Protein AF-A0A6F9BCU8-F1 (afdb_monomer_lite)

Sequence (394 aa):
MRDSQPAPNAPWLGESWRVAVVPGCSSGCQGTQCQACSDSEKNAYSTRCGIIADKSGPFKECHAYVVHCVFDVCAMDRDRGTLCKSIQAYAIACQLAGAQIQAWRSSSFCPVSCPANSHYELCSDTCGTSCASLVDSFTCSASCFEGCPCDVGFASDGDKCVSMDTCGCVYEGQYLRVGQVVVTKGCDSKCVCQASGLVRYEKRICASGEVCGVKNEVRGCQLKHGHCMVHPGAHFTTFDCMRGVMGLGAFEVASLCDQTSAQWFRVVVDVRVCSNGAYPNVATVYVFFKDVTVTVNSQHNTWVSKAEGRVMREWMRHTPQSTFTVAAVNGKNVSLTSTPANQLFVSIADRTVVIKRVSGYKGIVKDDMTTADRQSSTDVTVIVSSWRLGTSLA

pLDDT: mean 77.06, std 13.88, range [28.77, 95.62]

Structure (mmCIF, N/CA/C/O backbone):
data_AF-A0A6F9BCU8-F1
#
_entry.id   AF-A0A6F9BCU8-F1
#
loop_
_atom_site.group_PDB
_atom_site.id
_atom_site.type_symbol
_atom_site.label_atom_id
_atom_site.label_alt_id
_atom_site.label_comp_id
_atom_site.label_asym_id
_atom_site.label_entity_id
_atom_site.label_seq_id
_atom_site.pdbx_PDB_ins_code
_atom_site.Cartn_x
_atom_site.Cartn_y
_atom_site.Cartn_z
_atom_site.occupancy
_atom_site.B_iso_or_equiv
_atom_site.auth_seq_id
_atom_site.auth_comp_id
_atom_site.auth_asym_id
_atom_site.auth_atom_id
_atom_site.pdbx_PDB_model_num
ATOM 1 N N . MET A 1 1 ? 7.923 22.722 15.292 1.00 76.75 1 MET A N 1
ATOM 2 C CA . MET A 1 1 ? 7.887 22.705 13.812 1.00 76.75 1 MET A CA 1
ATOM 3 C C . MET A 1 1 ? 9.047 21.836 13.313 1.00 76.75 1 MET A C 1
ATOM 5 O O . MET A 1 1 ? 9.832 21.394 14.146 1.00 76.75 1 MET A O 1
ATOM 9 N N . ARG A 1 2 ? 9.147 21.511 12.012 1.00 71.94 2 ARG A N 1
ATOM 10 C CA . ARG A 1 2 ? 10.237 20.651 11.474 1.00 71.94 2 ARG A CA 1
ATOM 11 C C . ARG A 1 2 ? 11.646 21.230 11.668 1.00 71.94 2 ARG A C 1
ATOM 13 O O . ARG A 1 2 ? 12.621 20.494 11.636 1.00 71.94 2 ARG A O 1
ATOM 20 N N . ASP A 1 3 ? 11.729 22.534 11.881 1.00 80.81 3 ASP A N 1
ATOM 21 C CA . ASP A 1 3 ? 12.923 23.311 12.225 1.00 80.81 3 ASP A CA 1
ATOM 22 C C . ASP A 1 3 ? 13.168 23.401 13.749 1.00 80.81 3 ASP A C 1
ATOM 24 O O . ASP A 1 3 ? 13.966 24.217 14.204 1.00 80.81 3 ASP A O 1
ATOM 28 N N . SER A 1 4 ? 12.456 22.594 14.547 1.00 79.19 4 SER A N 1
ATOM 29 C CA . SER A 1 4 ? 12.497 22.584 16.016 1.00 79.19 4 SER A CA 1
ATOM 30 C C . SER A 1 4 ? 12.098 23.902 16.691 1.00 79.19 4 SER A C 1
ATOM 32 O O . SER A 1 4 ? 12.266 24.041 17.901 1.00 79.19 4 SER A O 1
ATOM 34 N N . GLN A 1 5 ? 11.511 24.849 15.954 1.00 88.62 5 GLN A N 1
ATOM 35 C CA . GLN A 1 5 ? 11.005 26.092 16.528 1.00 88.62 5 GLN A CA 1
ATOM 36 C C . GLN A 1 5 ? 9.554 25.933 17.023 1.00 88.62 5 GLN A C 1
ATOM 38 O O . GLN A 1 5 ? 8.787 25.118 16.475 1.00 88.62 5 GLN A O 1
ATOM 43 N N . PRO A 1 6 ? 9.139 26.696 18.051 1.00 86.31 6 PRO A N 1
ATOM 44 C CA . PRO A 1 6 ? 7.744 26.770 18.468 1.00 86.31 6 PRO A CA 1
ATOM 45 C C . PRO A 1 6 ? 6.873 27.338 17.345 1.00 86.31 6 PRO A C 1
ATOM 47 O O . PRO A 1 6 ? 7.215 28.344 16.728 1.00 86.31 6 PRO A O 1
ATOM 50 N N . ALA A 1 7 ? 5.731 26.705 17.084 1.00 85.62 7 ALA A N 1
ATOM 51 C CA . ALA A 1 7 ? 4.754 27.275 16.165 1.00 85.62 7 ALA A CA 1
ATOM 52 C C . ALA A 1 7 ? 3.988 28.420 16.857 1.00 85.62 7 ALA A C 1
ATOM 54 O O . ALA A 1 7 ? 3.639 28.283 18.029 1.00 85.62 7 ALA A O 1
ATOM 55 N N . PRO A 1 8 ? 3.656 29.508 16.143 1.00 87.75 8 PRO A N 1
ATOM 56 C CA . PRO A 1 8 ? 2.879 30.617 16.695 1.00 87.75 8 PRO A CA 1
ATOM 57 C C . PRO A 1 8 ? 1.422 30.237 17.010 1.00 87.75 8 PRO A C 1
ATOM 59 O O . PRO A 1 8 ? 0.784 30.892 17.827 1.00 87.75 8 PRO A O 1
ATOM 62 N N . ASN A 1 9 ? 0.870 29.207 16.357 1.00 78.75 9 ASN A N 1
ATOM 63 C CA . ASN A 1 9 ? -0.472 28.675 16.609 1.00 78.75 9 ASN A CA 1
ATOM 64 C C . ASN A 1 9 ? -0.629 27.246 16.043 1.00 78.75 9 ASN A C 1
ATOM 66 O O . ASN A 1 9 ? 0.227 26.758 15.300 1.00 78.75 9 ASN A O 1
ATOM 70 N N . ALA A 1 10 ? -1.730 26.572 16.395 1.00 79.19 10 ALA A N 1
ATOM 71 C CA . ALA A 1 10 ? -2.005 25.192 15.984 1.00 79.19 10 ALA A CA 1
ATOM 72 C C . ALA A 1 10 ? -2.150 24.994 14.455 1.00 79.19 10 ALA A C 1
ATOM 74 O O . ALA A 1 10 ? -1.553 24.044 13.945 1.00 79.19 10 ALA A O 1
ATOM 75 N N . PRO A 1 11 ? -2.840 25.870 13.688 1.00 80.00 11 PRO A N 1
ATOM 76 C CA . PRO A 1 11 ? -2.865 25.762 12.225 1.00 80.00 11 PRO A CA 1
ATOM 77 C C . PRO A 1 11 ? -1.470 25.825 11.591 1.00 80.00 11 PRO A C 1
ATOM 79 O O . PRO A 1 11 ? -1.144 25.022 10.719 1.00 80.00 11 PRO A O 1
ATOM 82 N N . TRP A 1 12 ? -0.615 26.734 12.069 1.00 81.31 12 TRP A N 1
ATOM 83 C CA . TRP A 1 12 ? 0.757 26.860 11.579 1.00 81.31 12 TRP A CA 1
ATOM 84 C C . TRP A 1 12 ? 1.608 25.634 11.912 1.00 81.31 12 TRP A C 1
ATOM 86 O O . TRP A 1 12 ? 2.424 25.196 11.099 1.00 81.31 12 TRP A O 1
ATOM 96 N N . LEU A 1 13 ? 1.387 25.037 13.090 1.00 85.31 13 LEU A N 1
ATOM 97 C CA . LEU A 1 13 ? 2.005 23.764 13.436 1.00 85.31 13 LEU A CA 1
ATOM 98 C C . LEU A 1 13 ? 1.611 22.693 12.413 1.00 85.31 13 LEU A C 1
ATOM 100 O O . LEU A 1 13 ? 2.507 22.097 11.823 1.00 85.31 13 LEU A O 1
ATOM 104 N N . GLY A 1 14 ? 0.314 22.495 12.159 1.00 83.19 14 GLY A N 1
ATOM 105 C CA . GLY A 1 14 ? -0.180 21.507 11.192 1.00 83.19 14 GLY A CA 1
ATOM 106 C C . GLY A 1 14 ? 0.408 21.692 9.790 1.00 83.19 14 GLY A C 1
ATOM 107 O O . GLY A 1 14 ? 0.926 20.740 9.205 1.00 83.19 14 GLY A O 1
ATOM 108 N N . GLU A 1 15 ? 0.429 22.931 9.294 1.00 82.69 15 GLU A N 1
ATOM 109 C CA . GLU A 1 15 ? 1.007 23.278 7.990 1.00 82.69 15 GLU A CA 1
ATOM 110 C C . GLU A 1 15 ? 2.506 22.939 7.907 1.00 82.69 15 GLU A C 1
ATOM 112 O O . GLU A 1 15 ? 2.964 22.384 6.906 1.00 82.69 15 GLU A O 1
ATOM 117 N N . SER A 1 16 ? 3.271 23.184 8.980 1.00 85.00 16 SER A N 1
ATOM 118 C CA . SER A 1 16 ? 4.709 22.867 9.028 1.00 85.00 16 SER A CA 1
ATOM 119 C C . SER A 1 16 ? 5.017 21.365 8.917 1.00 85.00 16 SER A C 1
ATOM 121 O O . SER A 1 16 ? 6.136 20.985 8.565 1.00 85.00 16 SER A O 1
ATOM 123 N N . TRP A 1 17 ? 4.034 20.499 9.190 1.00 84.50 17 TRP A N 1
ATOM 124 C CA . TRP A 1 17 ? 4.167 19.044 9.099 1.00 84.50 17 TRP A CA 1
ATOM 125 C C . TRP A 1 17 ? 3.675 18.459 7.770 1.00 84.50 17 TRP A C 1
ATOM 127 O O . TRP A 1 17 ? 3.845 17.255 7.553 1.00 84.50 17 TRP A O 1
ATOM 137 N N . ARG A 1 18 ? 3.155 19.274 6.842 1.00 82.12 18 ARG A N 1
ATOM 138 C CA . ARG A 1 18 ? 2.635 18.809 5.547 1.00 82.12 18 ARG A CA 1
ATOM 139 C C . ARG A 1 18 ? 3.692 18.050 4.731 1.0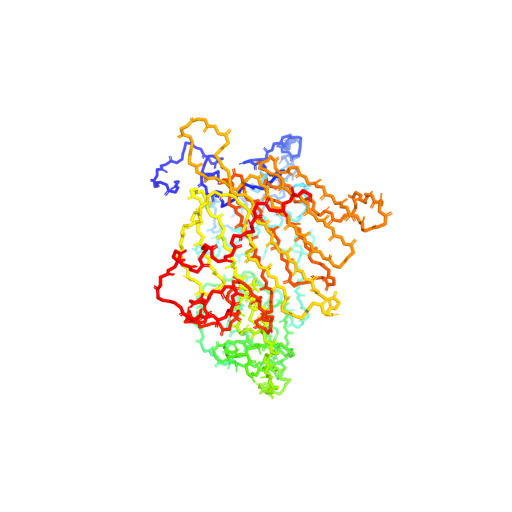0 82.12 18 ARG A C 1
ATOM 141 O O . ARG A 1 18 ? 4.809 18.521 4.528 1.00 82.12 18 ARG A O 1
ATOM 148 N N . VAL A 1 19 ? 3.340 16.859 4.242 1.00 84.31 19 VAL A N 1
ATOM 149 C CA . VAL A 1 19 ? 4.237 15.998 3.438 1.00 84.31 19 VAL A CA 1
ATOM 150 C C . VAL A 1 19 ? 4.125 16.234 1.931 1.00 84.31 19 VAL A C 1
ATOM 152 O O . VAL A 1 19 ? 5.093 16.016 1.212 1.00 84.31 19 VAL A O 1
ATOM 155 N N . ALA A 1 20 ? 2.978 16.720 1.455 1.00 80.75 20 ALA A N 1
ATOM 156 C CA . ALA A 1 20 ? 2.745 17.054 0.055 1.00 80.75 20 ALA A CA 1
ATOM 157 C C . ALA A 1 20 ? 1.627 18.095 -0.076 1.00 80.75 20 ALA A C 1
ATOM 159 O O . ALA A 1 20 ? 0.743 18.177 0.777 1.00 80.75 20 ALA A O 1
ATOM 160 N N . VAL A 1 21 ? 1.653 18.874 -1.157 1.00 82.00 21 VAL A N 1
ATOM 161 C CA . VAL A 1 21 ? 0.540 19.754 -1.535 1.00 82.00 21 VAL A CA 1
ATOM 162 C C . VAL A 1 21 ? -0.438 18.942 -2.379 1.00 82.00 21 VAL A C 1
ATOM 164 O O . VAL A 1 21 ? -0.075 18.463 -3.452 1.00 82.00 21 VAL A O 1
ATOM 167 N N . VAL A 1 22 ? -1.670 18.786 -1.896 1.00 78.31 22 VAL A N 1
ATOM 168 C CA . VAL A 1 22 ? -2.748 18.095 -2.615 1.00 78.31 22 VAL A CA 1
ATOM 169 C C . VAL A 1 22 ? -3.717 19.148 -3.166 1.00 78.31 22 VAL A C 1
ATOM 171 O O . VAL A 1 22 ? -4.265 19.919 -2.375 1.00 78.31 22 VAL A O 1
ATOM 174 N N . PRO A 1 23 ? -3.936 19.225 -4.494 1.00 79.75 23 PRO A N 1
ATOM 175 C CA . PRO A 1 23 ? -4.909 20.149 -5.073 1.00 79.75 23 PRO A CA 1
ATOM 176 C C . PRO A 1 23 ? -6.305 19.934 -4.472 1.00 79.75 23 PRO A C 1
ATOM 178 O O . PRO A 1 23 ? -6.802 18.813 -4.455 1.00 79.75 23 PRO A O 1
ATOM 181 N N . GLY A 1 24 ? -6.930 21.007 -3.981 1.00 72.56 24 GLY A N 1
ATOM 182 C CA . GLY A 1 24 ? -8.236 20.955 -3.311 1.00 72.56 24 GLY A CA 1
ATOM 183 C C . GLY A 1 24 ? -8.187 20.771 -1.788 1.00 72.56 24 GLY A C 1
ATOM 184 O O . GLY A 1 24 ? -9.228 20.874 -1.148 1.00 72.56 24 GLY A O 1
ATOM 185 N N . CYS A 1 25 ? -7.010 20.562 -1.187 1.00 74.62 25 CYS A N 1
ATOM 186 C CA . CYS A 1 25 ? -6.841 20.549 0.269 1.00 74.62 25 CYS A CA 1
ATOM 187 C C . CYS A 1 25 ? -6.312 21.898 0.783 1.00 74.62 25 CYS A C 1
ATOM 189 O O . CYS A 1 25 ? -5.335 22.431 0.256 1.00 74.62 25 CYS A O 1
ATOM 191 N N . SER A 1 26 ? -6.925 22.429 1.844 1.00 74.00 26 SER A N 1
ATOM 192 C CA . SER A 1 26 ? -6.485 23.635 2.559 1.00 74.00 26 SER A CA 1
ATOM 193 C C . SER A 1 26 ? -5.766 23.288 3.869 1.00 74.00 26 SER A C 1
ATOM 195 O O . SER A 1 26 ? -5.971 22.224 4.446 1.00 74.00 26 SER A O 1
ATOM 197 N N . SER A 1 27 ? -4.932 24.207 4.366 1.00 70.50 27 SER A N 1
ATOM 198 C CA . SER A 1 27 ? -4.161 24.076 5.620 1.00 70.50 27 SER A CA 1
ATOM 199 C C . SER A 1 27 ? -5.012 24.118 6.900 1.00 70.50 27 SER A C 1
ATOM 201 O O . SER A 1 27 ? -4.504 23.983 8.010 1.00 70.50 27 SER A O 1
ATOM 203 N N . GLY A 1 28 ? -6.320 24.301 6.752 1.00 68.50 28 GLY A N 1
ATOM 204 C CA . GLY A 1 28 ? -7.292 24.297 7.829 1.00 68.50 28 GLY A CA 1
ATOM 205 C C . GLY A 1 28 ? -8.706 24.187 7.279 1.00 68.50 28 GLY A C 1
ATOM 206 O O . GLY A 1 28 ? -8.930 24.286 6.068 1.00 68.50 28 GLY A O 1
ATOM 207 N N . CYS A 1 29 ? -9.657 23.994 8.186 1.00 69.44 29 CYS A N 1
ATOM 208 C CA . CYS A 1 29 ? -11.072 23.999 7.856 1.00 69.44 29 CYS A CA 1
ATOM 209 C C . CYS A 1 29 ? -11.484 25.431 7.453 1.00 69.44 29 CYS A C 1
ATOM 211 O O . CYS A 1 29 ? -11.325 26.365 8.239 1.00 69.44 29 CYS A O 1
ATOM 213 N N . GLN A 1 30 ? -11.987 25.614 6.228 1.00 66.94 30 GLN A N 1
ATOM 214 C CA . GLN A 1 30 ? -12.462 26.898 5.705 1.00 66.94 30 GLN A CA 1
ATOM 215 C C . GLN A 1 30 ? -13.915 26.799 5.204 1.00 66.94 30 GLN A C 1
ATOM 217 O O . GLN A 1 30 ? -14.327 25.788 4.637 1.00 66.94 30 GLN A O 1
ATOM 222 N N . GLY A 1 31 ? -14.688 27.879 5.361 1.00 66.00 31 GLY A N 1
ATOM 223 C CA . GLY A 1 31 ? -16.052 27.996 4.824 1.00 66.00 31 GLY A CA 1
ATOM 224 C C . GLY A 1 31 ? -17.171 27.519 5.761 1.00 66.00 31 GLY A C 1
ATOM 225 O O . GLY A 1 31 ? -16.969 27.320 6.957 1.00 66.00 31 GLY A O 1
ATOM 226 N N . THR A 1 32 ? -18.383 27.371 5.213 1.00 61.72 32 THR A N 1
ATOM 227 C CA . THR A 1 32 ? -19.618 27.064 5.967 1.00 61.72 32 THR A CA 1
ATOM 228 C C . THR A 1 32 ? -19.610 25.693 6.639 1.00 61.72 32 THR A C 1
ATOM 230 O O . THR A 1 32 ? -20.184 25.531 7.708 1.00 61.72 32 THR A O 1
ATOM 233 N N . GLN A 1 33 ? -18.891 24.729 6.067 1.00 59.00 33 GLN A N 1
ATOM 234 C CA . GLN A 1 33 ? -18.637 23.406 6.654 1.00 59.00 33 GLN A CA 1
ATOM 235 C C . GLN A 1 33 ? -17.778 23.430 7.930 1.00 59.00 33 GLN A C 1
ATOM 237 O O . GLN A 1 33 ? -17.711 22.441 8.646 1.00 59.00 33 GLN A O 1
ATOM 242 N N . CYS A 1 34 ? -17.190 24.579 8.258 1.00 64.94 34 CYS A N 1
ATOM 243 C CA . CYS A 1 34 ? -16.412 24.808 9.476 1.00 64.94 34 CYS A CA 1
ATOM 244 C C . CYS A 1 34 ? -17.113 25.792 10.418 1.00 64.94 34 CYS A C 1
ATOM 246 O O . CYS A 1 34 ? -16.489 26.338 11.331 1.00 64.94 34 CYS A O 1
ATOM 248 N N . GLN A 1 35 ? -18.397 26.083 10.171 1.00 65.44 35 GLN A N 1
ATOM 249 C CA . GLN A 1 35 ? -19.181 26.927 11.061 1.00 65.44 35 GLN A CA 1
ATOM 250 C C . GLN A 1 35 ? -19.325 26.256 12.419 1.00 65.44 35 GLN A C 1
ATOM 252 O O . GLN A 1 35 ? -19.803 25.126 12.526 1.00 65.44 35 GLN A O 1
ATOM 257 N N . ALA A 1 36 ? -18.958 27.004 13.458 1.00 68.75 36 ALA A N 1
ATOM 258 C CA . ALA A 1 36 ? -19.252 26.638 14.830 1.00 68.75 36 ALA A CA 1
ATOM 259 C C . ALA A 1 36 ? -20.757 26.368 14.986 1.00 68.75 36 ALA A C 1
ATOM 261 O O . ALA A 1 36 ? -21.584 27.071 14.401 1.00 68.75 36 ALA A O 1
ATOM 262 N N . CYS A 1 37 ? -21.098 25.367 15.797 1.00 78.06 37 CYS A N 1
ATOM 263 C CA . CYS A 1 37 ? -22.471 25.130 16.228 1.00 78.06 37 CYS A CA 1
ATOM 264 C C . CYS A 1 37 ? -23.140 26.424 16.705 1.00 78.06 37 CYS A C 1
ATOM 266 O O . CYS A 1 37 ? -22.494 27.271 17.337 1.00 78.06 37 CYS A O 1
ATOM 268 N N . SER A 1 38 ? -24.449 26.526 16.491 1.00 83.31 38 SER A N 1
ATOM 269 C CA . SER A 1 38 ? -25.267 27.508 17.199 1.00 83.31 38 SER A CA 1
ATOM 270 C C . SER A 1 38 ? -25.203 27.266 18.713 1.00 83.31 38 SER A C 1
ATOM 272 O O . SER A 1 38 ? -24.839 26.183 19.180 1.00 83.31 38 SER A O 1
ATOM 274 N N . ASP A 1 39 ? -25.590 28.254 19.516 1.00 82.44 39 ASP A N 1
ATOM 275 C CA . ASP A 1 39 ? -25.593 28.076 20.972 1.00 82.44 39 ASP A CA 1
ATOM 276 C C . ASP A 1 39 ? -26.613 27.019 21.431 1.00 82.44 39 ASP A C 1
ATOM 278 O O . ASP A 1 39 ? -26.370 26.313 22.410 1.00 82.44 39 ASP A O 1
ATOM 282 N N . SER A 1 40 ? -27.708 26.820 20.686 1.00 82.81 40 SER A N 1
ATOM 283 C CA . SER A 1 40 ? -28.652 25.729 20.953 1.00 82.81 40 SER A CA 1
ATOM 284 C C . SER A 1 40 ? -28.046 24.351 20.666 1.00 82.81 40 SER A C 1
ATOM 286 O O . SER A 1 40 ? -28.221 23.431 21.465 1.00 82.81 40 SER A O 1
ATOM 288 N N . GLU A 1 41 ? -27.279 24.212 19.583 1.00 82.25 41 GLU A N 1
ATOM 289 C CA . GLU A 1 41 ? -26.550 22.982 19.250 1.00 82.25 41 GLU A CA 1
ATOM 290 C C . GLU A 1 41 ? -25.445 22.693 20.274 1.00 82.25 41 GLU A C 1
ATOM 292 O O . GLU A 1 41 ? -25.342 21.568 20.764 1.00 82.25 41 GLU A O 1
ATOM 297 N N . LYS A 1 42 ? -24.665 23.710 20.672 1.00 81.69 42 LYS A N 1
ATOM 298 C CA . LYS A 1 42 ? -23.658 23.569 21.736 1.00 81.69 42 LYS A CA 1
ATOM 299 C C . LYS A 1 42 ? -24.286 23.084 23.036 1.00 81.69 42 LYS A C 1
ATOM 301 O O . LYS A 1 42 ? -23.726 22.195 23.665 1.00 81.69 42 LYS A O 1
ATOM 306 N N . ASN A 1 43 ? -25.443 23.622 23.426 1.00 82.12 43 ASN A N 1
ATOM 307 C CA . ASN A 1 43 ? -26.150 23.182 24.630 1.00 82.12 43 ASN A CA 1
ATOM 308 C C . ASN A 1 43 ? -26.617 21.724 24.517 1.00 82.12 43 ASN A C 1
ATOM 310 O O . ASN A 1 43 ? -26.385 20.940 25.436 1.00 82.12 43 ASN A O 1
ATOM 314 N N . ALA A 1 44 ? -27.195 21.330 23.377 1.00 83.12 44 ALA A N 1
ATOM 315 C CA . ALA A 1 44 ? -27.616 19.948 23.145 1.00 83.12 44 ALA A CA 1
ATOM 316 C C . ALA A 1 44 ? -26.436 18.958 23.191 1.00 83.12 44 ALA A C 1
ATOM 318 O O . ALA A 1 44 ? -26.536 17.889 23.803 1.00 83.12 44 ALA A O 1
ATOM 319 N N . TYR A 1 45 ? -25.299 19.306 22.579 1.00 82.62 45 TYR A N 1
ATOM 320 C CA . TYR A 1 45 ? -24.092 18.479 22.630 1.00 82.62 45 TYR A CA 1
ATOM 321 C C . TYR A 1 45 ? -23.400 18.528 23.985 1.00 82.62 45 TYR A C 1
ATOM 323 O O . TYR A 1 45 ? -22.873 17.506 24.401 1.00 82.62 45 TYR A O 1
ATOM 331 N N . SER A 1 46 ? -23.461 19.644 24.711 1.00 83.69 46 SER A N 1
ATOM 332 C CA . SER A 1 46 ? -22.962 19.746 26.085 1.00 83.69 46 SER A CA 1
ATOM 333 C C . SER A 1 46 ? -23.640 18.716 26.988 1.00 83.69 46 SER A C 1
ATOM 335 O O . SER A 1 46 ? -22.957 17.981 27.697 1.00 83.69 46 SER A O 1
ATOM 337 N N . THR A 1 47 ? -24.963 18.544 26.872 1.00 83.56 47 THR A N 1
ATOM 338 C CA . THR A 1 47 ? -25.679 17.480 27.593 1.00 83.56 47 THR A CA 1
ATOM 339 C C . THR A 1 47 ? -25.179 16.083 27.211 1.00 83.56 47 THR A C 1
ATOM 341 O O . THR A 1 47 ? -24.971 15.247 28.084 1.00 83.56 47 THR A O 1
ATOM 344 N N . ARG A 1 48 ? -24.944 15.813 25.919 1.00 84.75 48 ARG A N 1
ATOM 345 C CA . ARG A 1 48 ? -24.503 14.486 25.437 1.00 84.75 48 ARG A CA 1
ATOM 346 C C . ARG A 1 48 ? -23.030 14.186 25.741 1.00 84.75 48 ARG A C 1
ATOM 348 O O . ARG A 1 48 ? -22.691 13.039 26.010 1.00 84.75 48 ARG A O 1
ATOM 355 N N . CYS A 1 49 ? -22.179 15.204 25.721 1.00 87.88 49 CYS A N 1
ATOM 356 C CA . CYS A 1 49 ? -20.788 15.156 26.162 1.00 87.88 49 CYS A CA 1
ATOM 357 C C . CYS A 1 49 ? -20.671 15.146 27.694 1.00 87.88 49 CYS A C 1
ATOM 359 O O . CYS A 1 49 ? -19.606 14.833 28.215 1.00 87.88 49 CYS A O 1
ATOM 361 N N . GLY A 1 50 ? -21.753 15.456 28.419 1.00 88.12 50 GLY A N 1
ATOM 362 C CA . GLY A 1 50 ? -21.775 15.583 29.875 1.00 88.12 50 GLY A CA 1
ATOM 363 C C . GLY A 1 50 ? -21.318 14.333 30.624 1.00 88.12 50 GLY A C 1
ATOM 364 O O . GLY A 1 50 ? -20.801 14.461 31.727 1.00 88.12 50 GLY A O 1
ATOM 365 N N . ILE A 1 51 ? -21.399 13.151 30.001 1.00 90.75 51 ILE A N 1
ATOM 366 C CA . ILE A 1 51 ? -20.863 11.897 30.554 1.00 90.75 51 ILE A CA 1
ATOM 367 C C . ILE A 1 51 ? -19.362 11.981 30.884 1.00 90.75 51 ILE A C 1
ATOM 369 O O . ILE A 1 51 ? -18.923 11.356 31.841 1.00 90.75 51 ILE A O 1
ATOM 373 N N . ILE A 1 52 ? -18.594 12.780 30.128 1.00 89.75 52 ILE A N 1
ATOM 374 C CA . ILE A 1 52 ? -17.159 13.039 30.349 1.00 89.75 52 ILE A CA 1
ATOM 375 C C . ILE A 1 52 ? -16.931 13.876 31.614 1.00 89.75 52 ILE A C 1
ATOM 377 O O . ILE A 1 52 ? -15.911 13.722 32.270 1.00 89.75 52 ILE A O 1
ATOM 381 N N . ALA A 1 53 ? -17.856 14.785 31.935 1.00 85.62 53 ALA A N 1
ATOM 382 C CA . ALA A 1 53 ? -17.722 15.737 33.038 1.00 85.62 53 ALA A CA 1
ATOM 383 C C . ALA A 1 53 ? -18.448 15.295 34.322 1.00 85.62 53 ALA A C 1
ATOM 385 O O . ALA A 1 53 ? -18.314 15.944 35.366 1.00 85.62 53 ALA A O 1
ATOM 386 N N . ASP A 1 54 ? -19.239 14.222 34.258 1.00 89.38 54 ASP A N 1
ATOM 387 C CA . ASP A 1 54 ? -20.013 13.712 35.384 1.00 89.38 54 ASP A CA 1
ATOM 388 C C . ASP A 1 54 ? -19.093 13.129 36.463 1.00 89.38 54 ASP A C 1
ATOM 390 O O . ASP A 1 54 ? -18.497 12.065 36.305 1.00 89.38 54 ASP A O 1
ATOM 394 N N . LYS A 1 55 ? -18.990 13.830 37.601 1.00 89.12 55 LYS A N 1
ATOM 395 C CA . LYS A 1 55 ? -18.116 13.457 38.732 1.00 89.12 55 LYS A CA 1
ATOM 396 C C . LYS A 1 55 ? -18.503 12.140 39.394 1.00 89.12 55 LYS A C 1
ATOM 398 O O . LYS A 1 55 ? -17.696 11.589 40.135 1.00 89.12 55 LYS A O 1
ATOM 403 N N . SER A 1 56 ? -19.718 11.658 39.154 1.00 92.38 56 SER A N 1
ATOM 404 C CA . SER A 1 56 ? -20.188 10.349 39.617 1.00 92.38 56 SER A CA 1
ATOM 405 C C . SER A 1 56 ? -20.325 9.345 38.469 1.00 92.38 56 SER A C 1
ATOM 407 O O . SER A 1 56 ? -20.769 8.222 38.693 1.00 92.38 56 SER A O 1
ATOM 409 N N . GLY A 1 57 ? -19.960 9.752 37.253 1.00 92.00 57 GLY A N 1
ATOM 410 C CA . GLY A 1 57 ? -20.109 8.977 36.035 1.00 92.00 57 GLY A CA 1
ATOM 411 C C . GLY A 1 57 ? -18.965 7.990 35.792 1.00 92.00 57 GLY A C 1
ATOM 412 O O . GLY A 1 57 ? -18.083 7.795 36.637 1.00 92.00 57 GLY A O 1
ATOM 413 N N . PRO A 1 58 ? -18.940 7.370 34.600 1.00 93.62 58 PRO A N 1
ATOM 414 C CA . PRO A 1 58 ? -18.015 6.284 34.286 1.00 93.62 58 PRO A CA 1
ATOM 415 C C . PRO A 1 58 ? -16.544 6.706 34.224 1.00 93.62 58 PRO A C 1
ATOM 417 O O . PRO A 1 58 ? -15.668 5.845 34.284 1.00 93.62 58 PRO A O 1
ATOM 420 N N . PHE A 1 59 ? -16.275 8.010 34.127 1.00 92.38 59 PHE A N 1
ATOM 421 C CA . PHE A 1 59 ? -14.933 8.578 34.027 1.00 92.38 59 PHE A CA 1
ATOM 422 C C . PHE A 1 59 ? -14.491 9.363 35.268 1.00 92.38 59 PHE A C 1
ATOM 424 O O . PHE A 1 59 ? -13.523 10.119 35.194 1.00 92.38 59 PHE A O 1
ATOM 431 N N . LYS A 1 60 ? -15.161 9.182 36.414 1.00 91.12 60 LYS A N 1
ATOM 432 C CA . LYS A 1 60 ? -14.915 9.939 37.656 1.00 91.12 60 LYS A CA 1
ATOM 433 C C . LYS A 1 60 ? -13.441 10.038 38.092 1.00 91.12 60 LYS A C 1
ATOM 435 O O . LYS A 1 60 ? -13.054 11.032 38.697 1.00 91.12 60 LYS A O 1
ATOM 440 N N . GLU A 1 61 ? -12.613 9.049 37.751 1.00 88.81 61 GLU A N 1
ATOM 441 C CA . GLU A 1 61 ? -11.182 8.993 38.091 1.00 88.81 61 GLU A CA 1
ATOM 442 C C . GLU A 1 61 ? -10.275 9.790 37.115 1.00 88.81 61 GLU A C 1
ATOM 444 O O . GLU A 1 61 ? -9.064 9.847 37.310 1.00 88.81 61 GLU A O 1
ATOM 449 N N . CYS A 1 62 ? -10.826 10.416 36.061 1.00 87.56 62 CYS A N 1
ATOM 450 C CA . CYS A 1 62 ? -10.068 10.933 34.903 1.00 87.56 62 CYS A CA 1
ATOM 451 C C . CYS A 1 62 ? -10.256 12.406 34.550 1.00 87.56 62 CYS A C 1
ATOM 453 O O . CYS A 1 62 ? -9.758 12.881 33.525 1.00 87.56 62 CYS A O 1
ATOM 455 N N . HIS A 1 63 ? -10.930 13.175 35.397 1.00 83.06 63 HIS A N 1
ATOM 456 C CA . HIS A 1 63 ? -11.324 14.553 35.084 1.00 83.06 63 HIS A CA 1
ATOM 457 C C . HIS A 1 63 ? -10.172 15.571 34.976 1.00 83.06 63 HIS A C 1
ATOM 459 O O . HIS A 1 63 ? -10.420 16.757 34.773 1.00 83.06 63 HIS A O 1
ATOM 465 N N . ALA A 1 64 ? -8.916 15.133 35.083 1.00 65.94 64 ALA A N 1
ATOM 466 C CA . ALA A 1 64 ? -7.740 15.955 34.807 1.00 65.94 64 ALA A CA 1
ATOM 467 C C . ALA A 1 64 ? -7.497 16.193 33.298 1.00 65.94 64 ALA A C 1
ATOM 469 O O . ALA A 1 64 ? -6.763 17.114 32.941 1.00 65.94 64 ALA A O 1
ATOM 470 N N . TYR A 1 65 ? -8.104 15.393 32.411 1.00 59.06 65 TYR A N 1
ATOM 471 C CA . TYR A 1 65 ? -7.909 15.489 30.960 1.00 59.06 65 TYR A CA 1
ATOM 472 C C . TYR A 1 65 ? -9.010 16.326 30.291 1.00 59.06 65 TYR A C 1
ATOM 474 O O . TYR A 1 65 ? -10.198 16.109 30.522 1.00 59.06 65 TYR A O 1
ATOM 482 N N . VAL A 1 66 ? -8.623 17.280 29.439 1.00 57.75 66 VAL A N 1
ATOM 483 C CA . VAL A 1 66 ? -9.564 18.130 28.693 1.00 57.75 66 VAL A CA 1
ATOM 484 C C . VAL A 1 66 ? -9.742 17.565 27.287 1.00 57.75 66 VAL A C 1
ATOM 486 O O . VAL A 1 66 ? -8.815 17.598 26.482 1.00 57.75 66 VAL A O 1
ATOM 489 N N . VAL A 1 67 ? -10.942 17.070 26.981 1.00 63.50 67 VAL A N 1
ATOM 490 C CA . VAL A 1 67 ? -11.365 16.729 25.614 1.00 63.50 67 VAL A CA 1
ATOM 491 C C . VAL A 1 67 ? -12.433 17.716 25.165 1.00 63.50 67 VAL A C 1
ATOM 493 O O . VAL A 1 67 ? -13.403 17.980 25.876 1.00 63.50 67 VAL A O 1
ATOM 496 N N . HIS A 1 68 ? -12.270 18.263 23.963 1.00 79.00 68 HIS A N 1
ATOM 497 C CA . HIS A 1 68 ? -13.194 19.236 23.392 1.00 79.00 68 HIS A CA 1
ATOM 498 C C . HIS A 1 68 ? -14.367 18.550 22.673 1.00 79.00 68 HIS A C 1
ATOM 500 O O . HIS A 1 68 ? -14.656 18.849 21.522 1.00 79.00 68 HIS A O 1
ATOM 506 N N . CYS A 1 69 ? -15.090 17.667 23.368 1.00 84.31 69 CYS A N 1
ATOM 507 C CA . CYS A 1 69 ? -16.163 16.854 22.780 1.00 84.31 69 CYS A CA 1
ATOM 508 C C . CYS A 1 69 ? -17.206 17.675 22.005 1.00 84.31 69 CYS A C 1
ATOM 510 O O . CYS A 1 69 ? -17.567 17.328 20.882 1.00 84.31 69 CYS A O 1
ATOM 512 N N . VAL A 1 70 ? -17.642 18.814 22.556 1.00 83.81 70 VAL A N 1
ATOM 513 C CA . VAL A 1 70 ? -18.578 19.714 21.861 1.00 83.81 70 VAL A CA 1
ATOM 514 C C . VAL A 1 70 ? -17.945 20.292 20.595 1.00 83.81 70 VAL A C 1
ATOM 516 O O . VAL A 1 70 ? -18.598 20.345 19.561 1.00 83.81 70 VAL A O 1
ATOM 519 N N . PHE A 1 71 ? -16.674 20.692 20.652 1.00 80.62 71 PHE A N 1
ATOM 520 C CA . PHE A 1 71 ? -15.967 21.224 19.489 1.00 80.62 71 PHE A CA 1
ATOM 521 C C . PHE A 1 71 ? -15.836 20.175 18.383 1.00 80.62 71 PHE A C 1
ATOM 523 O O . PHE A 1 71 ? -16.169 20.483 17.244 1.00 80.62 71 PHE A O 1
ATOM 530 N N . ASP A 1 72 ? -15.426 18.947 18.714 1.00 80.88 72 ASP A N 1
ATOM 531 C CA . ASP A 1 72 ? -15.226 17.867 17.739 1.00 80.88 72 ASP A CA 1
ATOM 532 C C . ASP A 1 72 ? -16.521 17.558 16.981 1.00 80.88 72 ASP A C 1
ATOM 534 O O . ASP A 1 72 ? -16.528 17.492 15.753 1.00 80.88 72 ASP A O 1
ATOM 538 N N . VAL A 1 73 ? -17.642 17.439 17.702 1.00 83.88 73 VAL A N 1
ATOM 539 C CA . VAL A 1 73 ? -18.967 17.204 17.102 1.00 83.88 73 VAL A CA 1
ATOM 540 C C . VAL A 1 73 ? -19.402 18.375 16.224 1.00 83.88 73 VAL A C 1
ATOM 542 O O . VAL A 1 73 ? -19.978 18.170 15.157 1.00 83.88 73 VAL A O 1
ATOM 545 N N . CYS A 1 74 ? -19.110 19.605 16.644 1.00 81.12 74 CYS A N 1
ATOM 546 C CA . CYS A 1 74 ? -19.426 20.796 15.862 1.00 81.12 74 CYS A CA 1
ATOM 547 C C . CYS A 1 74 ? -18.570 20.933 14.602 1.00 81.12 74 CYS A C 1
ATOM 549 O O . CYS A 1 74 ? -19.057 21.448 13.599 1.00 81.12 74 CYS A O 1
ATOM 551 N N . ALA A 1 75 ? -17.317 20.485 14.658 1.00 78.00 75 ALA A N 1
ATOM 552 C CA . ALA A 1 75 ? -16.371 20.562 13.554 1.00 78.00 75 ALA A CA 1
ATOM 553 C C . ALA A 1 75 ? -16.549 19.437 12.519 1.00 78.00 75 ALA A C 1
ATOM 555 O O . ALA A 1 75 ? -16.072 19.583 11.398 1.00 78.00 75 ALA A O 1
ATOM 556 N N . MET A 1 76 ? -17.217 18.331 12.875 1.00 74.56 76 MET A N 1
ATOM 557 C CA . MET A 1 76 ? -17.309 17.122 12.044 1.00 74.56 76 MET A CA 1
ATOM 558 C C . MET A 1 76 ? -18.760 16.645 11.895 1.00 74.56 76 MET A C 1
ATOM 560 O O . MET A 1 76 ? -19.259 15.926 12.763 1.00 74.56 76 MET A O 1
ATOM 564 N N . ASP A 1 77 ? -19.421 17.038 10.799 1.00 70.31 77 ASP A N 1
ATOM 565 C CA . ASP A 1 77 ? -20.737 16.585 10.287 1.00 70.31 77 ASP A CA 1
ATOM 566 C C . ASP A 1 77 ? -21.907 16.471 11.287 1.00 70.31 77 ASP A C 1
ATOM 568 O O . ASP A 1 77 ? -23.001 16.038 10.923 1.00 70.31 77 ASP A O 1
ATOM 572 N N . ARG A 1 78 ? -21.724 16.906 12.542 1.00 76.69 78 ARG A N 1
ATOM 573 C CA . ARG A 1 78 ? -22.733 16.926 13.611 1.00 76.69 78 ARG A CA 1
ATOM 574 C C . ARG A 1 78 ? -23.375 15.553 13.847 1.00 76.69 78 ARG A C 1
ATOM 576 O O . ARG A 1 78 ? -24.505 15.453 14.328 1.00 76.69 78 ARG A O 1
ATOM 583 N N . ASP A 1 79 ? -22.658 14.482 13.508 1.00 80.75 79 ASP A N 1
ATOM 584 C CA . ASP A 1 79 ? -23.191 13.126 13.534 1.00 80.75 79 ASP A CA 1
ATOM 585 C C . ASP A 1 79 ? -22.983 12.433 14.897 1.00 80.75 79 ASP A C 1
ATOM 587 O O . ASP A 1 79 ? -22.166 12.818 15.743 1.00 80.75 79 ASP A O 1
ATOM 591 N N . ARG A 1 80 ? -23.769 11.376 15.146 1.00 84.50 80 ARG A N 1
ATOM 592 C CA . ARG A 1 80 ? -23.649 10.582 16.380 1.00 84.50 80 ARG A CA 1
ATOM 593 C C . ARG A 1 80 ? -22.323 9.816 16.454 1.00 84.50 80 ARG A C 1
ATOM 595 O O . ARG A 1 80 ? -21.889 9.511 17.560 1.00 84.50 80 ARG A O 1
ATOM 602 N N . GLY A 1 81 ? -21.710 9.487 15.320 1.00 87.88 81 GLY A N 1
ATOM 603 C CA . GLY A 1 81 ? -20.454 8.748 15.242 1.00 87.88 81 GLY A CA 1
ATOM 604 C C . GLY A 1 81 ? -19.272 9.555 15.774 1.00 87.88 81 GLY A C 1
ATOM 605 O O . GLY A 1 81 ? -18.495 9.026 16.565 1.00 87.88 81 GLY A O 1
ATOM 606 N N . THR A 1 82 ? -19.168 10.835 15.421 1.00 87.31 82 THR A N 1
ATOM 607 C CA . THR A 1 82 ? -18.159 11.770 15.928 1.00 87.31 82 THR A CA 1
ATOM 608 C C . THR A 1 82 ? -18.258 11.915 17.439 1.00 87.31 82 THR A C 1
ATOM 610 O O . THR A 1 82 ? -17.241 11.806 18.119 1.00 87.31 82 THR A O 1
ATOM 613 N N . LEU A 1 83 ? -19.471 12.076 17.986 1.00 88.94 83 LEU A N 1
ATOM 614 C CA . LEU A 1 83 ? -19.670 12.115 19.440 1.00 88.94 83 LEU A CA 1
ATOM 615 C C . LEU A 1 83 ? -19.077 10.867 20.103 1.00 88.94 83 LEU A C 1
ATOM 617 O O . LEU A 1 83 ? -18.304 10.971 21.052 1.00 88.94 83 LEU A O 1
ATOM 621 N N . CYS A 1 84 ? -19.423 9.686 19.589 1.00 92.38 84 CYS A N 1
ATOM 622 C CA . CYS A 1 84 ? -18.957 8.426 20.155 1.00 92.38 84 CYS A CA 1
ATOM 623 C C . CYS A 1 84 ? -17.444 8.245 20.015 1.00 92.38 84 CYS A C 1
ATOM 625 O O . CYS A 1 84 ? -16.822 7.730 20.937 1.00 92.38 84 CYS A O 1
ATOM 627 N N . LYS A 1 85 ? -16.843 8.701 18.909 1.00 90.94 85 LYS A N 1
ATOM 628 C CA . LYS A 1 85 ? -15.386 8.700 18.715 1.00 90.94 85 LYS A CA 1
ATOM 629 C C . LYS A 1 85 ? -14.676 9.654 19.676 1.00 90.94 85 LYS A C 1
ATOM 631 O O . LYS A 1 85 ? -13.632 9.292 20.202 1.00 90.94 85 LYS A O 1
ATOM 636 N N . SER A 1 86 ? -15.241 10.833 19.941 1.00 89.75 86 SER A N 1
ATOM 637 C CA . SER A 1 86 ? -14.664 11.796 20.889 1.00 89.75 86 SER A CA 1
ATOM 638 C C . SER A 1 86 ? -14.717 11.269 22.331 1.00 89.75 86 SER A C 1
ATOM 640 O O . SER A 1 86 ? -13.712 11.294 23.040 1.00 89.75 86 SER A O 1
ATOM 642 N N . ILE A 1 87 ? -15.844 10.671 22.746 1.00 91.75 87 ILE A N 1
ATOM 643 C CA . ILE A 1 87 ? -15.947 10.012 24.062 1.00 91.75 87 ILE A CA 1
ATOM 644 C C . ILE A 1 87 ? -15.016 8.793 24.143 1.00 91.75 87 ILE A C 1
ATOM 646 O O . ILE A 1 87 ? -14.346 8.607 25.154 1.00 91.75 87 ILE A O 1
ATOM 650 N N . GLN A 1 88 ? -14.911 7.996 23.078 1.00 92.81 88 GLN A N 1
ATOM 651 C CA . GLN A 1 88 ? -13.972 6.873 23.018 1.00 92.81 88 GLN A CA 1
ATOM 652 C C . GLN A 1 88 ? -12.514 7.339 23.128 1.00 92.81 88 GLN A C 1
ATOM 654 O O . GLN A 1 88 ? -11.731 6.715 23.836 1.00 92.81 88 GLN A O 1
ATOM 659 N N . ALA A 1 89 ? -12.145 8.455 22.494 1.00 90.94 89 ALA A N 1
ATOM 660 C CA . ALA A 1 89 ? -10.813 9.039 22.640 1.00 90.94 89 ALA A CA 1
ATOM 661 C C . ALA A 1 89 ? -10.532 9.456 24.094 1.00 90.94 89 ALA A C 1
ATOM 663 O O . ALA A 1 89 ? -9.435 9.218 24.598 1.00 90.94 89 ALA A O 1
ATOM 664 N N . TYR A 1 90 ? -11.530 10.010 24.791 1.00 91.12 90 TYR A N 1
ATOM 665 C CA . TYR A 1 90 ? -11.425 10.307 26.220 1.00 91.12 90 TYR A CA 1
ATOM 666 C C . TYR A 1 90 ? -11.278 9.039 27.075 1.00 91.12 90 TYR A C 1
ATOM 668 O O . TYR A 1 90 ? -10.416 8.990 27.951 1.00 91.12 90 TYR A O 1
ATOM 676 N N . ALA A 1 91 ? -12.060 7.995 26.785 1.00 92.25 91 ALA A N 1
ATOM 677 C CA . ALA A 1 91 ? -11.955 6.697 27.450 1.00 92.25 91 ALA A CA 1
ATOM 678 C C . ALA A 1 91 ? -10.548 6.093 27.293 1.00 92.25 91 ALA A C 1
ATOM 680 O O . ALA A 1 91 ? -9.943 5.690 28.284 1.00 92.25 91 ALA A O 1
ATOM 681 N N . ILE A 1 92 ? -9.985 6.126 26.079 1.00 89.81 92 ILE A N 1
ATOM 682 C CA . ILE A 1 92 ? -8.618 5.662 25.800 1.00 89.81 92 ILE A CA 1
ATOM 683 C C . ILE A 1 92 ? -7.591 6.489 26.580 1.00 89.81 92 ILE A C 1
ATOM 685 O O . ILE A 1 92 ? -6.707 5.917 27.210 1.00 89.81 92 ILE A O 1
ATOM 689 N N . ALA A 1 93 ? -7.701 7.822 26.577 1.00 89.31 93 ALA A N 1
ATOM 690 C CA . ALA A 1 93 ? -6.784 8.688 27.323 1.00 89.31 93 ALA A CA 1
ATOM 691 C C . ALA A 1 93 ? -6.820 8.400 28.834 1.00 89.31 93 ALA A C 1
ATOM 693 O O . ALA A 1 93 ? -5.779 8.356 29.487 1.00 89.31 93 ALA A O 1
ATOM 694 N N . CYS A 1 94 ? -8.013 8.147 29.369 1.00 90.19 94 CYS A N 1
ATOM 695 C CA . CYS A 1 94 ? -8.222 7.765 30.757 1.00 90.19 94 CYS A CA 1
ATOM 696 C C . CYS A 1 94 ? -7.572 6.407 31.092 1.00 90.19 94 CYS A C 1
ATOM 698 O O . CYS A 1 94 ? -6.838 6.296 32.074 1.00 90.19 94 CYS A O 1
ATOM 700 N N . GLN A 1 95 ? -7.753 5.397 30.237 1.00 89.44 95 GLN A N 1
ATOM 701 C CA . GLN A 1 95 ? -7.114 4.084 30.395 1.00 89.44 95 GLN A CA 1
ATOM 702 C C . GLN A 1 95 ? -5.585 4.152 30.255 1.00 89.44 95 GLN A C 1
ATOM 704 O O . GLN A 1 95 ? -4.871 3.525 31.035 1.00 89.44 95 GLN A O 1
ATOM 709 N N . LEU A 1 96 ? -5.067 4.963 29.321 1.00 87.75 96 LEU A N 1
ATOM 710 C CA . LEU A 1 96 ? -3.626 5.224 29.165 1.00 87.75 96 LEU A CA 1
ATOM 711 C C . LEU A 1 96 ? -3.005 5.849 30.418 1.00 87.75 96 LEU A C 1
ATOM 713 O O . LEU A 1 96 ? -1.840 5.597 30.717 1.00 87.75 96 LEU A O 1
ATOM 717 N N . ALA A 1 97 ? -3.777 6.646 31.155 1.00 87.69 97 ALA A N 1
ATOM 718 C CA . ALA A 1 97 ? -3.365 7.221 32.428 1.00 87.69 97 ALA A CA 1
ATOM 719 C C . ALA A 1 97 ? -3.407 6.223 33.602 1.00 87.69 97 ALA A C 1
ATOM 721 O O . ALA A 1 97 ? -3.054 6.585 34.723 1.00 87.69 97 ALA A O 1
ATOM 722 N N . GLY A 1 98 ? -3.840 4.980 33.365 1.00 87.56 98 GLY A N 1
ATOM 723 C CA . GLY A 1 98 ? -3.951 3.928 34.378 1.00 87.56 98 GLY A CA 1
ATOM 724 C C . GLY A 1 98 ? -5.223 3.995 35.226 1.00 87.56 98 GLY A C 1
ATOM 725 O O . GLY A 1 98 ? -5.357 3.236 36.187 1.00 87.56 98 GLY A O 1
ATOM 726 N N . ALA A 1 99 ? -6.162 4.878 34.895 1.00 88.62 99 ALA A N 1
ATOM 727 C CA . ALA A 1 99 ? -7.412 4.996 35.626 1.00 88.62 99 ALA A CA 1
ATOM 728 C C . ALA A 1 99 ? -8.430 3.928 35.200 1.00 88.62 99 ALA A C 1
ATOM 730 O O . ALA A 1 99 ? -8.519 3.533 34.036 1.00 88.62 99 ALA A O 1
ATOM 731 N N . GLN A 1 100 ? -9.228 3.475 36.165 1.00 87.69 100 GLN A N 1
ATOM 732 C CA . GLN A 1 100 ? -10.266 2.470 35.953 1.00 87.69 100 GLN A CA 1
ATOM 733 C C . GLN A 1 100 ? -11.576 3.148 35.544 1.00 87.69 100 GLN A C 1
ATOM 735 O O . GLN A 1 100 ? -12.197 3.849 36.345 1.00 87.69 100 GLN A O 1
ATOM 740 N N . ILE A 1 101 ? -12.001 2.926 34.301 1.00 92.19 101 ILE A N 1
ATOM 741 C CA . ILE A 1 101 ? -13.282 3.420 33.782 1.00 92.19 101 ILE A CA 1
ATOM 742 C C . ILE A 1 101 ? -14.406 2.413 34.003 1.00 92.19 101 ILE A C 1
ATOM 744 O O . ILE A 1 101 ? -14.178 1.207 34.073 1.00 92.19 101 ILE A O 1
ATOM 748 N N . GLN A 1 102 ? -15.638 2.909 34.074 1.00 93.81 102 GLN A N 1
ATOM 749 C CA . GLN A 1 102 ? -16.841 2.075 34.097 1.00 93.81 102 GLN A CA 1
ATOM 750 C C . GLN A 1 102 ? -17.523 2.049 32.723 1.00 93.81 102 GLN A C 1
ATOM 752 O O . GLN A 1 102 ? -17.192 2.825 31.824 1.00 93.81 102 GLN A O 1
ATOM 757 N N . ALA A 1 103 ? -18.484 1.140 32.549 1.00 93.56 103 ALA A N 1
ATOM 758 C CA . ALA A 1 103 ? -19.222 1.012 31.298 1.00 93.56 103 ALA A CA 1
ATOM 759 C C . ALA A 1 103 ? -19.941 2.327 30.947 1.00 93.56 103 ALA A C 1
ATOM 761 O O . ALA A 1 103 ? -20.776 2.813 31.707 1.00 93.56 103 ALA A O 1
ATOM 762 N N . TRP A 1 104 ? -19.612 2.889 29.784 1.00 94.00 104 TRP A N 1
ATOM 763 C CA . TRP A 1 104 ? -20.161 4.162 29.304 1.00 94.00 104 TRP A CA 1
ATOM 764 C C . TRP A 1 104 ? -21.033 4.005 28.047 1.00 94.00 104 TRP A C 1
ATOM 766 O O . TRP A 1 104 ? -21.823 4.894 27.729 1.00 94.00 104 TRP A O 1
ATOM 776 N N . ARG A 1 105 ? -20.907 2.878 27.333 1.00 94.81 105 ARG A N 1
ATOM 777 C CA . ARG A 1 105 ? -21.737 2.523 26.173 1.00 94.81 105 ARG A CA 1
ATOM 778 C C . ARG A 1 105 ? -23.001 1.785 26.598 1.00 94.81 105 ARG A C 1
ATOM 780 O O . ARG A 1 105 ? -23.005 1.034 27.571 1.00 94.81 105 ARG A O 1
ATOM 787 N N . SER A 1 106 ? -24.063 1.947 25.819 1.00 93.00 106 SER A N 1
ATOM 788 C CA . SER A 1 106 ? -25.319 1.211 25.963 1.00 93.00 106 SER A CA 1
ATOM 789 C C . SER A 1 106 ? -25.988 0.999 24.602 1.00 93.00 106 SER A C 1
ATOM 791 O O . SER A 1 106 ? -25.563 1.550 23.584 1.00 93.00 106 SER A O 1
ATOM 793 N N . SER A 1 107 ? -27.082 0.234 24.568 1.00 91.06 107 SER A N 1
ATOM 794 C CA . SER A 1 107 ? -27.877 0.038 23.347 1.00 91.06 107 SER A CA 1
ATOM 795 C C . SER A 1 107 ? -28.444 1.347 22.776 1.00 91.06 107 SER A C 1
ATOM 797 O O . SER A 1 107 ? -28.635 1.460 21.567 1.00 91.06 107 SER A O 1
ATOM 799 N N . SER A 1 108 ? -28.678 2.357 23.621 1.00 91.00 108 SER A N 1
ATOM 800 C CA . SER A 1 108 ? -29.208 3.670 23.229 1.00 91.00 108 SER A CA 1
ATOM 801 C C . SER A 1 108 ? -28.132 4.758 23.096 1.00 91.00 108 SER A C 1
ATOM 803 O O . SER A 1 108 ? -28.368 5.787 22.443 1.00 91.00 108 SER A O 1
ATOM 805 N N . PHE A 1 109 ? -26.940 4.538 23.661 1.00 91.88 109 PHE A N 1
ATOM 806 C CA . PHE A 1 109 ? -25.843 5.502 23.702 1.00 91.88 109 PHE A CA 1
ATOM 807 C C . PHE A 1 109 ? -24.525 4.877 23.237 1.00 91.88 109 PHE A C 1
ATOM 809 O O . PHE A 1 109 ? -23.911 4.081 23.937 1.00 91.88 109 PHE A O 1
ATOM 816 N N . CYS A 1 110 ? -24.078 5.278 22.044 1.00 93.81 110 CYS A N 1
ATOM 817 C CA . CYS A 1 110 ? -22.849 4.786 21.419 1.00 93.81 110 CYS A CA 1
ATOM 818 C C . CYS A 1 110 ? -22.728 3.250 21.371 1.00 93.81 110 CYS A C 1
ATOM 820 O O . CYS A 1 110 ? -21.698 2.720 21.804 1.00 93.81 110 CYS A O 1
ATOM 822 N N . PRO A 1 111 ? -23.746 2.543 20.830 1.00 93.94 111 PRO A N 1
ATOM 823 C CA . PRO A 1 111 ? -23.710 1.092 20.728 1.00 93.94 111 PRO A CA 1
ATOM 824 C C . PRO A 1 111 ? -22.508 0.646 19.896 1.00 93.94 111 PRO A C 1
ATOM 826 O O . PRO A 1 111 ? -22.106 1.312 18.938 1.00 93.94 111 PRO A O 1
ATOM 829 N N . VAL A 1 112 ? -21.949 -0.494 20.275 1.00 92.31 112 VAL A N 1
ATOM 830 C CA . VAL A 1 112 ? -20.794 -1.113 19.631 1.00 92.31 112 VAL A CA 1
ATOM 831 C C . VAL A 1 112 ? -21.189 -2.507 19.170 1.00 92.31 112 VAL A C 1
ATOM 833 O O . VAL A 1 112 ? -21.920 -3.213 19.861 1.00 92.31 112 VAL A O 1
ATOM 836 N N . SER A 1 113 ? -20.734 -2.875 17.978 1.00 92.19 113 SER A N 1
ATOM 837 C CA . SER A 1 113 ? -20.896 -4.217 17.432 1.00 92.19 113 SER A CA 1
ATOM 838 C C . SER A 1 113 ? -19.514 -4.808 17.249 1.00 92.19 113 SER A C 1
ATOM 840 O O . SER A 1 113 ? -18.666 -4.189 16.607 1.00 92.19 113 SER A O 1
ATOM 842 N N . CYS A 1 114 ? -19.310 -6.002 17.789 1.00 93.00 114 CYS A N 1
ATOM 843 C CA . CYS A 1 114 ? -18.095 -6.763 17.558 1.00 93.00 114 CYS A CA 1
ATOM 844 C C . CYS A 1 114 ? -18.267 -7.695 16.346 1.00 93.00 114 CYS A C 1
ATOM 846 O O . CYS A 1 114 ? -19.404 -8.036 15.993 1.00 93.00 114 CYS A O 1
ATOM 848 N N . PRO A 1 115 ? -17.169 -8.069 15.665 1.00 92.88 115 PRO A N 1
ATOM 849 C CA . PRO A 1 115 ? -17.183 -9.118 14.651 1.00 92.88 115 PRO A CA 1
ATOM 850 C C . PRO A 1 115 ? -17.763 -10.443 15.172 1.00 92.88 115 PRO A C 1
ATOM 852 O O . PRO A 1 115 ? -17.871 -10.674 16.375 1.00 92.88 115 PRO A O 1
ATOM 855 N N . ALA A 1 116 ? -18.105 -11.355 14.263 1.00 95.31 116 ALA A N 1
ATOM 856 C CA . ALA A 1 116 ? -18.492 -12.707 14.659 1.00 95.31 116 ALA A CA 1
ATOM 857 C C . ALA A 1 116 ? -17.371 -13.387 15.469 1.00 95.31 116 ALA A C 1
ATOM 859 O O . ALA A 1 116 ? -16.193 -13.211 15.151 1.00 95.31 116 ALA A O 1
ATOM 860 N N . ASN A 1 117 ? -17.756 -14.186 16.469 1.00 95.62 117 ASN A N 1
ATOM 861 C CA . ASN A 1 117 ? -16.849 -14.884 17.394 1.00 95.62 117 ASN A CA 1
ATOM 862 C C . ASN A 1 117 ? -15.968 -13.938 18.232 1.00 95.62 117 ASN A C 1
ATOM 864 O O . ASN A 1 117 ? -14.798 -14.218 18.501 1.00 95.62 117 ASN A O 1
ATOM 868 N N . SER A 1 118 ? -16.521 -12.781 18.587 1.00 94.94 118 SER A N 1
ATOM 869 C CA . SER A 1 118 ? -15.933 -11.842 19.535 1.00 94.94 118 SER A CA 1
ATOM 870 C C . SER A 1 118 ? -17.031 -11.151 20.324 1.00 94.94 118 SER A C 1
ATOM 872 O O . SER A 1 118 ? -18.179 -11.057 19.877 1.00 94.94 118 SER A O 1
ATOM 874 N N . HIS A 1 119 ? -16.663 -10.607 21.474 1.00 93.81 119 HIS A N 1
ATOM 875 C CA . HIS A 1 119 ? -17.567 -9.860 22.332 1.00 93.81 119 HIS A CA 1
ATOM 876 C C . HIS A 1 119 ? -16.913 -8.560 22.774 1.00 93.81 119 HIS A C 1
ATOM 878 O O . HIS A 1 119 ? -15.710 -8.380 22.655 1.00 93.81 119 HIS A O 1
ATOM 884 N N . TYR A 1 120 ? -17.729 -7.621 23.236 1.00 93.31 120 TYR A N 1
ATOM 885 C CA . TYR A 1 120 ? -17.237 -6.335 23.702 1.00 93.31 120 TYR A CA 1
ATOM 886 C C . TYR A 1 120 ? -16.715 -6.451 25.131 1.00 93.31 120 TYR A C 1
ATOM 888 O O . TYR A 1 120 ? -17.421 -6.948 26.010 1.00 93.31 120 TYR A O 1
ATOM 896 N N . GLU A 1 121 ? -15.541 -5.881 25.374 1.00 92.12 121 GLU A N 1
ATOM 897 C CA . GLU A 1 121 ? -14.995 -5.686 26.710 1.00 92.12 121 GLU A CA 1
ATOM 898 C C . GLU A 1 121 ? -14.454 -4.263 26.868 1.00 92.12 121 GLU A C 1
ATOM 900 O O . GLU A 1 121 ? -13.836 -3.688 25.971 1.00 92.12 121 GLU A O 1
ATOM 905 N N . LEU A 1 122 ? -14.653 -3.688 28.055 1.00 91.75 122 LEU A N 1
ATOM 906 C CA . LEU A 1 122 ? -14.153 -2.351 28.380 1.00 91.75 122 LEU A CA 1
ATOM 907 C C . LEU A 1 122 ? -12.633 -2.333 28.598 1.00 91.75 122 LEU A C 1
ATOM 909 O O . LEU A 1 122 ? -12.000 -1.302 28.416 1.00 91.75 122 LEU A O 1
ATOM 913 N N . CYS A 1 123 ? -12.058 -3.463 29.002 1.00 89.50 123 CYS A N 1
ATOM 914 C CA . CYS A 1 123 ? -10.649 -3.637 29.334 1.00 89.50 123 CYS A CA 1
ATOM 915 C C . CYS A 1 123 ? -10.199 -4.970 28.737 1.00 89.50 123 CYS A C 1
ATOM 917 O O . CYS A 1 123 ? -10.132 -5.978 29.429 1.00 89.50 123 CYS A O 1
ATOM 919 N N . SER A 1 124 ? -9.958 -4.957 27.431 1.00 86.12 124 SER A N 1
ATOM 920 C CA . SER A 1 124 ? -9.588 -6.139 26.659 1.00 86.12 124 SER A CA 1
ATOM 921 C C . SER A 1 124 ? -8.081 -6.248 26.457 1.00 86.12 124 SER A C 1
ATOM 923 O O . SER A 1 124 ? -7.393 -5.238 26.264 1.00 86.12 124 SER A O 1
ATOM 925 N N . ASP A 1 125 ? -7.583 -7.484 26.445 1.00 77.50 125 ASP A N 1
ATOM 926 C CA . ASP A 1 125 ? -6.284 -7.823 25.866 1.00 77.50 125 ASP A CA 1
ATOM 927 C C . ASP A 1 125 ? -6.481 -8.253 24.405 1.00 77.50 125 ASP A C 1
ATOM 929 O O . ASP A 1 125 ? -6.632 -9.430 24.077 1.00 77.50 125 ASP A O 1
ATOM 933 N N . THR A 1 126 ? -6.496 -7.279 23.495 1.00 70.88 126 THR A N 1
ATOM 934 C CA . THR A 1 126 ? -6.595 -7.550 22.050 1.00 70.88 126 THR A CA 1
ATOM 935 C C . THR A 1 126 ? -5.280 -8.026 21.434 1.00 70.88 126 THR A C 1
ATOM 937 O O . THR A 1 126 ? -5.220 -8.271 20.230 1.00 70.88 126 THR A O 1
ATOM 940 N N . CYS A 1 127 ? -4.208 -8.087 22.222 1.00 73.06 127 CYS A N 1
ATOM 941 C CA . CYS A 1 127 ? -2.855 -8.339 21.755 1.00 73.06 127 CYS A CA 1
ATOM 942 C C . CYS A 1 127 ? -2.458 -9.804 22.001 1.00 73.06 127 CYS A C 1
ATOM 944 O O . CYS A 1 127 ? -1.900 -10.442 21.107 1.00 73.06 127 CYS A O 1
ATOM 946 N N . GLY A 1 128 ? -2.817 -10.371 23.157 1.00 72.00 128 GLY A N 1
ATOM 947 C CA . GLY A 1 128 ? -2.384 -11.706 23.575 1.00 72.00 128 GLY A CA 1
ATOM 948 C C . GLY A 1 128 ? -2.800 -12.854 22.646 1.00 72.00 128 GLY A C 1
ATOM 949 O O . GLY A 1 128 ? -2.042 -13.811 22.481 1.00 72.00 128 GLY A O 1
ATOM 950 N N . THR A 1 129 ? -3.954 -12.755 21.971 1.00 80.88 129 THR A N 1
ATOM 951 C CA . THR A 1 129 ? -4.551 -13.885 21.224 1.00 80.88 129 THR A CA 1
ATOM 952 C C . THR A 1 129 ? -4.798 -13.557 19.747 1.00 80.88 129 THR A C 1
ATOM 954 O O . THR A 1 129 ? -5.933 -13.435 19.279 1.00 80.88 129 THR A O 1
ATOM 957 N N . SER A 1 130 ? -3.717 -13.417 18.982 1.00 87.75 130 SER A N 1
ATOM 958 C CA . SER A 1 130 ? -3.756 -13.279 17.523 1.00 87.75 130 SER A CA 1
ATOM 959 C C . SER A 1 130 ? -3.160 -14.509 16.844 1.00 87.75 130 SER A C 1
ATOM 961 O O . SER A 1 130 ? -2.312 -15.196 17.408 1.00 87.75 130 SER A O 1
ATOM 963 N N . CYS A 1 131 ? -3.536 -14.772 15.595 1.00 89.44 131 CYS A N 1
ATOM 964 C CA . CYS A 1 131 ? -2.899 -15.841 14.827 1.00 89.44 131 CYS A CA 1
ATOM 965 C C . CYS A 1 131 ? -1.381 -15.629 14.676 1.00 89.44 131 CYS A C 1
ATOM 967 O O . CYS A 1 131 ? -0.632 -16.597 14.574 1.00 89.44 131 CYS A O 1
ATOM 969 N N . ALA A 1 132 ? -0.912 -14.376 14.710 1.00 85.00 132 ALA A N 1
ATOM 970 C CA . ALA A 1 132 ? 0.512 -14.065 14.715 1.00 85.00 132 ALA A CA 1
ATOM 971 C C . ALA A 1 132 ? 1.192 -14.420 16.056 1.00 85.00 132 ALA A C 1
ATOM 973 O O . ALA A 1 132 ? 2.312 -14.928 16.028 1.00 85.00 132 ALA A O 1
ATOM 974 N N . SER A 1 133 ? 0.524 -14.222 17.207 1.00 80.00 133 SER A N 1
ATOM 975 C CA . SER A 1 133 ? 1.107 -14.529 18.532 1.00 80.00 133 SER A CA 1
ATOM 976 C C . SER A 1 133 ? 1.247 -16.021 18.798 1.00 80.00 133 SER A C 1
ATOM 978 O O . SER A 1 133 ? 2.066 -16.423 19.620 1.00 80.00 133 SER A O 1
ATOM 980 N N . LEU A 1 134 ? 0.473 -16.856 18.100 1.00 76.12 134 LEU A N 1
ATOM 981 C CA . LEU A 1 134 ? 0.587 -18.312 18.200 1.00 76.12 134 LEU A CA 1
ATOM 982 C C . LEU A 1 134 ? 1.902 -18.848 17.625 1.00 76.12 134 LEU A C 1
ATOM 984 O O . LEU A 1 134 ? 2.316 -19.950 17.982 1.00 76.12 134 LEU A O 1
ATOM 988 N N . VAL A 1 135 ? 2.536 -18.101 16.718 1.00 72.44 135 VAL A N 1
ATOM 989 C CA . VAL A 1 135 ? 3.747 -18.551 16.021 1.00 72.44 135 VAL A CA 1
ATOM 990 C C . VAL A 1 135 ? 4.998 -17.837 16.521 1.00 72.44 135 VAL A C 1
ATOM 992 O O . VAL A 1 135 ? 6.064 -18.449 16.544 1.00 72.44 135 VAL A O 1
ATOM 995 N N . ASP A 1 136 ? 4.878 -16.578 16.941 1.00 69.94 136 ASP A N 1
ATOM 996 C CA . ASP A 1 136 ? 5.980 -15.828 17.537 1.00 69.94 136 ASP A CA 1
ATOM 997 C C . ASP A 1 136 ? 5.509 -15.044 18.765 1.00 69.94 136 ASP A C 1
ATOM 999 O O . ASP A 1 136 ? 4.448 -14.418 18.761 1.00 69.94 136 ASP A O 1
ATOM 1003 N N . SER A 1 137 ? 6.306 -15.074 19.830 1.00 69.62 137 SER A N 1
ATOM 1004 C CA . SER A 1 137 ? 5.975 -14.381 21.070 1.00 69.62 137 SER A CA 1
ATOM 1005 C C . SER A 1 137 ? 6.274 -12.894 20.927 1.00 69.62 137 SER A C 1
ATOM 1007 O O . SER A 1 137 ? 7.428 -12.508 20.741 1.00 69.62 137 SER A O 1
ATOM 1009 N N . PHE A 1 138 ? 5.267 -12.044 21.095 1.00 72.38 138 PHE A N 1
ATOM 1010 C CA . PHE A 1 138 ? 5.473 -10.606 21.224 1.00 72.38 138 PHE A CA 1
ATOM 1011 C C . PHE A 1 138 ? 4.990 -10.102 22.578 1.00 72.38 138 PHE A C 1
ATOM 1013 O O . PHE A 1 138 ? 4.022 -10.594 23.156 1.00 72.38 138 PHE A O 1
ATOM 1020 N N . THR A 1 139 ? 5.694 -9.105 23.104 1.00 73.25 139 THR A N 1
ATOM 1021 C CA . THR A 1 139 ? 5.327 -8.444 24.354 1.00 73.25 139 THR A CA 1
ATOM 1022 C C . THR A 1 139 ? 4.178 -7.480 24.114 1.00 73.25 139 THR A C 1
ATOM 1024 O O . THR A 1 139 ? 4.338 -6.472 23.424 1.00 73.25 139 THR A O 1
ATOM 1027 N N . CYS A 1 140 ? 3.036 -7.779 24.719 1.00 74.88 140 CYS A N 1
ATOM 1028 C CA . CYS A 1 140 ? 1.896 -6.880 24.777 1.00 74.88 140 CYS A CA 1
ATOM 1029 C C . CYS A 1 140 ? 2.063 -5.847 25.892 1.00 74.88 140 CYS A C 1
ATOM 1031 O O . CYS A 1 140 ? 2.729 -6.096 26.900 1.00 74.88 140 CYS A O 1
ATOM 1033 N N . SER A 1 141 ? 1.452 -4.675 25.709 1.00 74.94 141 SER A N 1
ATOM 1034 C CA . SER A 1 141 ? 1.320 -3.717 26.806 1.00 74.94 141 SER A CA 1
ATOM 1035 C C . SER A 1 141 ? 0.482 -4.339 27.922 1.00 74.94 141 SER A C 1
ATOM 1037 O O . SER A 1 141 ? -0.523 -4.986 27.645 1.00 74.94 141 SER A O 1
ATOM 1039 N N . ALA A 1 142 ? 0.861 -4.102 29.178 1.00 72.81 142 ALA A N 1
ATOM 1040 C CA . ALA A 1 142 ? 0.028 -4.474 30.322 1.00 72.81 142 ALA A CA 1
ATOM 1041 C C . ALA A 1 142 ? -1.227 -3.584 30.449 1.00 72.81 142 ALA A C 1
ATOM 1043 O O . ALA A 1 142 ? -2.134 -3.898 31.216 1.00 72.81 142 ALA A O 1
ATOM 1044 N N . SER A 1 143 ? -1.278 -2.457 29.730 1.00 79.88 143 SER A N 1
ATOM 1045 C CA . SER A 1 143 ? -2.451 -1.583 29.684 1.00 79.88 143 SER A CA 1
ATOM 1046 C C . SER A 1 143 ? -3.538 -2.198 28.807 1.00 79.88 143 SER A C 1
ATOM 1048 O O . SER A 1 143 ? -3.303 -2.464 27.629 1.00 79.88 143 SER A O 1
ATOM 1050 N N . CYS A 1 144 ? -4.732 -2.368 29.367 1.00 84.12 144 CYS A N 1
ATOM 1051 C CA . CYS A 1 144 ? -5.906 -2.786 28.612 1.00 84.12 144 CYS A CA 1
ATOM 1052 C C . CYS A 1 144 ? -6.639 -1.588 28.001 1.00 84.12 144 CYS A C 1
ATOM 1054 O O . CYS A 1 144 ? -6.598 -0.473 28.530 1.00 84.12 144 CYS A O 1
ATOM 1056 N N . PHE A 1 145 ? -7.366 -1.847 26.916 1.00 87.19 145 PHE A N 1
ATOM 1057 C CA . PHE A 1 145 ? -8.207 -0.857 26.246 1.00 87.19 145 PHE A CA 1
ATOM 1058 C C . PHE A 1 145 ? -9.578 -1.439 25.927 1.00 87.19 145 PHE A C 1
ATOM 1060 O O . PHE A 1 145 ? -9.739 -2.656 25.809 1.00 87.19 145 PHE A O 1
ATOM 1067 N N . GLU A 1 146 ? -10.567 -0.565 25.768 1.00 91.00 146 GLU A N 1
ATOM 1068 C CA . GLU A 1 146 ? -11.868 -0.944 25.217 1.00 91.00 146 GLU A CA 1
ATOM 1069 C C . GLU A 1 146 ? -11.693 -1.606 23.840 1.00 91.00 146 GLU A C 1
ATOM 1071 O O . GLU A 1 146 ? -11.047 -1.043 22.952 1.00 91.00 146 GLU A O 1
ATOM 1076 N N . GLY A 1 147 ? -12.287 -2.782 23.644 1.00 90.44 147 GLY A N 1
ATOM 1077 C CA . GLY A 1 147 ? -12.107 -3.540 22.413 1.00 90.44 147 GLY A CA 1
ATOM 1078 C C . GLY A 1 147 ? -13.050 -4.726 22.267 1.00 90.44 147 GLY A C 1
ATOM 1079 O O . GLY A 1 147 ? -13.953 -4.946 23.073 1.00 90.44 147 GLY A O 1
ATOM 1080 N N . CYS A 1 148 ? -12.836 -5.469 21.184 1.00 91.81 148 CYS A N 1
ATOM 1081 C CA . CYS A 1 148 ? -13.566 -6.690 20.866 1.00 91.81 148 CYS A CA 1
ATOM 1082 C C . CYS A 1 148 ? -12.592 -7.878 20.847 1.00 91.81 148 CYS A C 1
ATOM 1084 O O . CYS A 1 148 ? -12.119 -8.242 19.765 1.00 91.81 148 CYS A O 1
ATOM 1086 N N . PRO A 1 149 ? -12.212 -8.438 22.008 1.00 91.31 149 PRO A N 1
ATOM 1087 C CA . PRO A 1 149 ? -11.404 -9.648 22.045 1.00 91.31 149 PRO A CA 1
ATOM 1088 C C . PRO A 1 149 ? -12.168 -10.824 21.429 1.00 91.31 149 PRO A C 1
ATOM 1090 O O . PRO A 1 149 ? -13.398 -10.905 21.496 1.00 91.31 149 PRO A O 1
ATOM 1093 N N . CYS A 1 150 ? -11.426 -11.738 20.808 1.00 93.25 150 CYS A N 1
ATOM 1094 C CA . CYS A 1 150 ? -12.005 -12.958 20.261 1.00 93.25 150 CYS A CA 1
ATOM 1095 C C . CYS A 1 150 ? -12.483 -13.887 21.380 1.00 93.25 150 CYS A C 1
ATOM 1097 O O . CYS A 1 150 ? -11.866 -13.965 22.443 1.00 93.25 150 CYS A O 1
ATOM 1099 N N . ASP A 1 151 ? -13.568 -14.611 21.118 1.00 93.75 151 ASP A N 1
ATOM 1100 C CA . ASP A 1 151 ? -14.092 -15.613 22.041 1.00 93.75 151 ASP A CA 1
ATOM 1101 C C . ASP A 1 151 ? -13.109 -16.785 22.205 1.00 93.75 151 ASP A C 1
ATOM 1103 O O . ASP A 1 151 ? -12.258 -17.048 21.351 1.00 93.75 151 ASP A O 1
ATOM 1107 N N . VAL A 1 152 ? -13.245 -17.539 23.299 1.00 91.56 152 VAL A N 1
ATOM 1108 C CA . VAL A 1 152 ? -12.411 -18.723 23.564 1.00 91.56 152 VAL A CA 1
ATOM 1109 C C . VAL A 1 152 ? -12.477 -19.706 22.386 1.00 91.56 152 VAL A C 1
ATOM 1111 O O . VAL A 1 152 ? -13.559 -20.085 21.941 1.00 91.56 152 VAL A O 1
ATOM 1114 N N . GLY A 1 153 ? -11.309 -20.141 21.901 1.00 91.75 153 GLY A N 1
ATOM 1115 C CA . GLY A 1 153 ? -11.167 -21.008 20.721 1.00 91.75 153 GLY A CA 1
ATOM 1116 C C . GLY A 1 153 ? -10.953 -20.255 19.401 1.00 91.75 153 GLY A C 1
ATOM 1117 O O . GLY A 1 153 ? -10.636 -20.879 18.388 1.00 91.75 153 GLY A O 1
ATOM 1118 N N . PHE A 1 154 ? -11.056 -18.924 19.416 1.00 93.00 154 PHE A N 1
ATOM 1119 C CA . PHE A 1 154 ? -10.802 -18.058 18.270 1.00 93.00 154 PHE A CA 1
ATOM 1120 C C . PHE A 1 154 ? -9.573 -17.174 18.507 1.00 93.00 154 PHE A C 1
ATOM 1122 O O . PHE A 1 154 ? -9.219 -16.851 19.639 1.00 93.00 154 PHE A O 1
ATOM 1129 N N . ALA A 1 155 ? -8.920 -16.774 17.420 1.00 91.81 155 ALA A N 1
ATOM 1130 C CA . ALA A 1 155 ? -7.788 -15.856 17.431 1.00 91.81 155 ALA A CA 1
ATOM 1131 C C . ALA A 1 155 ? -8.000 -14.726 16.420 1.00 91.81 155 ALA A C 1
ATOM 1133 O O . ALA A 1 155 ? -8.668 -14.895 15.394 1.00 91.81 155 ALA A O 1
ATOM 1134 N N . SER A 1 156 ? -7.419 -13.562 16.712 1.00 91.19 156 SER A N 1
ATOM 1135 C CA . SER A 1 156 ? -7.484 -12.409 15.815 1.00 91.19 156 SER A CA 1
ATOM 1136 C C . SER A 1 156 ? -6.616 -12.631 14.573 1.00 91.19 156 SER A C 1
ATOM 1138 O O . SER A 1 156 ? -5.399 -12.807 14.673 1.00 91.19 156 SER A O 1
ATOM 1140 N N . ASP A 1 157 ? -7.240 -12.575 13.398 1.00 90.75 157 ASP A N 1
ATOM 1141 C CA . ASP A 1 157 ? -6.602 -12.552 12.077 1.00 90.75 157 ASP A CA 1
ATOM 1142 C C . ASP A 1 157 ? -6.692 -11.139 11.466 1.00 90.75 157 ASP A C 1
ATOM 1144 O O . ASP A 1 157 ? -7.111 -10.924 10.326 1.00 90.75 157 ASP A O 1
ATOM 1148 N N . GLY A 1 158 ? -6.351 -10.131 12.273 1.00 86.94 158 GLY A N 1
ATOM 1149 C CA . GLY A 1 158 ? -6.459 -8.712 11.940 1.00 86.94 158 GLY A CA 1
ATOM 1150 C C . GLY A 1 158 ? -7.838 -8.143 12.265 1.00 86.94 158 GLY A C 1
ATOM 1151 O O . GLY A 1 158 ? -8.064 -7.679 13.374 1.00 86.94 158 GLY A O 1
ATOM 1152 N N . ASP A 1 159 ? -8.749 -8.136 11.292 1.00 86.88 159 ASP A N 1
ATOM 1153 C CA . ASP A 1 159 ? -10.086 -7.533 11.411 1.00 86.88 159 ASP A CA 1
ATOM 1154 C C . ASP A 1 159 ? -11.190 -8.541 11.780 1.00 86.88 159 ASP A C 1
ATOM 1156 O O . ASP A 1 159 ? -12.361 -8.174 11.888 1.00 86.88 159 ASP A O 1
ATOM 1160 N N . LYS A 1 160 ? -10.836 -9.821 11.945 1.00 91.56 160 LYS A N 1
ATOM 1161 C CA . LYS A 1 160 ? -11.777 -10.927 12.173 1.00 91.56 160 LYS A CA 1
ATOM 1162 C C . LYS A 1 160 ? -11.251 -11.888 13.226 1.00 91.56 160 LYS A C 1
ATOM 1164 O O . LYS A 1 160 ? -10.045 -12.091 13.328 1.00 91.56 160 LYS A O 1
ATOM 1169 N N . CYS A 1 161 ? -12.175 -12.541 13.921 1.00 92.81 161 CYS A N 1
ATOM 1170 C CA . CYS A 1 161 ? -11.880 -13.671 14.789 1.00 92.81 161 CYS A CA 1
ATOM 1171 C C . CYS A 1 161 ? -12.143 -14.973 14.033 1.00 92.81 161 CYS A C 1
ATOM 1173 O O . CYS A 1 161 ? -13.273 -15.257 13.619 1.00 92.81 161 CYS A O 1
ATOM 1175 N N . VAL A 1 162 ? -11.077 -15.739 13.815 1.00 92.62 162 VAL A N 1
ATOM 1176 C CA . VAL A 1 162 ? -11.107 -17.024 13.108 1.00 92.62 162 VAL A CA 1
ATOM 1177 C C . VAL A 1 162 ? -10.779 -18.146 14.078 1.00 92.62 162 VAL A C 1
ATOM 1179 O O . VAL A 1 162 ? -10.149 -17.918 15.109 1.00 92.62 162 VAL A O 1
ATOM 1182 N N . SER A 1 163 ? -11.236 -19.357 13.774 1.00 92.06 163 SER A N 1
ATOM 1183 C CA . SER A 1 163 ? -10.905 -20.519 14.596 1.00 92.06 163 SER A CA 1
ATOM 1184 C C . SER A 1 163 ? -9.392 -20.747 14.570 1.00 92.06 163 SER A C 1
ATOM 1186 O O . SER A 1 163 ? -8.767 -20.571 13.520 1.00 92.06 163 SER A O 1
ATOM 1188 N N . MET A 1 164 ? -8.787 -21.108 15.703 1.00 88.94 164 MET A N 1
ATOM 1189 C CA . MET A 1 164 ? -7.321 -21.209 15.816 1.00 88.94 164 MET A CA 1
ATOM 1190 C C . MET A 1 164 ? -6.694 -22.205 14.820 1.00 88.94 164 MET A C 1
ATOM 1192 O O . MET A 1 164 ? -5.573 -21.995 14.364 1.00 88.94 164 MET A O 1
ATOM 1196 N N . ASP A 1 165 ? -7.420 -23.253 14.425 1.00 86.81 165 ASP A N 1
ATOM 1197 C CA . ASP A 1 165 ? -7.021 -24.238 13.404 1.00 86.81 165 ASP A CA 1
ATOM 1198 C C . ASP A 1 165 ? -7.055 -23.692 11.966 1.00 86.81 165 ASP A C 1
ATOM 1200 O O . ASP A 1 165 ? -6.518 -24.313 11.053 1.00 86.81 165 ASP A O 1
ATOM 1204 N N . THR A 1 166 ? -7.659 -22.521 11.765 1.00 88.94 166 THR A N 1
ATOM 1205 C CA . THR A 1 166 ? -7.727 -21.810 10.479 1.00 88.94 166 THR A CA 1
ATOM 1206 C C . THR A 1 166 ? -6.806 -20.594 10.417 1.00 88.94 166 THR A C 1
ATOM 1208 O O . THR A 1 166 ? -6.866 -19.823 9.455 1.00 88.94 166 THR A O 1
ATOM 1211 N N . CYS A 1 167 ? -5.942 -20.420 11.423 1.00 90.69 167 CYS A N 1
ATOM 1212 C CA . CYS A 1 167 ? -4.878 -19.432 11.365 1.00 90.69 167 CYS A CA 1
ATOM 1213 C C . CYS A 1 167 ? -3.964 -19.681 10.157 1.00 90.69 167 CYS A C 1
ATOM 1215 O O . CYS A 1 167 ? -3.816 -20.795 9.653 1.00 90.69 167 CYS A O 1
ATOM 1217 N N . GLY A 1 168 ? -3.376 -18.594 9.667 1.00 91.75 168 GLY A N 1
ATOM 1218 C CA . GLY A 1 168 ? -2.523 -18.599 8.493 1.00 91.75 168 GLY A CA 1
ATOM 1219 C C . GLY A 1 168 ? -1.148 -19.233 8.712 1.00 91.75 168 GLY A C 1
ATOM 1220 O O . GLY A 1 168 ? -0.950 -20.137 9.517 1.00 91.75 168 GLY A O 1
ATOM 1221 N N . CYS A 1 169 ? -0.171 -18.755 7.955 1.00 91.06 169 CYS A N 1
ATOM 1222 C CA . CYS A 1 169 ? 1.166 -19.331 7.870 1.00 91.06 169 CYS A CA 1
ATOM 1223 C C . CYS A 1 169 ? 2.206 -18.294 8.277 1.00 91.06 169 CYS A C 1
ATOM 1225 O O . CYS A 1 169 ? 1.968 -17.096 8.142 1.00 91.06 169 CYS A O 1
ATOM 1227 N N . VAL A 1 170 ? 3.402 -18.734 8.663 1.00 88.12 170 VAL A N 1
ATOM 1228 C CA . VAL A 1 170 ? 4.552 -17.834 8.817 1.00 88.12 170 VAL A CA 1
ATOM 1229 C C . VAL A 1 170 ? 5.584 -18.098 7.733 1.00 88.12 170 VAL A C 1
ATOM 1231 O O . VAL A 1 170 ? 5.977 -19.235 7.479 1.00 88.12 170 VAL A O 1
ATOM 1234 N N . TYR A 1 171 ? 6.016 -17.022 7.080 1.00 87.38 171 TYR A N 1
ATOM 1235 C CA . TYR A 1 171 ? 7.031 -17.037 6.036 1.00 87.38 171 TYR A CA 1
ATOM 1236 C C . TYR A 1 171 ? 8.048 -15.921 6.292 1.00 87.38 171 TYR A C 1
ATOM 1238 O O . TYR A 1 171 ? 7.677 -14.752 6.336 1.00 87.38 171 TYR A O 1
ATOM 1246 N N . GLU A 1 172 ? 9.327 -16.274 6.465 1.00 85.31 172 GLU A N 1
ATOM 1247 C CA . GLU A 1 172 ? 10.420 -15.325 6.773 1.00 85.31 172 GLU A CA 1
ATOM 1248 C C . GLU A 1 172 ? 10.100 -14.364 7.945 1.00 85.31 172 GLU A C 1
ATOM 1250 O O . GLU A 1 172 ? 10.421 -13.180 7.893 1.00 85.31 172 GLU A O 1
ATOM 1255 N N . GLY A 1 173 ? 9.450 -14.867 9.002 1.00 83.31 173 GLY A N 1
ATOM 1256 C CA . GLY A 1 173 ? 9.063 -14.070 10.177 1.00 83.31 173 GLY A CA 1
ATOM 1257 C C . GLY A 1 173 ? 7.820 -13.196 9.975 1.00 83.31 173 GLY A C 1
ATOM 1258 O O . GLY A 1 173 ? 7.429 -12.467 10.880 1.00 83.31 173 GLY A O 1
ATOM 1259 N N . GLN A 1 174 ? 7.173 -13.268 8.810 1.00 86.19 174 GLN A N 1
ATOM 1260 C CA . GLN A 1 174 ? 5.929 -12.564 8.530 1.00 86.19 174 GLN A CA 1
ATOM 1261 C C . GLN A 1 174 ? 4.742 -13.527 8.556 1.00 86.19 174 GLN A C 1
ATOM 1263 O O . GLN A 1 174 ? 4.745 -14.556 7.877 1.00 86.19 174 GLN A O 1
ATOM 1268 N N . TYR A 1 175 ? 3.698 -13.154 9.292 1.00 89.25 175 TYR A N 1
ATOM 1269 C CA . TYR A 1 175 ? 2.418 -13.849 9.261 1.00 89.25 175 TYR A CA 1
ATOM 1270 C C . TYR A 1 175 ? 1.645 -13.539 7.965 1.00 89.25 175 TYR A C 1
ATOM 1272 O O . TYR A 1 175 ? 1.529 -12.383 7.547 1.00 89.25 175 TYR A O 1
ATOM 1280 N N . LEU A 1 176 ? 1.122 -14.586 7.328 1.00 90.88 176 LEU A N 1
ATOM 1281 C CA . LEU A 1 176 ? 0.360 -14.559 6.084 1.00 90.88 176 LEU A CA 1
ATOM 1282 C C . LEU A 1 176 ? -1.013 -15.177 6.316 1.00 90.88 176 LEU A C 1
ATOM 1284 O O . LEU A 1 176 ? -1.093 -16.313 6.774 1.00 90.88 176 LEU A O 1
ATOM 1288 N N . ARG A 1 177 ? -2.083 -14.489 5.914 1.00 92.12 177 ARG A N 1
ATOM 1289 C CA . ARG A 1 177 ? -3.440 -15.054 5.970 1.00 92.12 177 ARG A CA 1
ATOM 1290 C C . ARG A 1 177 ? -3.578 -16.240 5.017 1.00 92.12 177 ARG A C 1
ATOM 1292 O O . ARG A 1 177 ? -2.901 -16.301 3.987 1.00 92.12 177 ARG A O 1
ATOM 1299 N N . VAL A 1 178 ? -4.501 -17.155 5.305 1.00 91.62 178 VAL A N 1
ATOM 1300 C CA . VAL A 1 178 ? -4.817 -18.269 4.395 1.00 91.62 178 VAL A CA 1
ATOM 1301 C C . VAL A 1 178 ? -5.180 -17.729 3.004 1.00 91.62 178 VAL A C 1
ATOM 1303 O O . VAL A 1 178 ? -5.994 -16.819 2.859 1.00 91.62 178 VAL A O 1
ATOM 1306 N N . GLY A 1 179 ? -4.539 -18.268 1.963 1.00 92.31 179 GLY A N 1
ATOM 1307 C CA . GLY A 1 179 ? -4.684 -17.821 0.575 1.00 92.31 179 GLY A CA 1
ATOM 1308 C C . GLY A 1 179 ? -3.822 -16.614 0.184 1.00 92.31 179 GLY A C 1
ATOM 1309 O O . GLY A 1 179 ? -3.715 -16.315 -1.009 1.00 92.31 179 GLY A O 1
ATOM 1310 N N . GLN A 1 180 ? -3.166 -15.943 1.138 1.00 92.94 180 GLN A N 1
ATOM 1311 C CA . GLN A 1 180 ? -2.255 -14.840 0.843 1.00 92.94 180 GLN A CA 1
ATOM 1312 C C . GLN A 1 180 ? -1.034 -15.334 0.062 1.00 92.94 180 GLN A C 1
ATOM 1314 O O . GLN A 1 180 ? -0.510 -16.430 0.283 1.00 92.94 180 GLN A O 1
ATOM 1319 N N . VAL A 1 181 ? -0.588 -14.485 -0.863 1.00 92.00 181 VAL A N 1
ATOM 1320 C CA . VAL A 1 181 ? 0.504 -14.765 -1.787 1.00 92.00 181 VAL A CA 1
ATOM 1321 C C . VAL A 1 181 ? 1.671 -13.823 -1.531 1.00 92.00 181 VAL A C 1
ATOM 1323 O O . VAL A 1 181 ? 1.490 -12.607 -1.514 1.00 92.00 181 VAL A O 1
ATOM 1326 N N . VAL A 1 182 ? 2.879 -14.377 -1.447 1.00 91.62 182 VAL A N 1
ATOM 1327 C CA . VAL A 1 182 ? 4.133 -13.616 -1.401 1.00 91.62 182 VAL A CA 1
ATOM 1328 C C . VAL A 1 182 ? 5.075 -14.100 -2.495 1.00 91.62 182 VAL A C 1
ATOM 1330 O O . VAL A 1 182 ? 5.147 -15.288 -2.794 1.00 91.62 182 VAL A O 1
ATOM 1333 N N . VAL A 1 183 ? 5.795 -13.175 -3.124 1.00 91.12 183 VAL A N 1
ATOM 1334 C CA . VAL A 1 183 ? 6.838 -13.493 -4.106 1.00 91.12 183 VAL A CA 1
ATOM 1335 C C . VAL A 1 183 ? 8.192 -13.451 -3.405 1.00 91.12 183 VAL A C 1
ATOM 1337 O O . VAL A 1 183 ? 8.491 -12.484 -2.702 1.00 91.12 183 VAL A O 1
ATOM 1340 N N . THR A 1 184 ? 9.013 -14.483 -3.605 1.00 88.94 184 THR A N 1
ATOM 1341 C CA . THR A 1 184 ? 10.358 -14.565 -3.019 1.00 88.94 184 THR A CA 1
ATOM 1342 C C . THR A 1 184 ? 11.245 -13.409 -3.481 1.00 88.94 184 THR A C 1
ATOM 1344 O O . THR A 1 184 ? 11.003 -12.772 -4.512 1.00 88.94 184 THR A O 1
ATOM 1347 N N . LYS A 1 185 ? 12.327 -13.132 -2.740 1.00 85.69 185 LYS A N 1
ATOM 1348 C CA . LYS A 1 185 ? 13.263 -12.036 -3.057 1.00 85.69 185 LYS A CA 1
ATOM 1349 C C . LYS A 1 185 ? 13.827 -12.122 -4.482 1.00 85.69 185 LYS A C 1
ATOM 1351 O O . LYS A 1 185 ? 14.022 -11.070 -5.090 1.00 85.69 185 LYS A O 1
ATOM 1356 N N . GLY A 1 186 ? 14.027 -13.333 -5.012 1.00 83.38 186 GLY A N 1
ATOM 1357 C CA . GLY A 1 186 ? 14.502 -13.592 -6.375 1.00 83.38 186 GLY A CA 1
ATOM 1358 C C . GLY A 1 186 ? 13.412 -13.668 -7.451 1.00 83.38 186 GLY A C 1
ATOM 1359 O O . GLY A 1 186 ? 13.743 -13.802 -8.625 1.00 83.38 186 GLY A O 1
ATOM 1360 N N . CYS A 1 187 ? 12.129 -13.576 -7.083 1.00 87.81 187 CYS A N 1
ATOM 1361 C CA . CYS A 1 187 ? 10.988 -13.845 -7.968 1.00 87.81 187 CYS A CA 1
ATOM 1362 C C . CYS A 1 187 ? 11.023 -15.239 -8.628 1.00 87.81 187 CYS A C 1
ATOM 1364 O O . CYS A 1 187 ? 10.348 -15.475 -9.632 1.00 87.81 187 CYS A O 1
ATOM 1366 N N . ASP A 1 188 ? 11.793 -16.154 -8.044 1.00 88.31 188 ASP A N 1
ATOM 1367 C CA . ASP A 1 188 ? 11.999 -17.536 -8.465 1.00 88.31 188 ASP A CA 1
ATOM 1368 C C . ASP A 1 188 ? 10.904 -18.478 -7.937 1.00 88.31 188 ASP A C 1
ATOM 1370 O O . ASP A 1 188 ? 10.758 -19.621 -8.381 1.00 88.31 188 ASP A O 1
ATOM 1374 N N . SER A 1 189 ? 10.108 -18.006 -6.977 1.00 90.12 189 SER A N 1
ATOM 1375 C CA . SER A 1 189 ? 8.959 -18.722 -6.443 1.00 90.12 189 SER A CA 1
ATOM 1376 C C . SER A 1 189 ? 7.868 -17.770 -5.957 1.00 90.12 189 SER A C 1
ATOM 1378 O O . SER A 1 189 ? 8.097 -16.611 -5.599 1.00 90.12 189 SER A O 1
ATOM 1380 N N . LYS A 1 190 ? 6.646 -18.291 -5.954 1.00 91.81 190 LYS A N 1
ATOM 1381 C CA . LYS A 1 190 ? 5.463 -17.706 -5.338 1.00 91.81 190 LYS A CA 1
ATOM 1382 C C . LYS A 1 190 ? 5.048 -18.607 -4.175 1.00 91.81 190 LYS A C 1
ATOM 1384 O O . LYS A 1 190 ? 4.814 -19.795 -4.361 1.00 91.81 190 LYS A O 1
ATOM 1389 N N . CYS A 1 191 ? 4.953 -18.031 -2.992 1.00 92.06 191 CYS A N 1
ATOM 1390 C CA . CYS A 1 191 ? 4.555 -18.684 -1.756 1.00 92.06 191 CYS A CA 1
ATOM 1391 C C . CYS A 1 191 ? 3.068 -18.421 -1.512 1.00 92.06 191 CYS A C 1
ATOM 1393 O O . CYS A 1 191 ? 2.654 -17.262 -1.497 1.00 92.06 191 CYS A O 1
ATOM 1395 N N . VAL A 1 192 ? 2.267 -19.471 -1.337 1.00 94.69 192 VAL A N 1
ATOM 1396 C CA . VAL A 1 192 ? 0.828 -19.371 -1.051 1.00 94.69 192 VAL A CA 1
ATOM 1397 C C . VAL A 1 192 ? 0.540 -20.021 0.291 1.00 94.69 192 VAL A C 1
ATOM 1399 O O . VAL A 1 192 ? 0.756 -21.226 0.445 1.00 94.69 192 VAL A O 1
ATOM 1402 N N . CYS A 1 193 ? 0.017 -19.252 1.241 1.00 94.00 193 CYS A N 1
ATOM 1403 C CA . CYS A 1 193 ? -0.383 -19.809 2.526 1.00 94.00 193 CYS A CA 1
ATOM 1404 C C . CYS A 1 193 ? -1.594 -20.742 2.365 1.00 94.00 193 CYS A C 1
ATOM 1406 O O . CYS A 1 193 ? -2.607 -20.356 1.775 1.00 94.00 193 CYS A O 1
ATOM 1408 N N . GLN A 1 194 ? -1.482 -21.980 2.846 1.00 91.81 194 GLN A N 1
ATOM 1409 C CA . GLN A 1 194 ? -2.561 -22.966 2.834 1.00 91.81 194 GLN A CA 1
ATOM 1410 C C . GLN A 1 194 ? -3.325 -22.966 4.158 1.00 91.81 194 GLN A C 1
ATOM 1412 O O . GLN A 1 194 ? -2.786 -22.598 5.195 1.00 91.81 194 GLN A O 1
ATOM 1417 N N . ALA A 1 195 ? -4.557 -23.478 4.129 1.00 86.69 195 ALA A N 1
ATOM 1418 C CA . ALA A 1 195 ? -5.365 -23.673 5.334 1.00 86.69 195 ALA A CA 1
ATOM 1419 C C . ALA A 1 195 ? -4.726 -24.648 6.342 1.00 86.69 195 ALA A C 1
ATOM 1421 O O . ALA A 1 195 ? -5.092 -24.651 7.503 1.00 86.69 195 ALA A O 1
ATOM 1422 N N . SER A 1 196 ? -3.754 -25.460 5.914 1.00 83.06 196 SER A N 1
ATOM 1423 C CA . SER A 1 196 ? -2.991 -26.347 6.797 1.00 83.06 196 SER A CA 1
ATOM 1424 C C . SER A 1 196 ? -1.925 -25.626 7.640 1.00 83.06 196 SER A C 1
ATOM 1426 O O . SER A 1 196 ? -1.098 -26.301 8.245 1.00 83.06 196 SER A O 1
ATOM 1428 N N . GLY A 1 197 ? -1.827 -24.292 7.569 1.00 84.50 197 GLY A N 1
ATOM 1429 C CA . GLY A 1 197 ? -0.742 -23.501 8.167 1.00 84.50 197 GLY A CA 1
ATOM 1430 C C . GLY A 1 197 ? 0.608 -23.611 7.439 1.00 84.50 197 GLY A C 1
ATOM 1431 O O . GLY A 1 197 ? 1.591 -22.987 7.839 1.00 84.50 197 GLY A O 1
ATOM 1432 N N . LEU A 1 198 ? 0.680 -24.380 6.344 1.00 88.31 198 LEU A N 1
ATOM 1433 C CA . LEU A 1 198 ? 1.903 -24.573 5.560 1.00 88.31 198 LEU A CA 1
ATOM 1434 C C . LEU A 1 198 ? 1.950 -23.643 4.348 1.00 88.31 198 LEU A C 1
ATOM 1436 O O . LEU A 1 198 ? 0.942 -23.364 3.695 1.00 88.31 198 LEU A O 1
ATOM 1440 N N . VAL A 1 199 ? 3.159 -23.219 3.992 1.00 93.00 199 VAL A N 1
ATOM 1441 C CA . VAL A 1 199 ? 3.406 -22.428 2.786 1.00 93.00 199 VAL A CA 1
ATOM 1442 C C . VAL A 1 199 ? 3.638 -23.362 1.602 1.00 93.00 199 VAL A C 1
ATOM 1444 O O . VAL A 1 199 ? 4.576 -24.158 1.594 1.00 93.00 199 VAL A O 1
ATOM 1447 N N . ARG A 1 200 ? 2.800 -23.249 0.567 1.00 94.31 200 ARG A N 1
ATOM 1448 C CA . ARG A 1 200 ? 3.005 -23.943 -0.709 1.00 94.31 200 ARG A CA 1
ATOM 1449 C C . ARG A 1 200 ? 3.877 -23.097 -1.630 1.00 94.31 200 ARG A C 1
ATOM 1451 O O . ARG A 1 200 ? 3.556 -21.939 -1.889 1.00 94.31 200 ARG A O 1
ATOM 1458 N N . TYR A 1 201 ? 4.928 -23.702 -2.170 1.00 93.06 201 TYR A N 1
ATOM 1459 C CA . TYR A 1 201 ? 5.851 -23.057 -3.100 1.00 93.06 201 TYR A CA 1
ATOM 1460 C C . TYR A 1 201 ? 5.484 -23.394 -4.545 1.00 93.06 201 TYR A C 1
ATOM 1462 O O . TYR A 1 201 ? 5.409 -24.557 -4.934 1.00 93.06 201 TYR A O 1
ATOM 1470 N N . GLU A 1 202 ? 5.275 -22.363 -5.353 1.00 91.69 202 GLU A N 1
ATOM 1471 C CA . GLU A 1 202 ? 5.012 -22.452 -6.785 1.00 91.69 202 GLU A CA 1
ATOM 1472 C C . GLU A 1 202 ? 6.205 -21.835 -7.523 1.00 91.69 202 GLU A C 1
ATOM 1474 O O . GLU A 1 202 ? 6.420 -20.622 -7.467 1.00 91.69 202 GLU A O 1
ATOM 1479 N N . LYS A 1 203 ? 7.004 -22.665 -8.205 1.00 90.25 203 LYS A N 1
ATOM 1480 C CA . LYS A 1 203 ? 8.176 -22.192 -8.953 1.00 90.25 203 LYS A CA 1
ATOM 1481 C C . LYS A 1 203 ? 7.747 -21.208 -10.043 1.00 90.25 203 LYS A C 1
ATOM 1483 O O . LYS A 1 203 ? 6.812 -21.472 -10.800 1.00 90.25 203 LYS A O 1
ATOM 1488 N N . ARG A 1 204 ? 8.469 -20.095 -10.152 1.00 85.31 204 ARG A N 1
ATOM 1489 C CA . ARG A 1 204 ? 8.237 -19.045 -11.148 1.00 85.31 204 ARG A CA 1
ATOM 1490 C C . ARG A 1 204 ? 9.568 -18.566 -11.709 1.00 85.31 204 ARG A C 1
ATOM 1492 O O . ARG A 1 204 ? 10.582 -18.614 -11.035 1.00 85.31 204 ARG A O 1
ATOM 1499 N N . ILE A 1 205 ? 9.575 -18.099 -12.949 1.00 83.44 205 ILE A N 1
ATOM 1500 C CA . ILE A 1 205 ? 10.721 -17.396 -13.527 1.00 83.44 205 ILE A CA 1
ATOM 1501 C C . ILE A 1 205 ? 10.159 -16.147 -14.203 1.00 83.44 205 ILE A C 1
ATOM 1503 O O . ILE A 1 205 ? 9.112 -16.221 -14.852 1.00 83.44 205 ILE A O 1
ATOM 1507 N N . CYS A 1 206 ? 10.799 -14.995 -14.001 1.00 83.44 206 CYS A N 1
ATOM 1508 C CA . CYS A 1 206 ? 10.440 -13.785 -14.735 1.00 83.44 206 CYS A CA 1
ATOM 1509 C C . CYS A 1 206 ? 10.639 -13.999 -16.238 1.00 83.44 206 CYS A C 1
ATOM 1511 O O . CYS A 1 206 ? 11.554 -14.717 -16.650 1.00 83.44 206 CYS A O 1
ATOM 1513 N N . ALA A 1 207 ? 9.770 -13.408 -17.057 1.00 78.56 207 ALA A N 1
ATOM 1514 C CA . ALA A 1 207 ? 9.891 -13.544 -18.502 1.00 78.56 207 ALA A CA 1
ATOM 1515 C C . ALA A 1 207 ? 11.177 -12.866 -19.009 1.00 78.56 207 ALA A C 1
ATOM 1517 O O . ALA A 1 207 ? 11.777 -12.030 -18.329 1.00 78.56 207 ALA A O 1
ATOM 1518 N N . SER A 1 208 ? 11.603 -13.209 -20.228 1.00 69.19 208 SER A N 1
ATOM 1519 C CA . SER A 1 208 ? 12.717 -12.509 -20.879 1.00 69.19 208 SER A CA 1
ATOM 1520 C C . SER A 1 208 ? 12.436 -10.999 -20.924 1.00 69.19 208 SER A C 1
ATOM 1522 O O . SER A 1 208 ? 11.354 -10.591 -21.336 1.00 69.19 208 SER A O 1
ATOM 1524 N N . GLY A 1 209 ? 13.389 -10.177 -20.469 1.00 63.41 209 GLY A N 1
ATOM 1525 C CA . GLY A 1 209 ? 13.243 -8.714 -20.378 1.00 63.41 209 GLY A CA 1
ATOM 1526 C C . GLY A 1 209 ? 12.681 -8.190 -19.046 1.00 63.41 209 GLY A C 1
ATOM 1527 O O . GLY A 1 209 ? 12.752 -6.987 -18.778 1.00 63.41 209 GLY A O 1
ATOM 1528 N N . GLU A 1 210 ? 12.196 -9.069 -18.167 1.00 74.62 210 GLU A N 1
ATOM 1529 C CA . GLU A 1 210 ? 11.765 -8.707 -16.819 1.00 74.62 210 GLU A CA 1
ATOM 1530 C C . GLU A 1 210 ? 12.883 -8.924 -15.790 1.00 74.62 210 GLU A C 1
ATOM 1532 O O . GLU A 1 210 ? 13.683 -9.855 -15.875 1.00 74.62 210 GLU A O 1
ATOM 1537 N N . VAL A 1 211 ? 12.923 -8.071 -14.771 1.00 78.56 211 VAL A N 1
ATOM 1538 C CA . VAL A 1 211 ? 13.765 -8.239 -13.586 1.00 78.56 211 VAL A CA 1
ATOM 1539 C C . VAL A 1 211 ? 12.914 -8.250 -12.332 1.00 78.56 211 VAL A C 1
ATOM 1541 O O . VAL A 1 211 ? 11.888 -7.574 -12.246 1.00 78.56 211 VAL A O 1
ATOM 1544 N N . CYS A 1 212 ? 13.354 -9.015 -11.338 1.00 84.12 212 CYS A N 1
ATOM 1545 C CA . CYS A 1 212 ? 12.717 -8.994 -10.035 1.00 84.12 212 CYS A CA 1
ATOM 1546 C C . CYS A 1 212 ? 12.954 -7.637 -9.365 1.00 84.12 212 CYS A C 1
ATOM 1548 O O . CYS A 1 212 ? 14.097 -7.213 -9.186 1.00 84.12 212 CYS A O 1
ATOM 1550 N N . GLY A 1 213 ? 11.876 -6.955 -8.993 1.00 83.94 213 GLY A N 1
ATOM 1551 C CA . GLY A 1 213 ? 11.934 -5.648 -8.353 1.00 83.94 213 GLY A CA 1
ATOM 1552 C C . GLY A 1 213 ? 10.705 -5.375 -7.498 1.00 83.94 213 GLY A C 1
ATOM 1553 O O . GLY A 1 213 ? 9.744 -6.145 -7.499 1.00 83.94 213 GLY A O 1
ATOM 1554 N N . VAL A 1 214 ? 10.742 -4.270 -6.757 1.00 81.25 214 VAL A N 1
ATOM 1555 C CA . VAL A 1 214 ? 9.609 -3.780 -5.965 1.00 81.25 214 VAL A CA 1
ATOM 1556 C C . VAL A 1 214 ? 9.060 -2.534 -6.646 1.00 81.25 214 VAL A C 1
ATOM 1558 O O . VAL A 1 214 ? 9.812 -1.600 -6.921 1.00 81.25 214 VAL A O 1
ATOM 1561 N N . LYS A 1 215 ? 7.759 -2.522 -6.938 1.00 75.25 215 LYS A N 1
ATOM 1562 C CA . LYS A 1 215 ? 7.057 -1.367 -7.503 1.00 75.25 215 LYS A CA 1
ATOM 1563 C C . LYS A 1 215 ? 5.765 -1.160 -6.729 1.00 75.25 215 LYS A C 1
ATOM 1565 O O . LYS A 1 215 ? 4.993 -2.102 -6.590 1.00 75.25 215 LYS A O 1
ATOM 1570 N N . ASN A 1 216 ? 5.538 0.064 -6.246 1.00 73.50 216 ASN A N 1
ATOM 1571 C CA . ASN A 1 216 ? 4.422 0.387 -5.349 1.00 73.50 216 ASN A CA 1
ATOM 1572 C C . ASN A 1 216 ? 4.354 -0.594 -4.165 1.00 73.50 216 ASN A C 1
ATOM 1574 O O . ASN A 1 216 ? 3.310 -1.180 -3.914 1.00 73.50 216 ASN A O 1
ATOM 1578 N N . GLU A 1 217 ? 5.504 -0.850 -3.530 1.00 78.00 217 GLU A N 1
ATOM 1579 C CA . GLU A 1 217 ? 5.653 -1.756 -2.374 1.00 78.00 217 GLU A CA 1
ATOM 1580 C C . GLU A 1 217 ? 5.361 -3.244 -2.646 1.00 78.00 217 GLU A C 1
ATOM 1582 O O . GLU A 1 217 ? 5.612 -4.094 -1.796 1.00 78.00 217 GLU A O 1
ATOM 1587 N N . VAL A 1 218 ? 4.945 -3.605 -3.863 1.00 80.81 218 VAL A N 1
ATOM 1588 C CA . VAL A 1 218 ? 4.710 -4.994 -4.265 1.00 80.81 218 VAL A CA 1
ATOM 1589 C C . VAL A 1 218 ? 5.921 -5.535 -5.021 1.00 80.81 218 VAL A C 1
ATOM 1591 O O . VAL A 1 218 ? 6.375 -4.960 -6.016 1.00 80.81 218 VAL A O 1
ATOM 1594 N N . ARG A 1 219 ? 6.451 -6.674 -4.564 1.00 86.19 219 ARG A N 1
ATOM 1595 C CA . ARG A 1 219 ? 7.517 -7.402 -5.262 1.00 86.19 219 ARG A CA 1
ATOM 1596 C C . ARG A 1 219 ? 6.954 -8.208 -6.429 1.00 86.19 219 ARG A C 1
ATOM 1598 O O . ARG A 1 219 ? 5.973 -8.933 -6.285 1.00 86.19 219 ARG A O 1
ATOM 1605 N N . GLY A 1 220 ? 7.618 -8.141 -7.576 1.00 86.56 220 GLY A N 1
ATOM 1606 C CA . GLY A 1 220 ? 7.280 -8.967 -8.727 1.00 86.56 220 GLY A CA 1
ATOM 1607 C C . GLY A 1 220 ? 8.251 -8.798 -9.887 1.00 86.56 220 GLY A C 1
ATOM 1608 O O . GLY A 1 220 ? 9.205 -8.024 -9.820 1.00 86.56 220 GLY A O 1
ATOM 1609 N N . CYS A 1 221 ? 7.983 -9.526 -10.965 1.00 84.19 221 CYS A N 1
ATOM 1610 C CA . CYS A 1 221 ? 8.684 -9.352 -12.228 1.00 84.19 221 CYS A CA 1
ATOM 1611 C C . CYS A 1 221 ? 8.236 -8.040 -12.874 1.00 84.19 221 CYS A C 1
ATOM 1613 O O . CYS A 1 221 ? 7.042 -7.815 -13.070 1.00 84.19 221 CYS A O 1
ATOM 1615 N N . GLN A 1 222 ? 9.191 -7.157 -13.136 1.00 77.62 222 GLN A N 1
ATOM 1616 C CA . GLN A 1 222 ? 8.965 -5.846 -13.727 1.00 77.62 222 GLN A CA 1
ATOM 1617 C C . GLN A 1 222 ? 9.777 -5.742 -15.011 1.00 77.62 222 GLN A C 1
ATOM 1619 O O . GLN A 1 222 ? 10.943 -6.127 -15.034 1.00 77.62 222 GLN A O 1
ATOM 1624 N N . LEU A 1 223 ? 9.192 -5.169 -16.060 1.00 67.88 223 LEU A N 1
ATOM 1625 C CA . LEU A 1 223 ? 9.936 -4.843 -17.276 1.00 67.88 223 LEU A CA 1
ATOM 1626 C C . LEU A 1 223 ? 11.093 -3.899 -16.937 1.00 67.88 223 LEU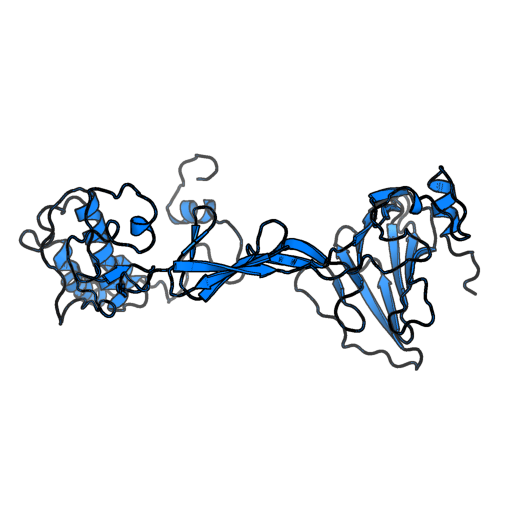 A C 1
ATOM 1628 O O . LEU A 1 223 ? 10.891 -2.842 -16.322 1.00 67.88 223 LEU A O 1
ATOM 1632 N N . LYS A 1 224 ? 12.310 -4.286 -17.325 1.00 62.50 224 LYS A N 1
ATOM 1633 C CA . LYS A 1 224 ? 13.484 -3.442 -17.130 1.00 62.50 224 LYS A CA 1
ATOM 1634 C C . LYS A 1 224 ? 13.527 -2.401 -18.241 1.00 62.50 224 LYS A C 1
ATOM 1636 O O . LYS A 1 224 ? 13.825 -2.728 -19.383 1.00 62.50 224 LYS A O 1
ATOM 1641 N N . HIS A 1 225 ? 13.259 -1.147 -17.888 1.00 62.28 225 HIS A N 1
ATOM 1642 C CA . HIS A 1 225 ? 13.387 -0.045 -18.832 1.00 62.28 225 HIS A CA 1
ATOM 1643 C C . HIS A 1 225 ? 14.860 0.341 -18.986 1.00 62.28 225 HIS A C 1
ATOM 1645 O O . HIS A 1 225 ? 15.603 0.451 -18.007 1.00 62.28 225 HIS A O 1
ATOM 1651 N N . GLY A 1 226 ? 15.314 0.495 -20.222 1.00 62.75 226 GLY A N 1
ATOM 1652 C CA . GLY A 1 226 ? 16.552 1.190 -20.549 1.00 62.75 226 GLY A CA 1
ATOM 1653 C C . GLY A 1 226 ? 16.228 2.649 -20.786 1.00 62.75 226 GLY A C 1
ATOM 1654 O O . GLY A 1 226 ? 15.191 2.936 -21.379 1.00 62.75 226 GLY A O 1
ATOM 1655 N N . HIS A 1 227 ? 17.115 3.554 -20.378 1.00 68.12 227 HIS A N 1
ATOM 1656 C CA . HIS A 1 227 ? 16.955 4.981 -20.636 1.00 68.12 227 HIS A CA 1
ATOM 1657 C C . HIS A 1 227 ? 18.144 5.516 -21.429 1.00 68.12 227 HIS A C 1
ATOM 1659 O O . HIS A 1 227 ? 19.280 5.391 -20.987 1.00 68.12 227 HIS A O 1
ATOM 1665 N N . CYS A 1 228 ? 17.867 6.143 -22.568 1.00 72.50 228 CYS A N 1
ATOM 1666 C CA . CYS A 1 228 ? 18.804 6.999 -23.280 1.00 72.50 228 CYS A CA 1
ATOM 1667 C C . CYS A 1 228 ? 18.401 8.457 -23.034 1.00 72.50 228 CYS A C 1
ATOM 1669 O O . CYS A 1 228 ? 17.228 8.811 -23.170 1.00 72.50 228 CYS A O 1
ATOM 1671 N N . MET A 1 229 ? 19.360 9.300 -22.659 1.00 76.12 229 MET A N 1
ATOM 1672 C CA . MET A 1 229 ? 19.117 10.687 -22.259 1.00 76.12 229 MET A CA 1
ATOM 1673 C C . MET A 1 229 ? 19.951 11.657 -23.086 1.00 76.12 229 MET A C 1
ATOM 1675 O O . MET A 1 229 ? 21.120 11.388 -23.351 1.00 76.12 229 MET A O 1
ATOM 1679 N N . VAL A 1 230 ? 19.368 12.806 -23.430 1.00 78.88 230 VAL A N 1
ATOM 1680 C CA . VAL A 1 230 ? 20.091 13.968 -23.965 1.00 78.88 230 VAL A CA 1
ATOM 1681 C C . VAL A 1 230 ? 19.829 15.162 -23.048 1.00 78.88 230 VAL A C 1
ATOM 1683 O O . VAL A 1 230 ? 18.682 15.557 -22.834 1.00 78.88 230 VAL A O 1
ATOM 1686 N N . HIS A 1 231 ? 20.900 15.705 -22.478 1.00 79.31 231 HIS A N 1
ATOM 1687 C CA . HIS A 1 231 ? 20.924 16.820 -21.539 1.00 79.31 231 HIS A CA 1
ATOM 1688 C C . HIS A 1 231 ? 21.303 18.141 -22.242 1.00 79.31 231 HIS A C 1
ATOM 1690 O O . HIS A 1 231 ? 21.886 18.121 -23.333 1.00 79.31 231 HIS A O 1
ATOM 1696 N N . PRO A 1 232 ? 21.028 19.293 -21.598 1.00 78.44 232 PRO A N 1
ATOM 1697 C CA . PRO A 1 232 ? 21.604 20.591 -21.942 1.00 78.44 232 PRO A CA 1
ATOM 1698 C C . PRO A 1 232 ? 23.086 20.518 -22.325 1.00 78.44 232 PRO A C 1
ATOM 1700 O O . PRO A 1 232 ? 23.861 19.830 -21.664 1.00 78.44 232 PRO A O 1
ATOM 1703 N N . GLY A 1 233 ? 23.483 21.221 -23.387 1.00 80.00 233 GLY A N 1
ATOM 1704 C CA . GLY A 1 233 ? 24.867 21.228 -23.882 1.00 80.00 233 GLY A CA 1
ATOM 1705 C C . GLY A 1 233 ? 25.202 20.050 -24.798 1.00 80.00 233 GLY A C 1
ATOM 1706 O O . GLY A 1 233 ? 26.374 19.799 -25.053 1.00 80.00 233 GLY A O 1
ATOM 1707 N N . ALA A 1 234 ? 24.185 19.326 -25.277 1.00 81.62 234 ALA A N 1
ATOM 1708 C CA . ALA A 1 234 ? 24.313 18.138 -26.122 1.00 81.62 234 ALA A CA 1
ATOM 1709 C C . ALA A 1 234 ? 25.045 16.955 -25.461 1.00 81.62 234 ALA A C 1
ATOM 1711 O O . ALA A 1 234 ? 25.508 16.037 -26.140 1.00 81.62 234 ALA A O 1
ATOM 1712 N N . HIS A 1 235 ? 25.120 16.944 -24.129 1.00 83.56 235 HIS A N 1
ATOM 1713 C CA . HIS A 1 235 ? 25.588 15.787 -23.375 1.00 83.56 235 HIS A CA 1
ATOM 1714 C C . HIS A 1 235 ? 24.572 14.652 -23.481 1.00 83.56 235 HIS A C 1
ATOM 1716 O O . HIS A 1 235 ? 23.378 14.884 -23.316 1.00 83.56 235 HIS A O 1
ATOM 1722 N N . PHE A 1 236 ? 25.016 13.419 -23.696 1.00 80.50 236 PHE A N 1
ATOM 1723 C CA . PHE A 1 236 ? 24.111 12.271 -23.761 1.00 80.50 236 PHE A CA 1
ATOM 1724 C C . PHE A 1 236 ? 24.565 11.116 -22.879 1.00 80.50 236 PHE A C 1
ATOM 1726 O O . PHE A 1 236 ? 25.736 11.021 -22.514 1.00 80.50 236 PHE A O 1
ATOM 1733 N N . THR A 1 237 ? 23.610 10.254 -22.539 1.00 77.50 237 THR A N 1
ATOM 1734 C CA . THR A 1 237 ? 23.828 8.963 -21.881 1.00 77.50 237 THR A CA 1
ATOM 1735 C C . THR A 1 237 ? 23.082 7.883 -22.664 1.00 77.50 237 THR A C 1
ATOM 1737 O O . THR A 1 237 ? 21.883 8.033 -22.886 1.00 77.50 237 THR A O 1
ATOM 1740 N N . THR A 1 238 ? 23.766 6.825 -23.100 1.00 74.50 238 THR A N 1
ATOM 1741 C CA . THR A 1 238 ? 23.162 5.671 -23.799 1.00 74.50 238 THR A CA 1
ATOM 1742 C C . THR A 1 238 ? 22.394 4.759 -22.837 1.00 74.50 238 THR A C 1
ATOM 1744 O O . THR A 1 238 ? 22.459 4.925 -21.617 1.00 74.50 238 THR A O 1
ATOM 1747 N N . PHE A 1 239 ? 21.692 3.756 -23.379 1.00 70.50 239 PHE A N 1
ATOM 1748 C CA . PHE A 1 239 ? 20.932 2.778 -22.593 1.00 70.50 239 PHE A CA 1
ATOM 1749 C C . PHE A 1 239 ? 21.786 1.956 -21.613 1.00 70.50 239 PHE A C 1
ATOM 1751 O O . PHE A 1 239 ? 21.262 1.508 -20.588 1.00 70.50 239 PHE A O 1
ATOM 1758 N N . ASP A 1 240 ? 23.081 1.804 -21.899 1.00 68.00 240 ASP A N 1
ATOM 1759 C CA . ASP A 1 240 ? 24.051 1.070 -21.084 1.00 68.00 240 ASP A CA 1
ATOM 1760 C C . ASP A 1 240 ? 25.100 2.016 -20.461 1.00 68.00 240 ASP A C 1
ATOM 1762 O O . ASP A 1 240 ? 26.200 1.614 -20.093 1.00 68.00 240 ASP A O 1
ATOM 1766 N N . CYS A 1 241 ? 24.714 3.280 -20.244 1.00 70.12 241 CYS A N 1
ATOM 1767 C CA . CYS A 1 241 ? 25.435 4.288 -19.457 1.00 70.12 241 CYS A CA 1
ATOM 1768 C C . CYS A 1 241 ? 26.723 4.865 -20.075 1.00 70.12 241 CYS A C 1
ATOM 1770 O O . CYS A 1 241 ? 27.468 5.553 -19.368 1.00 70.12 241 CYS A O 1
ATOM 1772 N N . MET A 1 242 ? 26.981 4.672 -21.371 1.00 74.00 242 MET A N 1
ATOM 1773 C CA . MET A 1 242 ? 28.040 5.410 -22.067 1.00 74.00 242 MET A CA 1
ATOM 1774 C C . MET A 1 242 ? 27.663 6.893 -22.167 1.00 74.00 242 MET A C 1
ATOM 1776 O O . MET A 1 242 ? 26.517 7.233 -22.458 1.00 74.00 242 MET A O 1
ATOM 1780 N N . ARG A 1 243 ? 28.626 7.785 -21.910 1.00 81.88 243 ARG A N 1
ATOM 1781 C CA . ARG A 1 243 ? 28.428 9.239 -21.931 1.00 81.88 243 ARG A CA 1
ATOM 1782 C C . ARG A 1 243 ? 29.303 9.900 -22.981 1.00 81.88 243 ARG A C 1
ATOM 1784 O O . ARG A 1 243 ? 30.447 9.501 -23.173 1.00 81.88 243 ARG A O 1
ATOM 1791 N N . GLY A 1 244 ? 28.791 10.964 -23.585 1.00 82.12 244 GLY A N 1
ATOM 1792 C CA . GLY A 1 244 ? 29.540 11.773 -24.539 1.00 82.12 244 GLY A CA 1
ATOM 1793 C C . GLY A 1 244 ? 28.879 13.119 -24.800 1.00 82.12 244 GLY A C 1
ATOM 1794 O O . GLY A 1 244 ? 27.933 13.506 -24.111 1.00 82.12 244 GLY A O 1
ATOM 1795 N N . VAL A 1 245 ? 29.388 13.826 -25.807 1.00 83.69 245 VAL A N 1
ATOM 1796 C CA . VAL A 1 245 ? 28.858 15.115 -26.265 1.00 83.69 245 VAL A CA 1
ATOM 1797 C C . VAL A 1 245 ? 28.581 15.022 -27.760 1.00 83.69 245 VAL A C 1
ATOM 1799 O O . VAL A 1 245 ? 29.449 14.599 -28.523 1.00 83.69 245 VAL A O 1
ATOM 1802 N N . MET A 1 246 ? 27.372 15.394 -28.178 1.00 83.38 246 MET A N 1
ATOM 1803 C CA . MET A 1 246 ? 27.013 15.488 -29.591 1.00 83.38 246 MET A CA 1
ATOM 1804 C C . MET A 1 246 ? 27.436 16.840 -30.169 1.00 83.38 246 MET A C 1
ATOM 1806 O O . MET A 1 246 ? 27.415 17.866 -29.492 1.00 83.38 246 MET A O 1
ATOM 1810 N N . GLY A 1 247 ? 27.807 16.839 -31.449 1.00 84.31 247 GLY A N 1
ATOM 1811 C CA . GLY A 1 247 ? 28.014 18.070 -32.209 1.00 84.31 247 GLY A CA 1
ATOM 1812 C C . GLY A 1 247 ? 26.693 18.717 -32.641 1.00 84.31 247 GLY A C 1
ATOM 1813 O O . GLY A 1 247 ? 25.611 18.311 -32.230 1.00 84.31 247 GLY A O 1
ATOM 1814 N N . LEU A 1 248 ? 26.776 19.712 -33.525 1.00 86.75 248 LEU A N 1
ATOM 1815 C CA . LEU A 1 248 ? 25.594 20.324 -34.141 1.00 86.75 248 LEU A CA 1
ATOM 1816 C C . LEU A 1 248 ? 25.044 19.470 -35.292 1.00 86.75 248 LEU A C 1
ATOM 1818 O O . LEU A 1 248 ? 25.810 18.924 -36.091 1.00 86.75 248 LEU A O 1
ATOM 1822 N N . GLY A 1 249 ? 23.721 19.428 -35.440 1.00 87.81 249 GLY A N 1
ATOM 1823 C CA . GLY A 1 249 ? 23.006 18.735 -36.515 1.00 87.81 249 GLY A CA 1
ATOM 1824 C C . GLY A 1 249 ? 22.126 17.586 -36.026 1.00 87.81 249 GLY A C 1
ATOM 1825 O O . GLY A 1 249 ? 21.877 17.439 -34.832 1.00 87.81 249 GLY A O 1
ATOM 1826 N N . ALA A 1 250 ? 21.659 16.767 -36.969 1.00 88.62 250 ALA A N 1
ATOM 1827 C CA . ALA A 1 250 ? 20.743 15.666 -36.700 1.00 88.62 250 ALA A CA 1
ATOM 1828 C C . ALA A 1 250 ? 21.484 14.346 -36.442 1.00 88.62 250 ALA A C 1
ATOM 1830 O O . ALA A 1 250 ? 22.317 13.926 -37.246 1.00 88.62 250 ALA A O 1
ATOM 1831 N N . PHE A 1 251 ? 21.134 13.673 -35.349 1.00 84.75 251 PHE A N 1
ATOM 1832 C CA . PHE A 1 251 ? 21.713 12.403 -34.916 1.00 84.75 251 PHE A CA 1
ATOM 1833 C C . PHE A 1 251 ? 20.618 11.358 -34.752 1.00 84.75 251 PHE A C 1
ATOM 1835 O O . PHE A 1 251 ? 19.590 11.614 -34.125 1.00 84.75 251 PHE A O 1
ATOM 1842 N N . GLU A 1 252 ? 20.832 10.166 -35.298 1.00 82.38 252 GLU A N 1
ATOM 1843 C CA . GLU A 1 252 ? 19.959 9.024 -35.030 1.00 82.38 252 GLU A CA 1
ATOM 1844 C C . GLU A 1 252 ? 20.357 8.374 -33.702 1.00 82.38 252 GLU A C 1
ATOM 1846 O O . GLU A 1 252 ? 21.394 7.723 -33.618 1.00 82.38 252 GLU A O 1
ATOM 1851 N N . VAL A 1 253 ? 19.532 8.558 -32.668 1.00 77.00 253 VAL A N 1
ATOM 1852 C CA . VAL A 1 253 ? 19.861 8.179 -31.281 1.00 77.00 253 VAL A CA 1
ATOM 1853 C C . VAL A 1 253 ? 19.238 6.856 -30.837 1.00 77.00 253 VAL A C 1
ATOM 1855 O O . VAL A 1 253 ? 19.596 6.332 -29.792 1.00 77.00 253 VAL A O 1
ATOM 1858 N N . ALA A 1 254 ? 18.280 6.311 -31.589 1.00 75.44 254 ALA A N 1
ATOM 1859 C CA . ALA A 1 254 ? 17.759 4.962 -31.369 1.00 75.44 254 ALA A CA 1
ATOM 1860 C C . ALA A 1 254 ? 16.990 4.486 -32.606 1.00 75.44 254 ALA A C 1
ATOM 1862 O O . ALA A 1 254 ? 16.212 5.243 -33.174 1.00 75.44 254 ALA A O 1
ATOM 1863 N N . SER A 1 255 ? 17.142 3.235 -33.023 1.00 73.94 255 SER A N 1
ATOM 1864 C CA . SER A 1 255 ? 16.287 2.612 -34.040 1.00 73.94 255 SER A CA 1
ATOM 1865 C C . SER A 1 255 ? 16.262 1.094 -33.902 1.00 73.94 255 SER A C 1
ATOM 1867 O O . SER A 1 255 ? 17.283 0.499 -33.571 1.00 73.94 255 SER A O 1
ATOM 1869 N N . LEU A 1 256 ? 15.130 0.441 -34.173 1.00 69.44 256 LEU A N 1
ATOM 1870 C CA . LEU A 1 256 ? 15.057 -1.026 -34.164 1.00 69.44 256 LEU A CA 1
ATOM 1871 C C . LEU A 1 256 ? 15.827 -1.611 -35.365 1.00 69.44 256 LEU A C 1
ATOM 1873 O O . LEU A 1 256 ? 15.618 -1.186 -36.504 1.00 69.44 256 LEU A O 1
ATOM 1877 N N . CYS A 1 257 ? 16.703 -2.598 -35.125 1.00 66.19 257 CYS A N 1
ATOM 1878 C CA . CYS A 1 257 ? 17.502 -3.247 -36.177 1.00 66.19 257 CYS A CA 1
ATOM 1879 C C . CYS A 1 257 ? 16.655 -3.917 -37.259 1.00 66.19 257 CYS A C 1
ATOM 1881 O O . CYS A 1 257 ? 16.968 -3.795 -38.446 1.00 66.19 257 CYS A O 1
ATOM 1883 N N . ASP A 1 258 ? 15.617 -4.640 -36.843 1.00 68.31 258 ASP A N 1
ATOM 1884 C CA . ASP A 1 258 ? 14.684 -5.284 -37.754 1.00 68.31 258 ASP A CA 1
ATOM 1885 C C . ASP A 1 258 ? 13.690 -4.251 -38.296 1.00 68.31 258 ASP A C 1
ATOM 1887 O O . ASP A 1 258 ? 12.691 -3.917 -37.658 1.00 68.31 258 ASP A O 1
ATOM 1891 N N . GLN A 1 259 ? 13.980 -3.742 -39.495 1.00 75.56 259 GLN A N 1
ATOM 1892 C CA . GLN A 1 259 ? 13.111 -2.808 -40.217 1.00 75.56 259 GLN A CA 1
ATOM 1893 C C . GLN A 1 259 ? 11.805 -3.453 -40.696 1.00 75.56 259 GLN A C 1
ATOM 1895 O O . GLN A 1 259 ? 10.831 -2.753 -40.973 1.00 75.56 259 GLN A O 1
ATOM 1900 N N . THR A 1 260 ? 11.757 -4.785 -40.772 1.00 72.75 260 THR A N 1
ATOM 1901 C CA . THR A 1 260 ? 10.561 -5.523 -41.189 1.00 72.75 260 THR A CA 1
ATOM 1902 C C . THR A 1 260 ? 9.582 -5.734 -40.037 1.00 72.75 260 THR A C 1
ATOM 1904 O O . THR A 1 260 ? 8.386 -5.909 -40.285 1.00 72.75 260 THR A O 1
ATOM 1907 N N . SER A 1 261 ? 10.038 -5.598 -38.788 1.00 71.31 261 SER A N 1
ATOM 1908 C CA . SER A 1 261 ? 9.205 -5.710 -37.592 1.00 71.31 261 SER A CA 1
ATOM 1909 C C . SER A 1 261 ? 8.036 -4.728 -37.614 1.00 71.31 261 SER A C 1
ATOM 1911 O O . SER A 1 261 ? 8.194 -3.535 -37.869 1.00 71.31 261 SER A O 1
ATOM 1913 N N . ALA A 1 262 ? 6.836 -5.206 -37.279 1.00 67.44 262 ALA A N 1
ATOM 1914 C CA . ALA A 1 262 ? 5.672 -4.345 -37.055 1.00 67.44 262 ALA A CA 1
ATOM 1915 C C . ALA A 1 262 ? 5.889 -3.316 -35.924 1.00 67.44 262 ALA A C 1
ATOM 1917 O O . ALA A 1 262 ? 5.161 -2.333 -35.844 1.00 67.44 262 ALA A O 1
ATOM 1918 N N . GLN A 1 263 ? 6.899 -3.524 -35.074 1.00 68.62 263 GLN A N 1
ATOM 1919 C CA . GLN A 1 263 ? 7.264 -2.644 -33.963 1.00 68.62 263 GLN A CA 1
ATOM 1920 C C . GLN A 1 263 ? 8.457 -1.734 -34.293 1.00 68.62 263 GLN A C 1
ATOM 1922 O O . GLN A 1 263 ? 9.073 -1.171 -33.387 1.00 68.62 263 GLN A O 1
ATOM 1927 N N . TRP A 1 264 ? 8.825 -1.616 -35.572 1.00 76.00 264 TRP A N 1
ATOM 1928 C CA . TRP A 1 264 ? 9.945 -0.781 -35.979 1.00 76.00 264 TRP A CA 1
ATOM 1929 C C . TRP A 1 264 ? 9.745 0.683 -35.588 1.00 76.00 264 TRP A C 1
ATOM 1931 O O . TRP A 1 264 ? 8.671 1.262 -35.774 1.00 76.00 264 TRP A O 1
ATOM 1941 N N . PHE A 1 265 ? 10.820 1.279 -35.075 1.00 77.06 265 PHE A N 1
ATOM 1942 C CA . PHE A 1 265 ? 10.888 2.693 -34.760 1.00 77.06 265 PHE A CA 1
ATOM 1943 C C . PHE A 1 265 ? 12.278 3.258 -35.071 1.00 77.06 265 PHE A C 1
ATOM 1945 O O . PHE A 1 265 ? 13.268 2.520 -35.133 1.00 77.06 265 PHE A O 1
ATOM 1952 N N . ARG A 1 266 ? 12.352 4.584 -35.201 1.00 81.06 266 ARG A N 1
ATOM 1953 C CA . ARG A 1 266 ? 13.588 5.364 -35.320 1.00 81.06 266 ARG A CA 1
ATOM 1954 C C . ARG A 1 266 ? 13.416 6.719 -34.640 1.00 81.06 266 ARG A C 1
ATOM 1956 O O . ARG A 1 266 ? 12.428 7.399 -34.871 1.00 81.06 266 ARG A O 1
ATOM 1963 N N . VAL A 1 267 ? 14.387 7.125 -33.835 1.00 81.25 267 VAL A N 1
ATOM 1964 C CA . VAL A 1 267 ? 14.427 8.394 -33.108 1.00 81.25 267 VAL A CA 1
ATOM 1965 C C . VAL A 1 267 ? 15.618 9.201 -33.603 1.00 81.25 267 VAL A C 1
ATOM 1967 O O . VAL A 1 267 ? 16.756 8.728 -33.580 1.00 81.25 267 VAL A O 1
ATOM 1970 N N . VAL A 1 268 ? 15.351 10.425 -34.044 1.00 85.75 268 VAL A N 1
ATOM 1971 C CA . VAL A 1 268 ? 16.352 11.385 -34.509 1.00 85.75 268 VAL A CA 1
ATOM 1972 C C . VAL A 1 268 ? 16.246 12.651 -33.671 1.00 85.75 268 VAL A C 1
ATOM 1974 O O . VAL A 1 268 ? 15.153 13.166 -33.449 1.00 85.75 268 VAL A O 1
ATOM 1977 N N . VAL A 1 269 ? 17.385 13.156 -33.217 1.00 85.81 269 VAL A N 1
ATOM 1978 C CA . VAL A 1 269 ? 17.495 14.373 -32.413 1.00 85.81 269 VAL A CA 1
ATOM 1979 C C . VAL A 1 269 ? 18.313 15.390 -33.192 1.00 85.81 269 VAL A C 1
ATOM 1981 O O . VAL A 1 269 ? 19.425 15.093 -33.616 1.00 85.81 269 VAL A O 1
ATOM 1984 N N . ASP A 1 270 ? 17.759 16.581 -33.389 1.00 87.50 270 ASP A N 1
ATOM 1985 C CA . ASP A 1 270 ? 18.439 17.702 -34.033 1.00 87.50 270 ASP A CA 1
ATOM 1986 C C . ASP A 1 270 ? 18.951 18.686 -32.979 1.00 87.50 270 ASP A C 1
ATOM 1988 O O . ASP A 1 270 ? 18.169 19.266 -32.218 1.00 87.50 270 ASP A O 1
ATOM 1992 N N . VAL A 1 271 ? 20.272 18.852 -32.926 1.00 86.81 271 VAL A N 1
ATOM 1993 C CA . VAL A 1 271 ? 20.980 19.701 -31.967 1.00 86.81 271 VAL A CA 1
ATOM 1994 C C . VAL A 1 271 ? 21.395 21.004 -32.644 1.00 86.81 271 VAL A C 1
ATOM 1996 O O . VAL A 1 271 ? 22.168 21.004 -33.606 1.00 86.81 271 VAL A O 1
ATOM 1999 N N . ARG A 1 272 ? 20.924 22.139 -32.116 1.00 86.94 272 ARG A N 1
ATOM 2000 C CA . ARG A 1 272 ? 21.226 23.481 -32.639 1.00 86.94 272 ARG A CA 1
ATOM 2001 C C . ARG A 1 272 ? 21.577 24.463 -31.528 1.00 86.94 272 ARG A C 1
ATOM 2003 O O . ARG A 1 272 ? 21.247 24.265 -30.360 1.00 86.94 272 ARG A O 1
ATOM 2010 N N . VAL A 1 273 ? 22.202 25.570 -31.917 1.00 84.12 273 VAL A N 1
ATOM 2011 C CA . VAL A 1 273 ? 22.330 26.766 -31.077 1.00 84.12 273 VAL A CA 1
ATOM 2012 C C . VAL A 1 273 ? 21.129 27.662 -31.372 1.00 84.12 273 VAL A C 1
ATOM 2014 O O . VAL A 1 273 ? 20.973 28.130 -32.495 1.00 84.12 273 VAL A O 1
ATOM 2017 N N . CYS A 1 274 ? 20.245 27.847 -30.390 1.00 70.88 274 CYS A N 1
ATOM 2018 C CA . CYS A 1 274 ? 18.977 28.564 -30.589 1.00 70.88 274 CYS A CA 1
ATOM 2019 C C . CYS A 1 274 ? 19.084 30.086 -30.365 1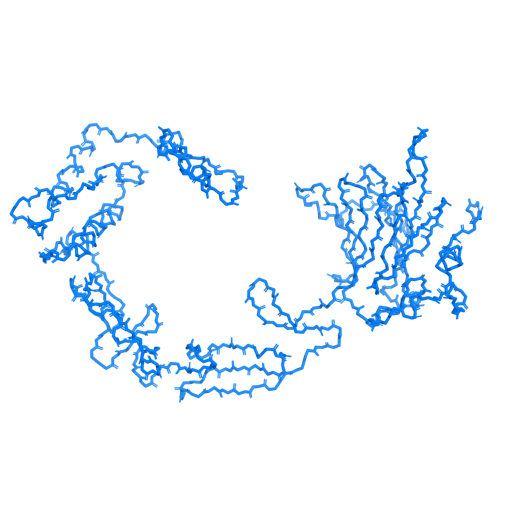.00 70.88 274 CYS A C 1
ATOM 2021 O O . CYS A 1 274 ? 18.201 30.815 -30.804 1.00 70.88 274 CYS A O 1
ATOM 2023 N N . SER A 1 275 ? 20.164 30.558 -29.725 1.00 73.12 275 SER A N 1
ATOM 2024 C CA . SER A 1 275 ? 20.457 31.979 -29.474 1.00 73.12 275 SER A CA 1
ATOM 2025 C C . SER A 1 275 ? 21.969 32.227 -29.482 1.00 73.12 275 SER A C 1
ATOM 2027 O O . SER A 1 275 ? 22.736 31.349 -29.086 1.00 73.12 275 SER A O 1
ATOM 2029 N N . ASN A 1 276 ? 22.413 33.421 -29.884 1.00 66.38 276 ASN A N 1
ATOM 2030 C CA . ASN A 1 276 ? 23.838 33.777 -29.876 1.00 66.38 276 ASN A CA 1
ATOM 2031 C C . ASN A 1 276 ? 24.438 33.657 -28.465 1.00 66.38 276 ASN A C 1
ATOM 2033 O O . ASN A 1 276 ? 23.918 34.240 -27.518 1.00 66.38 276 ASN A O 1
ATOM 2037 N N . GLY A 1 277 ? 25.528 32.895 -28.333 1.00 61.25 277 GLY A N 1
ATOM 2038 C CA . GLY A 1 277 ? 26.197 32.633 -27.051 1.00 61.25 277 GLY A CA 1
ATOM 2039 C C . GLY A 1 277 ? 25.544 31.551 -26.181 1.00 61.25 277 GLY A C 1
ATOM 2040 O O . GLY A 1 277 ? 26.059 31.255 -25.105 1.00 61.25 277 GLY A O 1
ATOM 2041 N N . ALA A 1 278 ? 24.441 30.937 -26.625 1.00 73.94 278 ALA A N 1
ATOM 2042 C CA . ALA A 1 278 ? 23.835 29.804 -25.931 1.00 73.94 278 ALA A CA 1
ATOM 2043 C C . ALA A 1 278 ? 24.580 28.493 -26.228 1.00 73.94 278 ALA A C 1
ATOM 2045 O O . ALA A 1 278 ? 25.164 28.306 -27.295 1.00 73.94 278 ALA A O 1
ATOM 2046 N N . TYR A 1 279 ? 24.516 27.554 -25.287 1.00 77.12 279 TYR A N 1
ATOM 2047 C CA . TYR A 1 279 ? 25.044 26.208 -25.479 1.00 77.12 279 TYR A CA 1
ATOM 2048 C C . TYR A 1 279 ? 24.153 25.386 -26.443 1.00 77.12 279 TYR A C 1
ATOM 2050 O O . TYR A 1 279 ? 22.945 25.644 -26.531 1.00 77.12 279 TYR A O 1
ATOM 2058 N N . PRO A 1 280 ? 24.715 24.396 -27.169 1.00 82.38 280 PRO A N 1
ATOM 2059 C CA . PRO A 1 280 ? 23.947 23.513 -28.048 1.00 82.38 280 PRO A CA 1
ATOM 2060 C C . PRO A 1 280 ? 22.830 22.775 -27.302 1.00 82.38 280 PRO A C 1
ATOM 2062 O O . PRO A 1 280 ? 23.047 22.237 -26.216 1.00 82.38 280 PRO A O 1
ATOM 2065 N N . ASN A 1 281 ? 21.636 22.729 -27.892 1.00 80.88 281 ASN A N 1
ATOM 2066 C CA . ASN A 1 281 ? 20.462 22.081 -27.310 1.00 80.88 281 ASN A CA 1
ATOM 2067 C C . ASN A 1 281 ? 19.654 21.314 -28.345 1.00 80.88 281 ASN A C 1
ATOM 2069 O O . ASN A 1 281 ? 19.727 21.590 -29.542 1.00 80.88 281 ASN A O 1
ATOM 2073 N N . VAL A 1 282 ? 18.832 20.385 -27.855 1.00 81.56 282 VAL A N 1
ATOM 2074 C CA . VAL A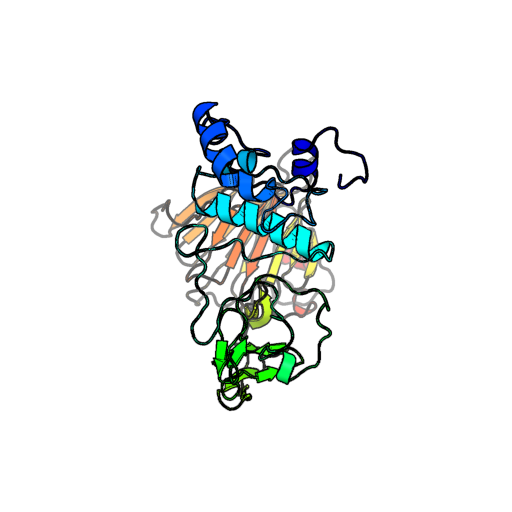 1 282 ? 17.825 19.707 -28.670 1.00 81.56 282 VAL A CA 1
ATOM 2075 C C . VAL A 1 282 ? 16.811 20.736 -29.167 1.00 81.56 282 VAL A C 1
ATOM 2077 O O . VAL A 1 282 ? 16.029 21.285 -28.394 1.00 81.56 282 VAL A O 1
ATOM 2080 N N . ALA A 1 283 ? 16.838 21.005 -30.468 1.00 84.12 283 ALA A N 1
ATOM 2081 C CA . ALA A 1 283 ? 15.897 21.896 -31.131 1.00 84.12 283 ALA A CA 1
ATOM 2082 C C . ALA A 1 283 ? 14.637 21.145 -31.565 1.00 84.12 283 ALA A C 1
ATOM 2084 O O . ALA A 1 283 ? 13.528 21.681 -31.495 1.00 84.12 283 ALA A O 1
ATOM 2085 N N . THR A 1 284 ? 14.790 19.909 -32.049 1.00 83.25 284 THR A N 1
ATOM 2086 C CA . THR A 1 284 ? 13.671 19.089 -32.527 1.00 83.25 284 THR A CA 1
ATOM 2087 C C . THR A 1 284 ? 13.968 17.601 -32.373 1.00 83.25 284 THR A C 1
ATOM 2089 O O . THR A 1 284 ? 15.094 17.154 -32.585 1.00 83.25 284 THR A O 1
ATOM 2092 N N . VAL A 1 285 ? 12.943 16.832 -32.019 1.00 82.81 285 VAL A N 1
ATOM 2093 C CA . VAL A 1 285 ? 12.958 15.371 -31.939 1.00 82.81 285 VAL A CA 1
ATOM 2094 C C . VAL A 1 285 ? 11.996 14.819 -32.978 1.00 82.81 285 VAL A C 1
ATOM 2096 O O . VAL A 1 285 ? 10.841 15.235 -33.032 1.00 82.81 285 VAL A O 1
ATOM 2099 N N . TYR A 1 286 ? 12.460 13.862 -33.772 1.00 83.94 286 TYR A N 1
ATOM 2100 C CA . TYR A 1 286 ? 11.660 13.133 -34.748 1.00 83.94 286 TYR A CA 1
ATOM 2101 C C . TYR A 1 286 ? 11.581 11.668 -34.341 1.00 83.94 286 TYR A C 1
ATOM 2103 O O . TYR A 1 286 ? 12.598 11.037 -34.055 1.00 83.94 286 TYR A O 1
ATOM 2111 N N . VAL A 1 287 ? 10.375 11.118 -34.338 1.00 79.88 287 VAL A N 1
ATOM 2112 C CA . VAL A 1 287 ? 10.104 9.719 -34.019 1.00 79.88 287 VAL A CA 1
ATOM 2113 C C . VAL A 1 287 ? 9.347 9.121 -35.185 1.00 79.88 287 VAL A C 1
ATOM 2115 O O . VAL A 1 287 ? 8.212 9.499 -35.456 1.00 79.88 287 VAL A O 1
ATOM 2118 N N . PHE A 1 288 ? 9.983 8.195 -35.879 1.00 80.69 288 PHE A N 1
ATOM 2119 C CA . PHE A 1 288 ? 9.418 7.492 -37.014 1.00 80.69 288 PHE A CA 1
ATOM 2120 C C . PHE A 1 288 ? 8.960 6.109 -36.570 1.00 80.69 288 PHE A C 1
ATOM 2122 O O . PHE A 1 288 ? 9.704 5.380 -35.917 1.00 80.69 288 PHE A O 1
ATOM 2129 N N . PHE A 1 289 ? 7.752 5.756 -36.975 1.00 77.62 289 PHE A N 1
ATOM 2130 C CA . PHE A 1 289 ? 7.192 4.412 -36.999 1.00 77.62 289 PHE A CA 1
ATOM 2131 C C . PHE A 1 289 ? 6.912 4.044 -38.462 1.00 77.62 289 PHE A C 1
ATOM 2133 O O . PHE A 1 289 ? 7.110 4.873 -39.351 1.00 77.62 289 PHE A O 1
ATOM 2140 N N . LYS A 1 290 ? 6.427 2.825 -38.732 1.00 75.81 290 LYS A N 1
ATOM 2141 C CA . LYS A 1 290 ? 6.110 2.398 -40.108 1.00 75.81 290 LYS A CA 1
ATOM 2142 C C . LYS A 1 290 ? 5.176 3.362 -40.845 1.00 75.81 290 LYS A C 1
ATOM 2144 O O . LYS A 1 290 ? 5.483 3.763 -41.959 1.00 75.81 290 LYS A O 1
ATOM 2149 N N . ASP A 1 291 ? 4.096 3.778 -40.184 1.00 75.75 291 ASP A N 1
ATOM 2150 C CA . ASP A 1 291 ? 3.034 4.558 -40.834 1.00 75.75 291 ASP A CA 1
ATOM 2151 C C . ASP A 1 291 ? 2.864 5.965 -40.252 1.00 75.75 291 ASP A C 1
ATOM 2153 O O . ASP A 1 291 ? 2.033 6.733 -40.736 1.00 75.75 291 ASP A O 1
ATOM 2157 N N . VAL A 1 292 ? 3.608 6.302 -39.192 1.00 75.06 292 VAL A N 1
ATOM 2158 C CA . VAL A 1 292 ? 3.435 7.530 -38.401 1.00 75.06 292 VAL A CA 1
ATOM 2159 C C . VAL A 1 292 ? 4.787 8.176 -38.125 1.00 75.06 292 VAL A C 1
ATOM 2161 O O . VAL A 1 292 ? 5.724 7.501 -37.715 1.00 75.06 292 VAL A O 1
ATOM 2164 N N . THR A 1 293 ? 4.867 9.495 -38.266 1.00 79.31 293 THR A N 1
ATOM 2165 C CA . THR A 1 293 ? 5.973 10.312 -37.763 1.00 79.31 293 THR A CA 1
ATOM 2166 C C . THR A 1 293 ? 5.452 11.279 -36.710 1.00 79.31 293 THR A C 1
ATOM 2168 O O . THR A 1 293 ? 4.434 11.938 -36.908 1.00 79.31 293 THR A O 1
ATOM 2171 N N . VAL A 1 294 ? 6.155 11.371 -35.588 1.00 77.69 294 VAL A N 1
ATOM 2172 C CA . VAL A 1 294 ? 5.905 12.341 -34.522 1.00 77.69 294 VAL A CA 1
ATOM 2173 C C . VAL A 1 294 ? 7.080 13.307 -34.472 1.00 77.69 294 VAL A C 1
ATOM 2175 O O . VAL A 1 294 ? 8.235 12.889 -34.480 1.00 77.69 294 VAL A O 1
ATOM 2178 N N . THR A 1 295 ? 6.805 14.602 -34.427 1.00 78.88 295 THR A N 1
ATOM 2179 C CA . THR A 1 295 ? 7.815 15.657 -34.319 1.00 78.88 295 THR A CA 1
ATOM 2180 C C . THR A 1 295 ? 7.530 16.494 -33.091 1.00 78.88 295 THR A C 1
ATOM 2182 O O . THR A 1 295 ? 6.391 16.909 -32.900 1.00 78.88 295 THR A O 1
ATOM 2185 N N . VAL A 1 296 ? 8.550 16.759 -32.277 1.00 77.12 296 VAL A N 1
ATOM 2186 C CA . VAL A 1 296 ? 8.441 17.617 -31.093 1.00 77.12 296 VAL A CA 1
ATOM 2187 C C . VAL A 1 296 ? 9.537 18.671 -31.125 1.00 77.12 296 VAL A C 1
ATOM 2189 O O . VAL A 1 296 ? 10.709 18.319 -31.243 1.00 77.12 296 VAL A O 1
ATOM 2192 N N . ASN A 1 297 ? 9.186 19.953 -31.036 1.00 76.81 297 ASN A N 1
ATOM 2193 C CA . ASN A 1 297 ? 10.179 21.033 -30.982 1.00 76.81 297 ASN A CA 1
ATOM 2194 C C . ASN A 1 297 ? 10.571 21.402 -29.536 1.00 76.81 297 ASN A C 1
ATOM 2196 O O . ASN A 1 297 ? 9.986 20.925 -28.564 1.00 76.81 297 ASN A O 1
ATOM 2200 N N . SER A 1 298 ? 11.531 22.316 -29.4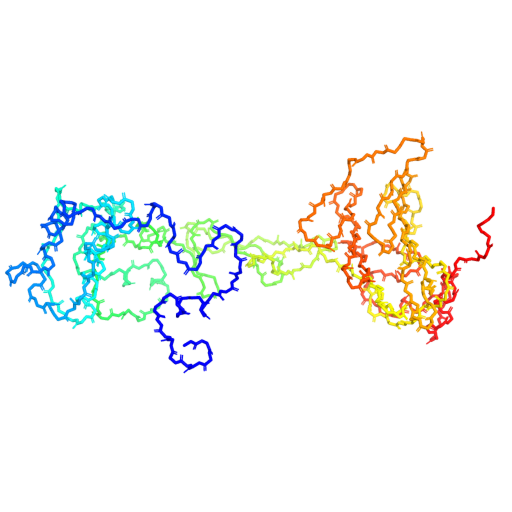01 1.00 75.69 298 SER A N 1
ATOM 2201 C CA . SER A 1 298 ? 11.997 22.869 -28.120 1.00 75.69 298 SER A CA 1
ATOM 2202 C C . SER A 1 298 ? 10.957 23.689 -27.341 1.00 75.69 298 SER A C 1
ATOM 2204 O O . SER A 1 298 ? 11.200 24.043 -26.195 1.00 75.69 298 SER A O 1
ATOM 2206 N N . GLN A 1 299 ? 9.802 23.992 -27.938 1.00 73.25 299 GLN A N 1
ATOM 2207 C CA . GLN A 1 299 ? 8.666 24.645 -27.274 1.00 73.25 299 GLN A CA 1
ATOM 2208 C C . GLN A 1 299 ? 7.596 23.634 -26.832 1.00 73.25 299 GLN A C 1
ATOM 2210 O O . GLN A 1 299 ? 6.504 24.032 -26.439 1.00 73.25 299 GLN A O 1
ATOM 2215 N N . HIS A 1 300 ? 7.889 22.331 -26.914 1.00 69.50 300 HIS A N 1
ATOM 2216 C CA . HIS A 1 300 ? 6.961 21.232 -26.630 1.00 69.50 300 HIS A CA 1
ATOM 2217 C C . HIS A 1 300 ? 5.744 21.161 -27.572 1.00 69.50 300 HIS A C 1
ATOM 2219 O O . HIS A 1 300 ? 4.770 20.461 -27.285 1.00 69.50 300 HIS A O 1
ATOM 2225 N N . ASN A 1 301 ? 5.801 21.824 -28.731 1.00 73.94 301 ASN A N 1
ATOM 2226 C CA . ASN A 1 301 ? 4.795 21.657 -29.775 1.00 73.94 301 ASN A CA 1
ATOM 2227 C C . ASN A 1 301 ? 5.000 20.308 -30.458 1.00 73.94 301 ASN A C 1
ATOM 2229 O O . ASN A 1 301 ? 6.125 19.964 -30.824 1.00 73.94 301 ASN A O 1
ATOM 2233 N N . THR A 1 302 ? 3.907 19.563 -30.629 1.00 71.62 302 THR A N 1
ATOM 2234 C CA . THR A 1 302 ? 3.921 18.211 -31.194 1.00 71.62 302 THR A CA 1
ATOM 2235 C C . THR A 1 302 ? 3.123 18.152 -32.491 1.00 71.62 302 THR A C 1
ATOM 2237 O O . THR A 1 302 ? 1.976 18.597 -32.543 1.00 71.62 302 THR A O 1
ATOM 2240 N N . TRP A 1 303 ? 3.705 17.543 -33.521 1.00 72.06 303 TRP A N 1
ATOM 2241 C CA . TRP A 1 303 ? 3.053 17.249 -34.795 1.00 72.06 303 TRP A CA 1
ATOM 2242 C C . TRP A 1 303 ? 3.065 15.749 -35.052 1.00 72.06 303 TRP A C 1
ATOM 2244 O O . TRP A 1 303 ? 4.062 15.082 -34.788 1.00 72.06 303 TRP A O 1
ATOM 2254 N N . VAL A 1 304 ? 1.964 15.222 -35.585 1.00 73.25 304 VAL A N 1
ATOM 2255 C CA . VAL A 1 304 ? 1.837 13.812 -35.965 1.00 73.25 304 VAL A CA 1
ATOM 2256 C C . VAL A 1 304 ? 1.419 13.739 -37.428 1.00 73.25 304 VAL A C 1
ATOM 2258 O O . VAL A 1 304 ? 0.353 14.236 -37.790 1.00 73.25 304 VAL A O 1
ATOM 2261 N N . SER A 1 305 ? 2.233 13.115 -38.272 1.00 70.94 305 SER A N 1
ATOM 2262 C CA . SER A 1 305 ? 1.927 12.869 -39.683 1.00 70.94 305 SER A CA 1
ATOM 2263 C C . SER A 1 305 ? 1.797 11.370 -39.948 1.00 70.94 305 SER A C 1
ATOM 2265 O O . SER A 1 305 ? 2.612 10.577 -39.484 1.00 70.94 305 SER A O 1
ATOM 2267 N N . LYS A 1 306 ? 0.758 10.959 -40.685 1.00 68.06 306 LYS A N 1
ATOM 2268 C CA . LYS A 1 306 ? 0.665 9.610 -41.267 1.00 68.06 306 LYS A CA 1
ATOM 2269 C C . LYS A 1 306 ? 1.185 9.614 -42.701 1.00 68.06 306 LYS A C 1
ATOM 2271 O O . LYS A 1 306 ? 1.030 10.619 -43.394 1.00 68.06 306 LYS A O 1
ATOM 2276 N N . ALA A 1 307 ? 1.701 8.474 -43.160 1.00 59.47 307 ALA A N 1
ATOM 2277 C CA . ALA A 1 307 ? 2.123 8.268 -44.551 1.00 59.47 307 ALA A CA 1
ATOM 2278 C C . ALA A 1 307 ? 1.009 8.577 -45.584 1.00 59.47 307 ALA A C 1
ATOM 2280 O O . ALA A 1 307 ? 1.303 8.973 -46.704 1.00 59.47 307 ALA A O 1
ATOM 2281 N N . GLU A 1 308 ? -0.266 8.492 -45.185 1.00 56.19 308 GLU A N 1
ATOM 2282 C CA . GLU A 1 308 ? -1.445 8.796 -46.018 1.00 56.19 308 GLU A CA 1
ATOM 2283 C C . GLU A 1 308 ? -1.987 10.239 -45.862 1.00 56.19 308 GLU A C 1
ATOM 2285 O O . GLU A 1 308 ? -3.137 10.525 -46.194 1.00 56.19 308 GLU A O 1
ATOM 2290 N N . GLY A 1 309 ? -1.203 11.175 -45.313 1.00 46.16 309 GLY A N 1
ATOM 2291 C CA . GLY A 1 309 ? -1.539 12.610 -45.317 1.00 46.16 309 GLY A CA 1
ATOM 2292 C C . GLY A 1 309 ? -2.634 13.068 -44.337 1.00 46.16 309 GLY A C 1
ATOM 2293 O O . GLY A 1 309 ? -2.979 14.248 -44.318 1.00 46.16 309 GLY A O 1
ATOM 2294 N N . ARG A 1 310 ? -3.172 12.188 -43.479 1.00 45.97 310 ARG A N 1
ATOM 2295 C CA . ARG A 1 310 ? -4.116 12.575 -42.409 1.00 45.97 310 ARG A CA 1
ATOM 2296 C C . ARG A 1 310 ? -3.394 12.829 -41.081 1.00 45.97 310 ARG A C 1
ATOM 2298 O O . ARG A 1 310 ? -2.857 11.905 -40.474 1.00 45.97 310 ARG A O 1
ATOM 2305 N N . VAL A 1 311 ? -3.429 14.073 -40.604 1.00 47.34 311 VAL A N 1
ATOM 2306 C CA . VAL A 1 311 ? -3.001 14.463 -39.246 1.00 47.34 311 VAL A CA 1
ATOM 2307 C C . VAL A 1 311 ? -4.097 14.057 -38.252 1.00 47.34 311 VAL A C 1
ATOM 2309 O O . VAL A 1 311 ? -5.200 14.599 -38.301 1.00 47.34 311 VAL A O 1
ATOM 2312 N N . MET A 1 312 ? -3.825 13.107 -37.350 1.00 43.56 312 MET A N 1
ATOM 2313 C CA . MET A 1 312 ? -4.725 12.797 -36.226 1.00 43.56 312 MET A CA 1
ATOM 2314 C C . MET A 1 312 ? -4.320 13.586 -34.977 1.00 43.56 312 MET A C 1
ATOM 2316 O O . MET A 1 312 ? -3.143 13.635 -34.630 1.00 43.56 312 MET A O 1
ATOM 2320 N N . ARG A 1 313 ? -5.302 14.158 -34.267 1.00 45.88 313 ARG A N 1
ATOM 2321 C CA . ARG A 1 313 ? -5.104 14.868 -32.986 1.00 45.88 313 ARG A CA 1
ATOM 2322 C C . ARG A 1 313 ? -5.104 13.949 -31.753 1.00 45.88 313 ARG A C 1
ATOM 2324 O O . ARG A 1 313 ? -4.852 14.419 -30.652 1.00 45.88 313 ARG A O 1
ATOM 2331 N N . GLU A 1 314 ? -5.366 12.654 -31.913 1.00 42.47 314 GLU A N 1
ATOM 2332 C CA . GLU A 1 314 ? -5.863 11.810 -30.818 1.00 42.47 314 GLU A CA 1
ATOM 2333 C C . GLU A 1 314 ? -4.931 10.628 -30.487 1.00 42.47 314 GLU A C 1
ATOM 2335 O O . GLU A 1 314 ? -5.292 9.473 -30.655 1.00 42.47 314 GLU A O 1
ATOM 2340 N N . TRP A 1 315 ? -3.696 10.911 -30.051 1.00 42.88 315 TRP A N 1
ATOM 2341 C CA . TRP A 1 315 ? -2.759 9.901 -29.499 1.00 42.88 315 TRP A CA 1
ATOM 2342 C C . TRP A 1 315 ? -1.958 10.412 -28.286 1.00 42.88 315 TRP A C 1
ATOM 2344 O O . TRP A 1 315 ? -1.078 9.724 -27.770 1.00 42.88 315 TRP A O 1
ATOM 2354 N N . MET A 1 316 ? -2.253 11.623 -27.807 1.00 43.25 316 MET A N 1
ATOM 2355 C CA . MET A 1 316 ? -1.515 12.273 -26.725 1.00 43.25 316 MET A CA 1
ATOM 2356 C C . MET A 1 316 ? -2.303 12.190 -25.424 1.00 43.25 316 MET A C 1
ATOM 2358 O O . MET A 1 316 ? -3.393 12.745 -25.301 1.00 43.25 316 MET A O 1
ATOM 2362 N N . ARG A 1 317 ? -1.730 11.528 -24.419 1.00 43.16 317 ARG A N 1
ATOM 2363 C CA . ARG A 1 317 ? -2.206 11.657 -23.044 1.00 43.16 317 ARG A CA 1
ATOM 2364 C C . ARG A 1 317 ? -1.485 12.867 -22.443 1.00 43.16 317 ARG A C 1
ATOM 2366 O O . ARG A 1 317 ? -0.335 12.753 -22.031 1.00 43.16 317 ARG A O 1
ATOM 2373 N N . HIS A 1 318 ? -2.127 14.035 -22.459 1.00 42.28 318 HIS A N 1
ATOM 2374 C CA . HIS A 1 318 ? -1.618 15.209 -21.747 1.00 42.28 318 HIS A CA 1
ATOM 2375 C C . HIS A 1 318 ? -1.669 14.926 -20.242 1.00 42.28 318 HIS A C 1
ATOM 2377 O O . HIS A 1 318 ? -2.747 14.838 -19.657 1.00 42.28 318 HIS A O 1
ATOM 2383 N N . THR A 1 319 ? -0.512 14.751 -19.610 1.00 43.72 319 THR A N 1
ATOM 2384 C CA . THR A 1 319 ? -0.405 14.800 -18.150 1.00 43.72 319 THR A CA 1
ATOM 2385 C C . THR A 1 319 ? -0.368 16.265 -17.692 1.00 43.72 319 THR A C 1
ATOM 2387 O O . THR A 1 319 ? 0.271 17.070 -18.365 1.00 43.72 319 THR A O 1
ATOM 2390 N N . PRO A 1 320 ? -1.007 16.657 -16.570 1.00 42.25 320 PRO A N 1
ATOM 2391 C CA . PRO A 1 320 ? -1.102 18.061 -16.127 1.00 42.25 320 PRO A CA 1
ATOM 2392 C C . PRO A 1 320 ? 0.197 18.657 -15.556 1.00 42.25 320 PRO A C 1
ATOM 2394 O O . PRO A 1 320 ? 0.168 19.600 -14.772 1.00 42.25 320 PRO A O 1
ATOM 2397 N N . GLN A 1 321 ? 1.349 18.099 -15.903 1.00 43.06 321 GLN A N 1
ATOM 2398 C CA . GLN A 1 321 ? 2.657 18.605 -15.513 1.00 43.06 321 GLN A CA 1
ATOM 2399 C C . GLN A 1 321 ? 3.471 18.742 -16.790 1.00 43.06 321 GLN A C 1
ATOM 2401 O O . GLN A 1 321 ? 3.230 18.013 -17.744 1.00 43.06 321 GLN A O 1
ATOM 2406 N N . SER A 1 322 ? 4.396 19.692 -16.822 1.00 49.22 322 SER A N 1
ATOM 2407 C CA . SER A 1 322 ? 5.174 20.154 -17.977 1.00 49.22 322 SER A CA 1
ATOM 2408 C C . SER A 1 322 ? 6.128 19.107 -18.605 1.00 49.22 322 SER A C 1
ATOM 2410 O O . SER A 1 322 ? 7.193 19.444 -19.114 1.00 49.22 322 SER A O 1
ATOM 2412 N N . THR A 1 323 ? 5.767 17.828 -18.535 1.00 49.66 323 THR A N 1
ATOM 2413 C CA . THR A 1 323 ? 6.390 16.656 -19.130 1.00 49.66 323 THR A CA 1
ATOM 2414 C C . THR A 1 323 ? 5.428 16.037 -20.145 1.00 49.66 323 THR A C 1
ATOM 2416 O O . THR A 1 323 ? 4.319 15.620 -19.810 1.00 49.66 323 THR A O 1
ATOM 2419 N N . PHE A 1 324 ? 5.841 15.959 -21.410 1.00 54.50 324 PHE A N 1
ATOM 2420 C CA . PHE A 1 324 ? 5.084 15.222 -22.427 1.00 54.50 324 PHE A CA 1
ATOM 2421 C C . PHE A 1 324 ? 5.535 13.762 -22.441 1.00 54.50 324 PHE A C 1
ATOM 2423 O O . PHE A 1 324 ? 6.716 13.512 -22.254 1.00 54.50 324 PHE A O 1
ATOM 2430 N N . THR A 1 325 ? 4.633 12.799 -22.657 1.00 51.81 325 THR A N 1
ATOM 2431 C CA . THR A 1 325 ? 5.003 11.391 -22.893 1.00 51.81 325 THR A CA 1
ATOM 2432 C C . THR A 1 325 ? 4.373 10.900 -24.191 1.00 51.81 325 THR A C 1
ATOM 2434 O O . THR A 1 325 ? 3.153 10.778 -24.270 1.00 51.81 325 THR A O 1
ATOM 2437 N N . VAL A 1 326 ? 5.184 10.589 -25.205 1.00 55.72 326 VAL A N 1
ATOM 2438 C CA . VAL A 1 326 ? 4.708 9.872 -26.404 1.00 55.72 326 VAL A CA 1
ATOM 2439 C C . VAL A 1 326 ? 4.789 8.376 -26.097 1.00 55.72 326 VAL A C 1
ATOM 2441 O O . VAL A 1 326 ? 5.891 7.855 -25.951 1.00 55.72 326 VAL A O 1
ATOM 2444 N N . ALA A 1 327 ? 3.647 7.701 -25.925 1.00 48.12 327 ALA A N 1
ATOM 2445 C CA . ALA A 1 327 ? 3.575 6.279 -25.569 1.00 48.12 327 ALA A CA 1
ATOM 2446 C C . ALA A 1 327 ? 3.280 5.387 -26.797 1.00 48.12 327 ALA A C 1
ATOM 2448 O O . ALA A 1 327 ? 2.431 5.709 -27.622 1.00 48.12 327 ALA A O 1
ATOM 2449 N N . ALA A 1 328 ? 4.016 4.277 -26.887 1.00 50.62 328 ALA A N 1
ATOM 2450 C CA . ALA A 1 328 ? 4.225 3.389 -28.036 1.00 50.62 328 ALA A CA 1
ATOM 2451 C C . ALA A 1 328 ? 3.016 2.769 -28.770 1.00 50.62 328 ALA A C 1
ATOM 2453 O O . ALA A 1 328 ? 1.967 2.473 -28.195 1.00 50.62 328 ALA A O 1
ATOM 2454 N N . VAL A 1 329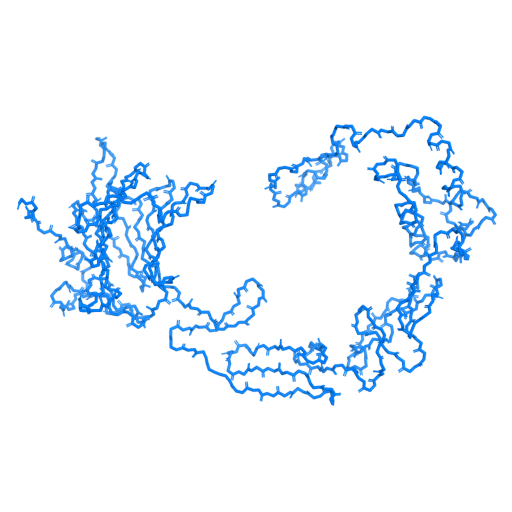 ? 3.306 2.370 -30.020 1.00 45.22 329 VAL A N 1
ATOM 2455 C CA . VAL A 1 329 ? 2.637 1.314 -30.803 1.00 45.22 329 VAL A CA 1
ATOM 2456 C C . VAL A 1 329 ? 2.528 0.028 -29.971 1.00 45.22 329 VAL A C 1
ATOM 2458 O O . VAL A 1 329 ? 3.516 -0.441 -29.407 1.00 45.22 329 VAL A O 1
ATOM 2461 N N . ASN A 1 330 ? 1.318 -0.529 -29.870 1.00 43.91 330 ASN A N 1
ATOM 2462 C CA . ASN A 1 330 ? 0.982 -1.727 -29.083 1.00 43.91 330 ASN A CA 1
ATOM 2463 C C . ASN A 1 330 ? 1.432 -1.689 -27.608 1.00 43.91 330 ASN A C 1
ATOM 2465 O O . ASN A 1 330 ? 1.675 -2.716 -26.977 1.00 43.91 330 ASN A O 1
ATOM 2469 N N . GLY A 1 331 ? 1.468 -0.489 -27.027 1.00 47.72 331 GLY A N 1
ATOM 2470 C CA . GLY A 1 331 ? 1.181 -0.289 -25.613 1.00 47.72 331 GLY A CA 1
ATOM 2471 C C . GLY A 1 331 ? 2.350 -0.228 -24.637 1.00 47.72 331 GLY A C 1
ATOM 2472 O O . GLY A 1 331 ? 2.084 0.219 -23.524 1.00 47.72 331 GLY A O 1
ATOM 2473 N N . LYS A 1 332 ? 3.597 -0.629 -24.956 1.00 50.38 332 LYS A N 1
ATOM 2474 C CA . LYS A 1 332 ? 4.668 -0.645 -23.920 1.00 50.38 332 LYS A CA 1
ATOM 2475 C C . LYS A 1 332 ? 6.131 -0.392 -24.333 1.00 50.38 332 LYS A C 1
ATOM 2477 O O . LYS A 1 332 ? 6.937 -0.210 -23.431 1.00 50.38 332 LYS A O 1
ATOM 2482 N N . ASN A 1 333 ? 6.518 -0.331 -25.612 1.00 59.12 333 ASN A N 1
ATOM 2483 C CA . ASN A 1 333 ? 7.942 -0.564 -25.939 1.00 59.12 333 ASN A CA 1
ATOM 2484 C C . ASN A 1 333 ? 8.862 0.663 -26.023 1.00 59.12 333 ASN A C 1
ATOM 2486 O O . ASN A 1 333 ? 10.041 0.510 -25.730 1.00 59.12 333 ASN A O 1
ATOM 2490 N N . VAL A 1 334 ? 8.369 1.853 -26.376 1.00 60.94 334 VAL A N 1
ATOM 2491 C CA . VAL A 1 334 ? 9.164 3.097 -26.432 1.00 60.94 334 VAL A CA 1
ATOM 2492 C C . VAL A 1 334 ? 8.359 4.251 -25.836 1.00 60.94 334 VAL A C 1
ATOM 2494 O O . VAL A 1 334 ? 7.238 4.509 -26.275 1.00 60.94 334 VAL A O 1
ATOM 2497 N N . SER A 1 335 ? 8.912 4.958 -24.854 1.00 65.06 335 SER A N 1
ATOM 2498 C CA . SER A 1 335 ? 8.354 6.216 -24.361 1.00 65.06 335 SER A CA 1
ATOM 2499 C C . SER A 1 335 ? 9.346 7.355 -24.542 1.00 65.06 335 SER A C 1
ATOM 2501 O O . SER A 1 335 ? 10.533 7.206 -24.258 1.00 65.06 335 SER A O 1
ATOM 2503 N N . LEU A 1 336 ? 8.861 8.497 -25.025 1.00 65.19 336 LEU A N 1
ATOM 2504 C CA . LEU A 1 336 ? 9.653 9.723 -25.066 1.00 65.19 336 LEU A CA 1
ATOM 2505 C C . LEU A 1 336 ? 9.115 10.708 -24.056 1.00 65.19 336 LEU A C 1
ATOM 2507 O O . LEU A 1 336 ? 7.952 11.090 -24.165 1.00 65.19 336 LEU A O 1
ATOM 2511 N N . THR A 1 337 ? 9.961 11.142 -23.132 1.00 67.31 337 THR A N 1
ATOM 2512 C CA . THR A 1 337 ? 9.641 12.207 -22.191 1.00 67.31 337 THR A CA 1
ATOM 2513 C C . THR A 1 337 ? 10.574 13.380 -22.412 1.00 67.31 337 THR A C 1
ATOM 2515 O O . THR A 1 337 ? 11.780 13.176 -22.458 1.00 67.31 337 THR A O 1
ATOM 2518 N N . SER A 1 338 ? 10.071 14.611 -22.518 1.00 65.00 338 SER A N 1
ATOM 2519 C CA . SER A 1 338 ? 10.933 15.775 -22.282 1.00 65.00 338 SER A CA 1
ATOM 2520 C C . SER A 1 338 ? 10.428 16.657 -21.164 1.00 65.00 338 SER A C 1
ATOM 2522 O O . SER A 1 338 ? 9.230 16.741 -20.900 1.00 65.00 338 SER A O 1
ATOM 2524 N N . THR A 1 339 ? 11.392 17.240 -20.460 1.00 65.00 339 THR A N 1
ATOM 2525 C CA . THR A 1 339 ? 11.176 18.075 -19.283 1.00 65.00 339 THR A CA 1
ATOM 2526 C C . THR A 1 339 ? 11.283 19.557 -19.644 1.00 65.00 339 THR A C 1
ATOM 2528 O O . THR A 1 339 ? 11.880 19.890 -20.673 1.00 65.00 339 THR A O 1
ATOM 2531 N N . PRO A 1 340 ? 10.803 20.465 -18.772 1.00 62.28 340 PRO A N 1
ATOM 2532 C CA . PRO A 1 340 ? 10.947 21.917 -18.951 1.00 62.28 340 PRO A CA 1
ATOM 2533 C C . PRO A 1 340 ? 12.399 22.395 -19.009 1.00 62.28 340 PRO A C 1
ATOM 2535 O O . PRO A 1 340 ? 12.678 23.496 -19.465 1.00 62.28 340 PRO A O 1
ATOM 2538 N N . ALA A 1 341 ? 13.334 21.568 -18.536 1.00 63.53 341 ALA A N 1
ATOM 2539 C CA . ALA A 1 341 ? 14.766 21.826 -18.591 1.00 63.53 341 ALA A CA 1
ATOM 2540 C C . ALA A 1 341 ? 15.402 21.391 -19.929 1.00 63.53 341 ALA A C 1
ATOM 2542 O O . ALA A 1 341 ? 16.616 21.200 -19.984 1.00 63.53 341 ALA A O 1
ATOM 2543 N N . ASN A 1 342 ? 14.603 21.178 -20.986 1.00 64.44 342 ASN A N 1
ATOM 2544 C CA . ASN A 1 342 ? 15.034 20.672 -22.298 1.00 64.44 342 ASN A CA 1
ATOM 2545 C C . ASN A 1 342 ? 15.809 19.344 -22.242 1.00 64.44 342 ASN A C 1
ATOM 2547 O O . ASN A 1 342 ? 16.628 19.056 -23.115 1.00 64.44 342 ASN A O 1
ATOM 2551 N N . GLN A 1 343 ? 15.549 18.511 -21.230 1.00 68.12 343 GLN A N 1
ATOM 2552 C CA . GLN A 1 343 ? 16.094 17.155 -21.188 1.00 68.12 343 GLN A CA 1
ATOM 2553 C C . GLN A 1 343 ? 15.154 16.215 -21.925 1.00 68.12 343 GLN A C 1
ATOM 2555 O O . GLN A 1 343 ? 13.950 16.239 -21.668 1.00 68.12 343 GLN A O 1
ATOM 2560 N N . LEU A 1 344 ? 15.706 15.378 -22.800 1.00 71.50 344 LEU A N 1
ATOM 2561 C CA . LEU A 1 344 ? 14.981 14.328 -23.507 1.00 71.50 344 LEU A CA 1
ATOM 2562 C C . LEU A 1 344 ? 15.326 12.962 -22.914 1.00 71.50 344 LEU A C 1
ATOM 2564 O O . LEU A 1 344 ? 16.498 12.628 -22.759 1.00 71.50 344 LEU A O 1
ATOM 2568 N N . PHE A 1 345 ? 14.298 12.161 -22.662 1.00 69.62 345 PHE A N 1
ATOM 2569 C CA . PHE A 1 345 ? 14.365 10.779 -22.215 1.00 69.62 345 PHE A CA 1
ATOM 2570 C C . PHE A 1 345 ? 13.726 9.897 -23.280 1.00 69.62 345 PHE A C 1
ATOM 2572 O O . PHE A 1 345 ? 12.553 10.067 -23.603 1.00 69.62 345 PHE A O 1
ATOM 2579 N N . VAL A 1 346 ? 14.475 8.930 -23.794 1.00 69.69 346 VAL A N 1
ATOM 2580 C CA . VAL A 1 346 ? 13.952 7.824 -24.595 1.00 69.69 346 VAL A CA 1
ATOM 2581 C C . VAL A 1 346 ? 14.030 6.583 -23.719 1.00 69.69 346 VAL A C 1
ATOM 2583 O O . VAL A 1 346 ? 15.123 6.168 -23.342 1.00 69.69 346 VAL A O 1
ATOM 2586 N N . SER A 1 347 ? 12.886 6.005 -23.362 1.00 66.31 347 SER A N 1
ATOM 2587 C CA . SER A 1 347 ? 12.832 4.795 -22.540 1.00 66.31 347 SER A CA 1
ATOM 2588 C C . SER A 1 347 ? 12.333 3.617 -23.355 1.00 66.31 347 SER A C 1
ATOM 2590 O O . SER A 1 347 ? 11.340 3.745 -24.065 1.00 66.31 347 SER A O 1
ATOM 2592 N N . ILE A 1 348 ? 12.997 2.469 -23.235 1.00 66.00 348 ILE A N 1
ATOM 2593 C CA . ILE A 1 348 ? 12.636 1.239 -23.947 1.00 66.00 348 ILE A CA 1
ATOM 2594 C C . ILE A 1 348 ? 12.421 0.124 -22.934 1.00 66.00 348 ILE A C 1
ATOM 2596 O O . ILE A 1 348 ? 13.285 -0.112 -22.097 1.00 66.00 348 ILE A O 1
ATOM 2600 N N . ALA A 1 349 ? 11.264 -0.538 -22.977 1.00 57.78 349 ALA A N 1
ATOM 2601 C CA . ALA A 1 349 ? 10.854 -1.506 -21.953 1.00 57.78 349 ALA A CA 1
ATOM 2602 C C . ALA A 1 349 ? 11.447 -2.919 -22.122 1.00 57.78 349 ALA A C 1
ATOM 2604 O O . ALA A 1 349 ? 11.285 -3.746 -21.228 1.00 57.78 349 ALA A O 1
ATOM 2605 N N . ASP A 1 350 ? 12.113 -3.203 -23.246 1.00 59.41 350 ASP A N 1
ATOM 2606 C CA . ASP A 1 350 ? 12.563 -4.549 -23.615 1.00 59.41 350 ASP A CA 1
ATOM 2607 C C . ASP A 1 350 ? 14.055 -4.586 -23.998 1.00 59.41 350 ASP A C 1
ATOM 2609 O O . ASP A 1 350 ? 14.489 -3.933 -24.947 1.00 59.41 350 ASP A O 1
ATOM 2613 N N . ARG A 1 351 ? 14.829 -5.396 -23.263 1.00 50.41 351 ARG A N 1
ATOM 2614 C CA . ARG A 1 351 ? 16.270 -5.669 -23.462 1.00 50.41 351 ARG A CA 1
ATOM 2615 C C . ARG A 1 351 ? 16.599 -6.526 -24.680 1.00 50.41 351 ARG A C 1
ATOM 2617 O O . ARG A 1 351 ? 17.756 -6.620 -25.076 1.00 50.41 351 ARG A O 1
ATOM 2624 N N . THR A 1 352 ? 15.609 -7.181 -25.274 1.00 47.47 352 THR A N 1
ATOM 2625 C CA . THR A 1 352 ? 15.808 -7.999 -26.479 1.00 47.47 352 THR A CA 1
ATOM 2626 C C . THR A 1 352 ? 15.824 -7.162 -27.759 1.00 47.47 352 THR A C 1
ATOM 2628 O O . THR A 1 352 ? 16.243 -7.645 -28.814 1.00 47.47 352 THR A O 1
ATOM 2631 N N . VAL A 1 353 ? 15.437 -5.886 -27.669 1.00 52.22 353 VAL A N 1
ATOM 2632 C CA . VAL A 1 353 ? 15.467 -4.936 -28.779 1.00 52.22 353 VAL A CA 1
ATOM 2633 C C . VAL A 1 353 ? 16.919 -4.586 -29.105 1.00 52.22 353 VAL A C 1
ATOM 2635 O O . VAL A 1 353 ? 17.580 -3.824 -28.405 1.00 52.22 353 VAL A O 1
ATOM 2638 N N . VAL A 1 354 ? 17.427 -5.152 -30.202 1.00 50.56 354 VAL A N 1
ATOM 2639 C CA . VAL A 1 354 ? 18.726 -4.761 -30.761 1.00 50.56 354 VAL A CA 1
ATOM 2640 C C . VAL A 1 354 ? 18.538 -3.442 -31.502 1.00 50.56 354 VAL A C 1
ATOM 2642 O O . VAL A 1 354 ? 17.824 -3.386 -32.509 1.00 50.56 354 VAL A O 1
ATOM 2645 N N . ILE A 1 355 ? 19.177 -2.387 -31.004 1.00 55.72 355 ILE A N 1
ATOM 2646 C CA . ILE A 1 355 ? 19.066 -1.036 -31.547 1.00 55.72 355 ILE A CA 1
ATOM 2647 C C . ILE A 1 355 ? 20.256 -0.788 -32.473 1.00 55.72 355 ILE A C 1
ATOM 2649 O O . ILE A 1 355 ? 21.390 -1.135 -32.154 1.00 55.72 355 ILE A O 1
ATOM 2653 N N . LYS A 1 356 ? 20.010 -0.254 -33.673 1.00 52.53 356 LYS A N 1
ATOM 2654 C CA . LYS A 1 356 ? 21.014 -0.273 -34.747 1.00 52.53 356 LYS A CA 1
ATOM 2655 C C . LYS A 1 356 ? 22.131 0.746 -34.563 1.00 52.53 356 LYS A C 1
ATOM 2657 O O . LYS A 1 356 ? 23.153 0.607 -35.227 1.00 52.53 356 LYS A O 1
ATOM 2662 N N . ARG A 1 357 ? 21.956 1.778 -33.738 1.00 55.53 357 ARG A N 1
ATOM 2663 C CA . ARG A 1 357 ? 22.897 2.912 -33.722 1.00 55.53 357 ARG A CA 1
ATOM 2664 C C . ARG A 1 357 ? 23.153 3.560 -32.372 1.00 55.53 357 ARG A C 1
ATOM 2666 O O . ARG A 1 357 ? 24.033 4.393 -32.302 1.00 55.53 357 ARG A O 1
ATOM 2673 N N . VAL A 1 358 ? 22.495 3.124 -31.306 1.00 51.56 358 VAL A N 1
ATOM 2674 C CA . VAL A 1 358 ? 22.937 3.398 -29.935 1.00 51.56 358 VAL A CA 1
ATOM 2675 C C . VAL A 1 358 ? 22.729 2.112 -29.168 1.00 51.56 358 VAL A C 1
ATOM 2677 O O . VAL A 1 358 ? 21.583 1.768 -28.905 1.00 51.56 358 VAL A O 1
ATOM 2680 N N . SER A 1 359 ? 23.841 1.423 -28.912 1.00 52.06 359 SER A N 1
ATOM 2681 C CA . SER A 1 359 ? 23.969 0.241 -28.062 1.00 52.06 359 SER A CA 1
ATOM 2682 C C . SER A 1 359 ? 23.100 -0.981 -28.391 1.00 52.06 359 SER A C 1
ATOM 2684 O O . SER A 1 359 ? 21.940 -0.916 -28.796 1.00 52.06 359 SER A O 1
ATOM 2686 N N . GLY A 1 360 ? 23.644 -2.175 -28.173 1.00 51.38 360 GLY A N 1
ATOM 2687 C CA . GLY A 1 360 ? 22.759 -3.280 -27.832 1.00 51.38 360 GLY A CA 1
ATOM 2688 C C . GLY A 1 360 ? 22.240 -2.983 -26.432 1.00 51.38 360 GLY A C 1
ATOM 2689 O O . GLY A 1 360 ? 23.064 -2.850 -25.545 1.00 51.38 360 GLY A O 1
ATOM 2690 N N . TYR A 1 361 ? 20.924 -2.912 -26.197 1.00 50.75 361 TYR A N 1
ATOM 2691 C CA . TYR A 1 361 ? 20.384 -2.780 -24.833 1.00 50.75 361 TYR A CA 1
ATOM 2692 C C . TYR A 1 361 ? 20.530 -4.107 -24.056 1.00 50.75 361 TYR A C 1
ATOM 2694 O O . TYR A 1 361 ? 19.568 -4.737 -23.614 1.00 50.75 361 TYR A O 1
ATOM 2702 N N . LYS A 1 362 ? 21.774 -4.576 -23.947 1.00 55.19 362 LYS A N 1
ATOM 2703 C CA . LYS A 1 362 ? 22.189 -5.893 -23.462 1.00 55.19 362 LYS A CA 1
ATOM 2704 C C . LYS A 1 362 ? 22.829 -5.817 -22.077 1.00 55.19 362 LYS A C 1
ATOM 2706 O O . LYS A 1 362 ? 23.079 -6.859 -21.474 1.00 55.19 362 LYS A O 1
ATOM 2711 N N . GLY A 1 363 ? 23.031 -4.618 -21.522 1.00 49.66 363 GLY A N 1
ATOM 2712 C CA . GLY A 1 363 ? 23.665 -4.413 -20.220 1.00 49.66 363 GLY A CA 1
ATOM 2713 C C . GLY A 1 363 ? 25.190 -4.488 -20.250 1.00 49.66 363 GLY A C 1
ATOM 2714 O O . GLY A 1 363 ? 25.785 -4.751 -19.205 1.00 49.66 363 GLY A O 1
ATOM 2715 N N . ILE A 1 364 ? 25.812 -4.310 -21.415 1.00 54.09 364 ILE A N 1
ATOM 2716 C CA . ILE A 1 364 ? 27.263 -4.314 -21.604 1.00 54.09 364 ILE A CA 1
ATOM 2717 C C . ILE A 1 364 ? 27.627 -2.923 -22.151 1.00 54.09 364 ILE A C 1
ATOM 2719 O O . ILE A 1 364 ? 26.947 -2.400 -23.009 1.00 54.09 364 ILE A O 1
ATOM 2723 N N . VAL A 1 365 ? 28.656 -2.266 -21.607 1.00 54.34 365 VAL A N 1
ATOM 2724 C CA . VAL A 1 365 ? 29.054 -0.907 -22.060 1.00 54.34 365 VAL A CA 1
ATOM 2725 C C . VAL A 1 365 ? 29.935 -0.980 -23.316 1.00 54.34 365 VAL A C 1
ATOM 2727 O O . VAL A 1 365 ? 30.112 -0.017 -24.054 1.00 54.34 365 VAL A O 1
ATOM 2730 N N . LYS A 1 366 ? 30.562 -2.137 -23.549 1.00 56.59 366 LYS A N 1
ATOM 2731 C CA . LYS A 1 366 ? 31.561 -2.338 -24.605 1.00 56.59 366 LYS A CA 1
ATOM 2732 C C . LYS A 1 366 ? 30.941 -2.429 -26.003 1.00 56.59 366 LYS A C 1
ATOM 2734 O O . LYS A 1 366 ? 31.607 -2.063 -26.964 1.00 56.59 366 LYS A O 1
ATOM 2739 N N . ASP A 1 367 ? 29.705 -2.902 -26.136 1.00 60.22 367 ASP A N 1
ATOM 2740 C CA . ASP A 1 367 ? 28.967 -2.908 -27.406 1.00 60.22 367 ASP A CA 1
ATOM 2741 C C . ASP A 1 367 ? 28.372 -1.538 -27.758 1.00 60.22 367 ASP A C 1
ATOM 2743 O O . ASP A 1 367 ? 28.107 -1.288 -28.936 1.00 60.22 367 ASP A O 1
ATOM 2747 N N . ASP A 1 368 ? 28.282 -0.611 -26.801 1.00 60.03 368 ASP A N 1
ATOM 2748 C CA . ASP A 1 368 ? 27.972 0.801 -27.068 1.00 60.03 368 ASP A CA 1
ATOM 2749 C C . ASP A 1 368 ? 29.099 1.487 -27.839 1.00 60.03 368 ASP A C 1
ATOM 2751 O O . ASP A 1 368 ? 28.858 2.420 -28.604 1.00 60.03 368 ASP A O 1
ATOM 2755 N N . MET A 1 369 ? 30.332 1.010 -27.665 1.00 66.50 369 MET A N 1
ATOM 2756 C CA . MET A 1 369 ? 31.540 1.559 -28.273 1.00 66.50 369 MET A CA 1
ATOM 2757 C C . MET A 1 369 ? 31.704 1.119 -29.739 1.00 66.50 369 MET A C 1
ATOM 2759 O O . MET A 1 369 ? 32.767 0.646 -30.151 1.00 66.50 369 MET A O 1
ATOM 2763 N N . THR A 1 370 ? 30.628 1.252 -30.519 1.00 69.50 370 THR A N 1
ATOM 2764 C CA . THR A 1 370 ? 30.523 0.783 -31.903 1.00 69.50 370 THR A CA 1
ATOM 2765 C C . THR A 1 370 ? 29.952 1.873 -32.820 1.00 69.50 370 THR A C 1
ATOM 2767 O O . THR A 1 370 ? 28.927 2.485 -32.522 1.00 69.50 370 THR A O 1
ATOM 2770 N N . THR A 1 371 ? 30.595 2.112 -33.960 1.00 69.81 371 THR A N 1
ATOM 2771 C CA . THR A 1 371 ? 30.165 3.059 -35.001 1.00 69.81 371 THR A CA 1
ATOM 2772 C C . THR A 1 371 ? 28.923 2.568 -35.766 1.00 69.81 371 THR A C 1
ATOM 2774 O O . THR A 1 371 ? 28.533 1.399 -35.698 1.00 69.81 371 THR A O 1
ATOM 2777 N N . ALA A 1 372 ? 28.294 3.451 -36.549 1.00 67.38 372 ALA A N 1
ATOM 2778 C CA . ALA A 1 372 ? 27.100 3.152 -37.351 1.00 67.38 372 ALA A CA 1
ATOM 2779 C C . ALA A 1 372 ? 27.281 2.029 -38.399 1.00 67.38 372 ALA A C 1
ATOM 2781 O O . ALA A 1 372 ? 26.284 1.447 -38.841 1.00 67.38 372 ALA A O 1
ATOM 2782 N N . ASP A 1 373 ? 28.521 1.731 -38.796 1.00 69.00 373 ASP A N 1
ATOM 2783 C CA . ASP A 1 373 ? 28.935 0.639 -39.687 1.00 69.00 373 ASP A CA 1
ATOM 2784 C C . ASP A 1 373 ? 29.426 -0.614 -38.933 1.00 69.00 373 ASP A C 1
ATOM 2786 O O . ASP A 1 373 ? 29.929 -1.550 -39.550 1.00 69.00 373 ASP A O 1
ATOM 2790 N N . ARG A 1 374 ? 29.187 -0.681 -37.614 1.00 68.50 374 ARG A N 1
ATOM 2791 C CA . ARG A 1 374 ? 29.488 -1.815 -36.720 1.00 68.50 374 ARG A CA 1
ATOM 2792 C C . ARG A 1 374 ? 30.977 -2.048 -36.430 1.00 68.50 374 ARG A C 1
ATOM 2794 O O . ARG A 1 374 ? 31.358 -3.174 -36.111 1.00 68.50 374 ARG A O 1
ATOM 2801 N N . GLN A 1 375 ? 31.809 -1.011 -36.490 1.00 74.38 375 GLN A N 1
ATOM 2802 C CA . GLN A 1 375 ? 33.212 -1.097 -36.071 1.00 74.38 375 GLN A CA 1
ATOM 2803 C C . GLN A 1 375 ? 33.369 -0.650 -34.618 1.00 74.38 375 GLN A C 1
ATOM 2805 O O . GLN A 1 375 ? 32.769 0.336 -34.201 1.00 74.38 375 GLN A O 1
ATOM 2810 N N . SER A 1 376 ? 34.175 -1.363 -33.830 1.00 74.56 376 SER A N 1
ATOM 2811 C CA . SER A 1 376 ? 34.452 -0.950 -32.451 1.00 74.56 376 SER A CA 1
ATOM 2812 C C . SER A 1 376 ? 35.499 0.167 -32.425 1.00 74.56 376 SER A C 1
ATOM 2814 O O . SER A 1 376 ? 36.483 0.111 -33.159 1.00 74.56 376 SER A O 1
ATOM 2816 N N . SER A 1 377 ? 35.305 1.167 -31.570 1.00 77.44 377 SER A N 1
ATOM 2817 C CA . SER A 1 377 ? 36.244 2.272 -31.348 1.00 77.44 377 SER A CA 1
ATOM 2818 C C . SER A 1 377 ? 36.365 2.540 -29.854 1.00 77.44 377 SER A C 1
ATOM 2820 O O . SER A 1 377 ? 35.398 2.368 -29.130 1.00 77.44 377 SER A O 1
ATOM 2822 N N . THR A 1 378 ? 37.516 2.993 -29.364 1.00 78.06 378 THR A N 1
ATOM 2823 C CA . THR A 1 378 ? 37.658 3.478 -27.976 1.00 78.06 378 THR A CA 1
ATOM 2824 C C . THR A 1 378 ? 37.373 4.974 -27.834 1.00 78.06 378 THR A C 1
ATOM 2826 O O . THR A 1 378 ? 37.342 5.488 -26.719 1.00 78.06 378 THR A O 1
ATOM 2829 N N . ASP A 1 379 ? 37.163 5.673 -28.949 1.00 79.31 379 ASP A N 1
ATOM 2830 C CA . ASP A 1 379 ? 36.902 7.108 -28.999 1.00 79.31 379 ASP A CA 1
ATOM 2831 C C . ASP A 1 379 ? 35.404 7.374 -29.218 1.00 79.31 379 ASP A C 1
ATOM 2833 O O . ASP A 1 379 ? 34.856 7.136 -30.300 1.00 79.31 379 ASP A O 1
ATOM 2837 N N . VAL A 1 380 ? 34.746 7.895 -28.177 1.00 77.00 380 VAL A N 1
ATOM 2838 C CA . VAL A 1 380 ? 33.315 8.249 -28.182 1.00 77.00 380 VAL A CA 1
ATOM 2839 C C . VAL A 1 380 ? 32.995 9.277 -29.271 1.00 77.00 380 VAL A C 1
ATOM 2841 O O . VAL A 1 380 ? 31.923 9.231 -29.869 1.00 77.00 380 VAL A O 1
ATOM 2844 N N . THR A 1 381 ? 33.924 10.172 -29.597 1.00 78.25 381 THR A N 1
ATOM 2845 C CA . THR A 1 381 ? 33.736 11.211 -30.620 1.00 78.25 381 THR A CA 1
ATOM 2846 C C . THR A 1 381 ? 33.625 10.608 -32.025 1.00 78.25 381 THR A C 1
ATOM 2848 O O . THR A 1 381 ? 32.794 11.042 -32.829 1.00 78.25 381 THR A O 1
ATOM 2851 N N . VAL A 1 382 ? 34.399 9.555 -32.315 1.00 79.50 382 VAL A N 1
ATOM 2852 C CA . VAL A 1 382 ? 34.317 8.788 -33.577 1.00 79.50 382 VAL A CA 1
ATOM 2853 C C . VAL A 1 382 ? 32.974 8.061 -33.683 1.00 79.50 382 VAL A C 1
ATOM 2855 O O . VAL A 1 382 ? 32.340 8.043 -34.737 1.00 79.50 382 VAL A O 1
ATOM 2858 N N . ILE A 1 383 ? 32.495 7.512 -32.571 1.00 76.31 383 ILE A N 1
ATOM 2859 C CA . ILE A 1 383 ? 31.209 6.812 -32.515 1.00 76.31 383 ILE A CA 1
ATOM 2860 C C . ILE A 1 383 ? 30.056 7.789 -32.773 1.00 76.31 383 ILE A C 1
ATOM 2862 O O . ILE A 1 383 ? 29.262 7.581 -33.689 1.00 76.31 383 ILE A O 1
ATOM 2866 N N . VAL A 1 384 ? 30.012 8.901 -32.043 1.00 77.06 384 VAL A N 1
ATOM 2867 C CA . VAL A 1 384 ? 28.934 9.899 -32.134 1.00 77.06 384 VAL A CA 1
ATOM 2868 C C . VAL A 1 384 ? 28.904 10.585 -33.497 1.00 77.06 384 VAL A C 1
ATOM 2870 O O . VAL A 1 384 ? 27.831 10.826 -34.048 1.00 77.06 384 VAL A O 1
ATOM 2873 N N . SER A 1 385 ? 30.070 10.872 -34.080 1.00 79.81 385 SER A N 1
ATOM 2874 C CA . SER A 1 385 ? 30.142 11.448 -35.428 1.00 79.81 385 SER A CA 1
ATOM 2875 C C . SER A 1 385 ? 29.591 10.503 -36.499 1.00 79.81 385 SER A C 1
ATOM 2877 O O . SER A 1 385 ? 28.945 10.975 -37.433 1.00 79.81 385 SER A O 1
ATOM 2879 N N . SER A 1 386 ? 29.734 9.184 -36.326 1.00 79.50 386 SER A N 1
ATOM 2880 C CA . SER A 1 386 ? 29.144 8.191 -37.235 1.00 79.50 386 SER A CA 1
ATOM 2881 C C . SER A 1 386 ? 27.607 8.143 -37.192 1.00 79.50 386 SER A C 1
ATOM 2883 O O . SER A 1 386 ? 26.976 7.682 -38.143 1.00 79.50 386 SER A O 1
ATOM 2885 N N . TRP A 1 387 ? 26.986 8.626 -36.109 1.00 79.25 387 TRP A N 1
ATOM 2886 C CA . TRP A 1 387 ? 25.524 8.678 -35.953 1.00 79.25 387 TRP A CA 1
ATOM 2887 C C . TRP A 1 387 ? 24.894 9.920 -36.587 1.00 79.25 387 TRP A C 1
ATOM 2889 O O . TRP A 1 387 ? 23.665 10.006 -36.701 1.00 79.25 387 TRP A O 1
ATOM 2899 N N . ARG A 1 388 ? 25.723 10.892 -36.983 1.00 84.44 388 ARG A N 1
ATOM 2900 C CA . ARG A 1 388 ? 25.275 12.124 -37.622 1.00 84.44 388 ARG A CA 1
ATOM 2901 C C . ARG A 1 388 ? 24.699 11.808 -38.997 1.00 84.44 388 ARG A C 1
ATOM 2903 O O . ARG A 1 388 ? 25.334 11.157 -39.826 1.00 84.44 388 ARG A O 1
ATOM 2910 N N . LEU A 1 389 ? 23.500 12.303 -39.259 1.00 82.12 389 LEU A N 1
ATOM 2911 C CA . LEU A 1 389 ? 22.904 12.244 -40.585 1.00 82.12 389 LEU A CA 1
ATOM 2912 C C . LEU A 1 389 ? 23.600 13.291 -41.469 1.00 82.12 389 LEU A C 1
ATOM 2914 O O . LEU A 1 389 ? 23.723 14.453 -41.079 1.00 82.12 389 LEU A O 1
ATOM 2918 N N . GLY A 1 390 ? 24.105 12.871 -42.633 1.00 68.62 390 GLY A N 1
ATOM 2919 C CA . GLY A 1 390 ? 24.744 13.775 -43.595 1.00 68.62 390 GLY A CA 1
ATOM 2920 C C . GLY A 1 390 ? 23.795 14.885 -44.067 1.00 68.62 390 GLY A C 1
ATOM 2921 O O . GLY A 1 390 ? 22.578 14.755 -43.961 1.00 68.62 390 GLY A O 1
ATOM 2922 N N . THR A 1 391 ? 24.342 15.964 -44.634 1.00 44.41 391 THR A N 1
ATOM 2923 C CA . THR A 1 391 ? 23.634 17.161 -45.152 1.00 44.41 391 THR A CA 1
ATOM 2924 C C . THR A 1 391 ? 22.695 16.909 -46.347 1.00 44.41 391 THR A C 1
ATOM 2926 O O . THR A 1 391 ? 22.336 17.836 -47.063 1.00 44.41 391 THR A O 1
ATOM 2929 N N . SER A 1 392 ? 22.263 15.670 -46.564 1.00 32.81 392 SER A N 1
ATOM 2930 C CA . SER A 1 392 ? 21.314 15.259 -47.597 1.00 32.81 392 SER A CA 1
ATOM 2931 C C . SER A 1 392 ? 19.906 15.142 -47.001 1.00 32.81 392 SER A C 1
ATOM 2933 O O . SER A 1 392 ? 19.348 14.051 -46.886 1.00 32.81 392 SER A O 1
ATOM 2935 N N . LEU A 1 393 ? 19.339 16.277 -46.598 1.00 33.25 393 LEU A N 1
ATOM 2936 C CA . LEU A 1 393 ? 17.888 16.474 -46.551 1.00 33.25 393 LEU A CA 1
ATOM 2937 C C . LEU A 1 393 ? 17.576 17.582 -47.561 1.00 33.25 393 LEU A C 1
ATOM 2939 O O . LEU A 1 393 ? 17.429 18.746 -47.191 1.00 33.25 393 LEU A O 1
ATOM 2943 N N . ALA A 1 394 ? 17.574 17.200 -48.836 1.00 28.77 394 ALA A N 1
ATOM 2944 C CA . ALA A 1 394 ? 16.999 17.938 -49.952 1.00 28.77 394 ALA A CA 1
ATOM 2945 C C . ALA A 1 394 ? 16.159 16.954 -50.767 1.00 28.77 394 ALA A C 1
ATOM 2947 O O . ALA A 1 394 ? 16.664 15.826 -50.986 1.00 28.77 394 ALA A O 1
#

Secondary structure (DSSP, 8-state):
-TTSPPPSSHHHHHHHT-----TT--SS--SGGGPPPPHHHHHHHHHHHGGGT-TTSTTTT-TTS---HHHHHHHTTT-HHHHHHHHHHHHHHHHHTT--PPP---SSSS---PPTTB--EEEE-SSSSBTTTTTS-----S--EEE-PBPTTEEE-SSSEEEGGG--EEETTEEE-TT-EEE-TTSSEEEEE-TTSPEEEEE--PPTTEEEEEETTEEEEEE--EEEEEEGGGEEE-TT--EEE--SEEEEEEEBS-TTSTT-EEEEEEEE--STTPPPEEEEEEEEESSEEEEEETT--EEEEETTS----------SSS-EEEEPGGGTSEEEEE-TTS-EEEEES-TT-BBSSS-BSSS-STTTSB-TTS-B-S-HHHHHHHTBPPS---

Radius of gyration: 32.42 Å; chains: 1; bounding box: 67×60×90 Å

Foldseek 3Di:
DVVPDDAPDDLSVQVVPDPDDDPPDDSDDDDPLQDADDPVLLVVQCVLLCLLVPCPHQLVVQVVDDQPLSNQCRNPPVDLVSSLVSVLVSLQVSLVVVHGGDDDDDPVHNDDDAAPQWDWDQFDDLPCFALLCVVPPDDDDPGGHTDTHGHPQWGHPDRHTDGNLQAWADDPSDGDHQQGWAQDQFSQWIWGIHSNRDTDTDGDDADAQWGFDADPNHTHTAQDKFKWKAAALQWIAFSLGDIDHADAAKFWRWWFPPPVDQQTKTKIFGWDDPDVPGHIAGQKIWMDHPFKIWIAGLVRDIWIAGPVGDTDPPQWDDDPAQWGWRAGDPGAAWIWIAHNNRMIMIMGRHQCGQIQQAANSPNDVQRRQAASVGDGDPDVRRRNVSRHDPPPPD